Protein AF-A0A1L9BJZ4-F1 (afdb_monomer)

Secondary structure (DSSP, 8-state):
-HHHHS---HHHHHHHHHHHHHHHHHHHH-TTTT-HHHHHHHHHHHHHHHHHHHHHH-HHHHHHHHHHHTTHHHHHHHHHHSHHHHHHHHHHHHHHHTT---S--HHHHHHHHHHHHHHH-SS-SSHHHHT-SS-EEETTTT-EEE-----TT-HHHHHHHHHHHHHHTTSSSS--EEPPPPHHHHHHHHHHHHHHHHHSTTHHHHHHTT--EEEEEE-EETTEE--EEE-TTTSTTEEEE-GGGGSSHHHHHHHHHHHHHHHHHHHHHTT---B-TTPPPB--TT-SSPBPHHHHHHHHHHHHHHHHHHHHHTT--HHHHHHH--GGG--PPP-TT-SS---TTSTT-SHHHHHHHHHHHHHTTTGGGB-HHHHHHHHHHHHHHTTT--S--

Sequence (393 aa):
MEMSERLRGQGEEAALQEAIRTADRELTRHPVFGDSKRISALVLERYKFGLELFAERLPAVAALLPRLTEGGDARARRLYRDPLVRKVMEAAFKKLEQGALAAPQTELEELLALAAEALERTDVDGPCEARMSRRFRVGPRQDIWVWNFAHAEDPILRELREGFDRVYSSRGTRPGRIIQPEEEQVARLDRACSLLTRVLPEVGPSALGHISSICLLEVEVEGGKMMSASGGDGIPSTVFMSPEQLRNPWDAAGHLLHEGLHLKLFDVVRAHTLVAPHSGPLEIPWRNIPWSMVRAVFAFHVYAHIELYRAAADLADPVLLREFGEPGSYTDNRHAMSVSRNNRSVPYGLSVERTRFLGKHLRTTWAPWLTPEGLHLTRWLQQCMAPFVDWDA

pLDDT: mean 90.52, std 10.69, range [38.84, 98.69]

Solvent-accessible surface area (backbone atoms only — not comparable to full-atom values): 21133 Å² total; per-residue (Å²): 100,77,87,65,70,76,65,76,56,79,68,52,53,56,51,50,53,50,50,48,57,47,28,32,49,54,59,33,60,38,74,70,86,20,23,46,69,53,36,52,48,52,49,50,52,50,50,54,54,47,51,54,62,43,23,78,54,24,70,70,41,43,72,43,43,63,68,54,58,55,79,45,67,74,51,40,50,27,48,66,42,24,32,63,56,41,30,44,50,52,54,47,50,55,28,46,78,69,72,64,58,55,70,83,52,64,74,49,47,54,51,52,52,46,34,37,58,30,64,76,44,88,90,45,54,18,48,67,60,64,70,33,72,52,88,43,60,29,41,92,80,55,65,26,35,44,51,28,83,81,59,87,78,43,68,68,58,42,54,56,49,48,30,48,42,70,71,38,48,84,56,34,94,46,72,54,41,82,42,73,72,47,71,69,56,47,51,32,49,25,51,9,42,46,50,31,36,67,64,31,67,47,43,28,52,41,19,50,69,33,34,31,30,37,37,38,32,50,37,45,34,89,93,43,72,51,57,65,44,52,36,54,78,60,31,28,34,29,36,37,34,20,70,76,47,45,74,38,41,64,44,30,20,41,47,49,46,44,30,13,39,50,35,42,49,57,49,37,53,74,82,41,68,43,54,44,99,82,54,65,77,36,90,43,98,84,50,98,60,70,37,49,58,65,54,49,55,52,49,31,59,33,27,50,53,50,46,51,50,38,57,36,59,79,64,55,53,69,69,53,36,71,75,68,46,56,70,72,76,54,87,71,83,69,36,43,74,36,75,60,41,47,40,80,92,44,85,67,17,41,36,60,54,46,25,36,51,42,51,46,36,50,73,48,88,44,32,87,41,36,30,76,56,29,48,48,52,52,51,52,53,50,62,56,40,48,94,81,44,74,75,85,121

Structure (mmCIF, N/CA/C/O backbone):
data_AF-A0A1L9BJZ4-F1
#
_entry.id   AF-A0A1L9BJZ4-F1
#
loop_
_atom_site.group_PDB
_atom_site.id
_atom_site.type_symbol
_atom_site.label_atom_id
_atom_site.label_alt_id
_atom_site.label_comp_id
_atom_site.label_asym_id
_atom_site.label_entity_id
_atom_site.label_seq_id
_atom_site.pdbx_PDB_ins_code
_atom_site.Cartn_x
_atom_site.Cartn_y
_atom_site.Cartn_z
_atom_site.occupancy
_atom_site.B_iso_or_equiv
_atom_site.auth_seq_id
_atom_site.auth_comp_id
_atom_site.auth_asym_id
_atom_site.auth_atom_id
_atom_site.pdbx_PDB_model_num
ATOM 1 N N . MET A 1 1 ? 11.380 0.815 -26.391 1.00 48.00 1 MET A N 1
ATOM 2 C CA . MET A 1 1 ? 11.707 0.439 -27.783 1.00 48.00 1 MET A CA 1
ATOM 3 C C . MET A 1 1 ? 13.017 1.078 -28.212 1.00 48.00 1 MET A C 1
ATOM 5 O O . MET A 1 1 ? 13.944 0.311 -28.331 1.00 48.00 1 MET A O 1
ATOM 9 N N . GLU A 1 2 ? 13.221 2.404 -28.207 1.00 39.41 2 GLU A N 1
ATOM 10 C CA . GLU A 1 2 ? 14.560 2.955 -28.550 1.00 39.41 2 GLU A CA 1
ATOM 11 C C . GLU A 1 2 ? 15.692 2.633 -27.549 1.00 39.41 2 GLU A C 1
ATOM 13 O O . GLU A 1 2 ? 16.834 2.465 -27.962 1.00 39.41 2 GLU A O 1
ATOM 18 N N . MET A 1 3 ? 15.398 2.447 -26.253 1.00 38.84 3 MET A N 1
ATOM 19 C CA . MET A 1 3 ? 16.397 1.951 -25.282 1.00 38.84 3 MET A CA 1
ATOM 20 C C . MET A 1 3 ? 16.596 0.422 -25.348 1.00 38.84 3 MET A C 1
ATOM 22 O O . MET A 1 3 ? 17.562 -0.093 -24.807 1.00 38.84 3 MET A O 1
ATOM 26 N N . SER A 1 4 ? 15.694 -0.297 -26.034 1.00 41.00 4 SER A N 1
ATOM 27 C CA . SER A 1 4 ? 15.755 -1.755 -26.250 1.00 41.00 4 SER A CA 1
ATOM 28 C C . SER A 1 4 ? 16.245 -2.132 -27.655 1.00 41.00 4 SER A C 1
ATOM 30 O O . SER A 1 4 ? 16.540 -3.298 -27.889 1.00 41.00 4 SER A O 1
ATOM 32 N N . GLU 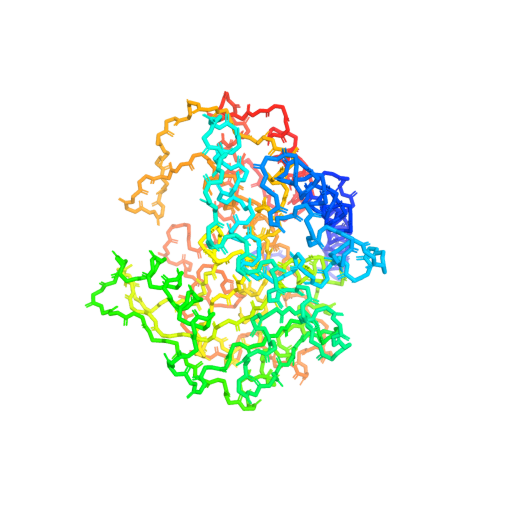A 1 5 ? 16.317 -1.181 -28.589 1.00 40.81 5 GLU A N 1
ATOM 33 C CA . GLU A 1 5 ? 16.734 -1.410 -29.980 1.00 40.81 5 GLU A CA 1
ATOM 34 C C . GLU A 1 5 ? 18.202 -1.052 -30.233 1.00 40.81 5 GLU A C 1
ATOM 36 O O . GLU A 1 5 ? 18.727 -1.378 -31.293 1.00 40.81 5 GLU A O 1
ATOM 41 N N . ARG A 1 6 ? 18.897 -0.409 -29.282 1.00 40.59 6 ARG A N 1
ATOM 42 C CA . ARG A 1 6 ? 20.289 0.021 -29.497 1.00 40.59 6 ARG A CA 1
ATOM 43 C C . ARG A 1 6 ? 21.373 -0.955 -29.055 1.00 40.59 6 ARG A C 1
ATOM 45 O O . ARG A 1 6 ? 22.511 -0.747 -29.455 1.00 40.59 6 ARG A O 1
ATOM 52 N N . LEU A 1 7 ? 21.067 -1.990 -28.280 1.00 50.84 7 LEU A N 1
ATOM 53 C CA . LEU A 1 7 ? 22.088 -2.850 -27.674 1.00 50.84 7 LEU A CA 1
ATOM 54 C C . LEU A 1 7 ? 21.487 -4.216 -27.340 1.00 50.84 7 LEU A C 1
ATOM 56 O O . LEU A 1 7 ? 20.807 -4.316 -26.323 1.00 50.84 7 LEU A O 1
ATOM 60 N N . ARG A 1 8 ? 21.683 -5.243 -28.180 1.00 50.41 8 ARG A N 1
ATOM 61 C CA . ARG A 1 8 ? 21.584 -6.646 -27.730 1.00 50.41 8 ARG A CA 1
ATOM 62 C C . ARG A 1 8 ? 22.571 -7.543 -28.466 1.00 50.41 8 ARG A C 1
ATOM 64 O O . ARG A 1 8 ? 22.214 -8.315 -29.354 1.00 50.41 8 ARG A O 1
ATOM 71 N N . GLY A 1 9 ? 23.825 -7.492 -28.031 1.00 54.47 9 GLY A N 1
ATOM 72 C CA . GLY A 1 9 ? 24.596 -8.731 -27.928 1.00 54.47 9 GLY A CA 1
ATOM 73 C C . GLY A 1 9 ? 24.049 -9.586 -26.774 1.00 54.47 9 GLY A C 1
ATOM 74 O O . GLY A 1 9 ? 23.547 -9.045 -25.791 1.00 54.47 9 GLY A O 1
ATOM 75 N N . GLN A 1 10 ? 24.172 -10.917 -26.839 1.00 62.03 10 GLN A N 1
ATOM 76 C CA . GLN A 1 10 ? 23.738 -11.823 -25.754 1.00 62.03 10 GLN A CA 1
ATOM 77 C C . GLN A 1 10 ? 24.329 -11.453 -24.373 1.00 62.03 10 GLN A C 1
ATOM 79 O O . GLN A 1 10 ? 23.713 -11.723 -23.344 1.00 62.03 10 GLN A O 1
ATOM 84 N N . GLY A 1 11 ? 25.498 -10.801 -24.337 1.00 73.12 11 GLY A N 1
ATOM 85 C CA . GLY A 1 11 ? 26.124 -10.324 -23.100 1.00 73.12 11 GLY A CA 1
ATOM 86 C C . GLY A 1 11 ? 25.412 -9.142 -22.428 1.00 73.12 11 GLY A C 1
ATOM 87 O O . GLY A 1 11 ? 25.443 -9.037 -21.205 1.00 73.12 11 GLY A O 1
ATOM 88 N N . GLU A 1 12 ? 24.739 -8.276 -23.189 1.00 83.00 12 GLU A N 1
ATOM 89 C CA . GLU A 1 12 ? 24.051 -7.089 -22.651 1.00 83.00 12 GLU A CA 1
ATOM 90 C C . GLU A 1 12 ? 22.714 -7.460 -22.009 1.00 83.00 12 GLU A C 1
ATOM 92 O O . GLU A 1 12 ? 22.362 -6.942 -20.950 1.00 83.00 12 GLU A O 1
ATOM 97 N N . GLU A 1 13 ? 22.000 -8.421 -22.600 1.00 87.06 13 GLU A N 1
ATOM 98 C CA . GLU A 1 13 ? 20.756 -8.941 -22.035 1.00 87.06 13 GLU A CA 1
ATOM 99 C C . GLU A 1 13 ? 20.999 -9.673 -20.708 1.00 87.06 13 GLU A C 1
ATOM 101 O O . GLU A 1 13 ? 20.297 -9.423 -19.728 1.00 87.06 13 GLU A O 1
ATOM 106 N N . ALA A 1 14 ? 22.041 -10.509 -20.633 1.00 90.31 14 ALA A N 1
ATOM 107 C CA . ALA A 1 14 ? 22.414 -11.198 -19.399 1.00 90.31 14 ALA A CA 1
ATOM 108 C C . ALA A 1 14 ? 22.817 -10.221 -18.277 1.00 90.31 14 ALA A C 1
ATOM 110 O O . ALA A 1 14 ? 22.439 -10.413 -17.118 1.00 90.31 14 ALA A O 1
ATOM 111 N N . ALA A 1 15 ? 23.548 -9.151 -18.612 1.00 93.75 15 ALA A N 1
ATOM 112 C CA . ALA A 1 15 ? 23.907 -8.107 -17.655 1.00 93.75 15 ALA A CA 1
ATOM 113 C C . ALA A 1 15 ? 22.670 -7.353 -17.135 1.00 93.75 15 ALA A C 1
ATOM 115 O O . ALA A 1 15 ? 22.555 -7.119 -15.931 1.00 93.75 15 ALA A O 1
ATOM 116 N N . LEU A 1 16 ? 21.718 -7.025 -18.017 1.00 93.75 16 LEU A N 1
ATOM 117 C CA . LEU A 1 16 ? 20.469 -6.366 -17.633 1.00 93.75 16 LEU A CA 1
ATOM 118 C C . LEU A 1 16 ? 19.593 -7.267 -16.748 1.00 93.75 16 LEU A C 1
ATOM 120 O O . LEU A 1 16 ? 19.055 -6.798 -15.746 1.00 93.75 16 LEU A O 1
ATOM 124 N N . GLN A 1 17 ? 19.498 -8.563 -17.056 1.00 95.56 17 GLN A N 1
ATOM 125 C CA . GLN A 1 17 ? 18.804 -9.533 -16.202 1.00 95.56 17 GLN A CA 1
ATOM 126 C C . GLN A 1 17 ? 19.417 -9.600 -14.796 1.00 95.56 17 GLN A C 1
ATOM 128 O O . GLN A 1 17 ? 18.684 -9.616 -13.805 1.00 95.56 17 GLN A O 1
ATOM 133 N N . GLU A 1 18 ? 20.749 -9.603 -14.675 1.00 96.94 18 GLU A N 1
ATOM 134 C CA . GLU A 1 18 ? 21.389 -9.586 -13.354 1.00 96.94 18 GLU A CA 1
ATOM 135 C C . GLU A 1 18 ? 21.185 -8.257 -12.619 1.00 96.94 18 GLU A C 1
ATOM 137 O O . GLU A 1 18 ? 20.966 -8.260 -11.404 1.00 96.94 18 GLU A O 1
ATOM 142 N N . ALA A 1 19 ? 21.186 -7.131 -13.336 1.00 97.75 19 ALA A N 1
ATOM 143 C CA . ALA A 1 19 ? 20.854 -5.833 -12.758 1.00 97.75 19 ALA A CA 1
ATOM 144 C C . ALA A 1 19 ? 19.422 -5.818 -12.197 1.00 97.75 19 ALA A C 1
ATOM 146 O O . ALA A 1 19 ? 19.215 -5.330 -11.087 1.00 97.75 19 ALA A O 1
ATOM 147 N N . ILE A 1 20 ? 18.451 -6.405 -12.910 1.00 98.25 20 ILE A N 1
ATOM 148 C CA . ILE A 1 20 ? 17.055 -6.532 -12.454 1.00 98.25 20 ILE A CA 1
ATOM 149 C C . ILE A 1 20 ? 16.984 -7.377 -11.187 1.00 98.25 20 ILE A C 1
ATOM 151 O O . ILE A 1 20 ? 16.434 -6.922 -10.188 1.00 98.25 20 ILE A O 1
ATOM 155 N N . ARG A 1 21 ? 17.596 -8.569 -11.186 1.00 98.19 21 ARG A N 1
ATOM 156 C CA . ARG A 1 21 ? 17.627 -9.441 -9.999 1.00 98.19 21 ARG A CA 1
ATOM 157 C C . ARG A 1 21 ? 18.286 -8.763 -8.803 1.00 98.19 21 ARG A C 1
ATOM 159 O O . ARG A 1 21 ? 17.859 -8.952 -7.667 1.00 98.19 21 ARG A O 1
ATOM 166 N N . THR A 1 22 ? 19.341 -7.991 -9.042 1.00 98.44 22 THR A N 1
ATOM 167 C CA . THR A 1 22 ? 20.029 -7.251 -7.984 1.00 98.44 22 THR A CA 1
ATOM 168 C C . THR A 1 22 ? 19.153 -6.135 -7.434 1.00 98.44 22 THR A C 1
ATOM 170 O O . THR A 1 22 ? 18.979 -6.067 -6.222 1.00 98.44 22 THR A O 1
ATOM 173 N N . ALA A 1 23 ? 18.545 -5.312 -8.288 1.00 98.44 23 ALA A N 1
ATOM 174 C CA . ALA A 1 23 ? 17.660 -4.241 -7.844 1.00 98.44 23 ALA A CA 1
ATOM 175 C C . ALA A 1 23 ? 16.407 -4.770 -7.128 1.00 98.44 23 ALA A C 1
ATOM 177 O O . ALA A 1 23 ? 16.041 -4.220 -6.093 1.00 98.44 23 ALA A O 1
ATOM 178 N N . ASP A 1 24 ? 15.810 -5.865 -7.608 1.00 98.62 24 ASP A N 1
ATOM 179 C CA . ASP A 1 24 ? 14.676 -6.534 -6.954 1.00 98.62 24 ASP A CA 1
ATOM 180 C C . ASP A 1 24 ? 15.023 -6.939 -5.509 1.00 98.62 24 ASP A C 1
ATOM 182 O O . ASP A 1 24 ? 14.287 -6.631 -4.573 1.00 98.62 24 ASP A O 1
ATOM 186 N N . ARG A 1 25 ? 16.213 -7.516 -5.290 1.00 98.44 25 ARG A N 1
ATOM 187 C CA . ARG A 1 25 ? 16.710 -7.843 -3.941 1.00 98.44 25 ARG A CA 1
ATOM 188 C C . ARG A 1 25 ? 17.028 -6.605 -3.101 1.00 98.44 25 ARG A C 1
ATOM 190 O O . ARG A 1 25 ? 16.683 -6.549 -1.926 1.00 98.44 25 ARG A O 1
ATOM 197 N N . GLU A 1 26 ? 17.731 -5.623 -3.653 1.00 98.25 26 GLU A N 1
ATOM 198 C CA . GLU A 1 26 ? 18.202 -4.473 -2.870 1.00 98.25 26 GLU A CA 1
ATOM 199 C C . GLU A 1 26 ? 17.062 -3.524 -2.468 1.00 98.25 26 GLU A C 1
ATOM 201 O O . GLU A 1 26 ? 17.094 -2.947 -1.376 1.00 98.25 26 GLU A O 1
ATOM 206 N N . LEU A 1 27 ? 16.002 -3.429 -3.280 1.00 98.31 27 LEU A N 1
ATOM 207 C CA . LEU A 1 27 ? 14.804 -2.647 -2.959 1.00 98.31 27 LEU A CA 1
ATOM 208 C C . LEU A 1 27 ? 13.992 -3.222 -1.783 1.00 98.31 27 LEU A C 1
ATOM 210 O O . LEU A 1 27 ? 13.191 -2.506 -1.178 1.00 98.31 27 LEU A O 1
ATOM 214 N N . THR A 1 28 ? 14.213 -4.481 -1.400 1.00 97.88 28 THR A N 1
ATOM 215 C CA . THR A 1 28 ? 13.517 -5.121 -0.269 1.00 97.88 28 THR A CA 1
ATOM 216 C C . THR A 1 28 ? 14.382 -5.299 0.975 1.00 97.88 28 THR A C 1
ATOM 218 O O . THR A 1 28 ? 13.862 -5.618 2.041 1.00 97.88 28 THR A O 1
ATOM 221 N N . ARG A 1 29 ? 15.694 -5.054 0.887 1.00 96.75 29 ARG A N 1
ATOM 222 C CA . ARG A 1 29 ? 16.643 -5.280 1.994 1.00 96.75 29 ARG A CA 1
ATOM 223 C C . ARG A 1 29 ? 16.865 -4.080 2.896 1.00 96.75 29 ARG A C 1
ATOM 225 O O . ARG A 1 29 ? 17.383 -4.233 4.001 1.00 96.75 29 ARG A O 1
ATOM 232 N N . HIS A 1 30 ? 16.499 -2.884 2.446 1.00 97.44 30 HIS A N 1
ATOM 233 C CA . HIS A 1 30 ? 16.727 -1.690 3.245 1.00 97.44 30 HIS A CA 1
ATOM 234 C C . HIS A 1 30 ? 15.914 -1.752 4.550 1.00 97.44 30 HIS A C 1
ATOM 236 O O . HIS A 1 30 ? 14.686 -1.814 4.489 1.00 97.44 30 HIS A O 1
ATOM 242 N N . PRO A 1 31 ? 16.543 -1.652 5.735 1.00 95.12 31 PRO A N 1
ATOM 243 C CA . PRO A 1 31 ? 15.887 -1.956 7.011 1.00 95.12 31 PRO A CA 1
ATOM 244 C C . PRO A 1 31 ? 14.735 -1.006 7.362 1.00 95.12 31 PRO A C 1
ATOM 246 O O . PRO A 1 31 ? 13.841 -1.369 8.119 1.00 95.12 31 PRO A O 1
ATOM 249 N N . VAL A 1 32 ? 14.768 0.221 6.840 1.00 95.75 32 VAL A N 1
ATOM 250 C CA . VAL A 1 32 ? 13.720 1.232 7.064 1.00 95.75 32 VAL A CA 1
ATOM 251 C C . VAL A 1 32 ? 12.648 1.222 5.968 1.00 95.75 32 VAL A C 1
ATOM 253 O O . VAL A 1 32 ? 11.460 1.207 6.266 1.00 95.75 32 VAL A O 1
ATOM 256 N N . PHE A 1 33 ? 13.059 1.249 4.698 1.00 97.19 33 PHE A N 1
ATOM 257 C CA . PHE A 1 33 ?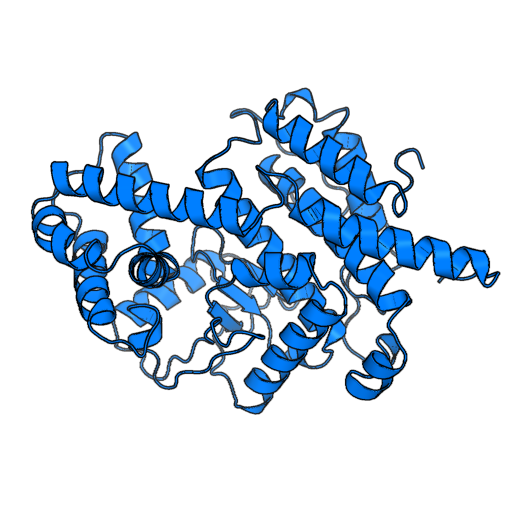 12.167 1.523 3.569 1.00 97.19 33 PHE A CA 1
ATOM 258 C C . PHE A 1 33 ? 11.815 0.286 2.732 1.00 97.19 33 PHE A C 1
ATOM 260 O O . PHE A 1 33 ? 10.794 0.276 2.048 1.00 97.19 33 PHE A O 1
ATOM 267 N N . GLY A 1 34 ? 12.663 -0.745 2.757 1.00 97.00 34 GLY A N 1
ATOM 268 C CA . GLY A 1 34 ? 12.574 -1.912 1.879 1.00 97.00 34 GLY A CA 1
ATOM 269 C C . GLY A 1 34 ? 11.989 -3.144 2.563 1.00 97.00 34 GLY A C 1
ATOM 270 O O . GLY A 1 34 ? 11.135 -3.812 1.983 1.00 97.00 34 GLY A O 1
ATOM 271 N N . ASP A 1 35 ? 12.400 -3.423 3.798 1.00 97.88 35 ASP A N 1
ATOM 272 C CA . ASP A 1 35 ? 12.049 -4.653 4.509 1.00 97.88 35 ASP A CA 1
ATOM 273 C C . ASP A 1 35 ? 10.596 -4.624 5.003 1.00 97.88 35 ASP A C 1
ATOM 275 O O . ASP A 1 35 ? 10.285 -4.159 6.102 1.00 97.88 35 ASP A O 1
ATOM 279 N N . SER A 1 36 ? 9.686 -5.165 4.191 1.00 96.94 36 SER A N 1
ATOM 280 C CA . SER A 1 36 ? 8.258 -5.240 4.516 1.00 96.94 36 SER A CA 1
ATOM 281 C C . SER A 1 36 ? 7.958 -6.015 5.797 1.00 96.94 36 SER A C 1
ATOM 283 O O . SER A 1 36 ? 6.981 -5.689 6.475 1.00 96.94 36 SER A O 1
ATOM 285 N N . LYS A 1 37 ? 8.770 -7.017 6.168 1.00 95.88 37 LYS A N 1
ATOM 286 C CA . LYS A 1 37 ? 8.557 -7.762 7.420 1.00 95.88 37 LYS A CA 1
ATOM 287 C C . LYS A 1 37 ? 8.832 -6.854 8.608 1.00 95.88 37 LYS A C 1
ATOM 289 O O . LYS A 1 37 ? 8.026 -6.804 9.536 1.00 95.88 37 LYS A O 1
ATOM 294 N N . ARG A 1 38 ? 9.932 -6.103 8.550 1.00 97.00 38 ARG A N 1
ATOM 295 C CA . ARG A 1 38 ? 10.293 -5.129 9.580 1.00 97.00 38 ARG A CA 1
ATOM 296 C C . ARG A 1 38 ? 9.317 -3.958 9.641 1.00 97.00 38 ARG A C 1
ATOM 298 O O . ARG A 1 38 ? 8.886 -3.614 10.736 1.00 97.00 38 ARG A O 1
ATOM 305 N N . ILE A 1 39 ? 8.913 -3.400 8.499 1.00 97.38 39 ILE A N 1
ATOM 306 C CA . ILE A 1 39 ? 7.901 -2.331 8.437 1.00 97.38 39 ILE A CA 1
ATOM 307 C C . ILE A 1 39 ? 6.595 -2.807 9.088 1.00 97.38 39 ILE A C 1
ATOM 309 O O . ILE A 1 39 ? 6.066 -2.142 9.975 1.00 97.38 39 ILE A O 1
ATOM 313 N N . SER A 1 40 ? 6.111 -3.997 8.718 1.00 95.00 40 SER A N 1
ATOM 314 C CA . SER A 1 40 ? 4.881 -4.564 9.288 1.00 95.00 40 SER A CA 1
ATOM 315 C C . SER A 1 40 ? 5.002 -4.836 10.789 1.00 95.00 40 SER A C 1
ATOM 317 O O . SER A 1 40 ? 4.037 -4.645 11.525 1.00 95.00 40 SER A O 1
ATOM 319 N N . ALA A 1 41 ? 6.177 -5.268 11.261 1.00 95.69 41 ALA A N 1
ATOM 320 C CA . ALA A 1 41 ? 6.438 -5.452 12.686 1.00 95.69 41 ALA A CA 1
ATOM 321 C C . ALA A 1 41 ? 6.400 -4.118 13.449 1.00 95.69 41 ALA A C 1
ATOM 323 O O . ALA A 1 41 ? 5.772 -4.046 14.497 1.00 95.69 41 ALA A O 1
ATOM 324 N N . LEU A 1 42 ? 6.987 -3.046 12.908 1.00 96.19 42 LEU A N 1
ATOM 325 C CA . LEU A 1 42 ? 6.930 -1.716 13.527 1.00 96.19 42 LEU A CA 1
ATOM 326 C C . LEU A 1 42 ? 5.502 -1.167 13.590 1.00 96.19 42 LEU A C 1
ATOM 328 O O . LEU A 1 42 ? 5.095 -0.626 14.614 1.00 96.19 42 LEU A O 1
ATOM 332 N N . VAL A 1 43 ? 4.724 -1.336 12.518 1.00 95.00 43 VAL A N 1
ATOM 333 C CA . VAL A 1 43 ? 3.307 -0.945 12.497 1.00 95.00 43 VAL A CA 1
ATOM 334 C C . VAL A 1 43 ? 2.501 -1.737 13.530 1.00 95.00 43 VAL A C 1
ATOM 336 O O . VAL A 1 43 ? 1.696 -1.153 14.253 1.00 95.00 43 VAL A O 1
ATOM 339 N N . LEU A 1 44 ? 2.744 -3.047 13.638 1.00 95.31 44 LEU A N 1
ATOM 340 C CA . LEU A 1 44 ? 2.125 -3.908 14.645 1.00 95.31 44 LEU A CA 1
ATOM 341 C C . LEU A 1 44 ? 2.436 -3.427 16.069 1.00 95.31 44 LEU A C 1
ATOM 343 O O . LEU A 1 44 ? 1.511 -3.241 16.859 1.00 95.31 44 LEU A O 1
ATOM 347 N N . GLU A 1 45 ? 3.711 -3.197 16.387 1.00 96.06 45 GLU A N 1
ATOM 348 C CA . GLU A 1 45 ? 4.122 -2.721 17.712 1.00 96.06 45 GLU A CA 1
ATOM 349 C C . GLU A 1 45 ? 3.557 -1.332 18.020 1.00 96.06 45 GLU A C 1
ATOM 351 O O . GLU A 1 45 ? 3.074 -1.103 19.128 1.00 96.06 45 GLU A O 1
ATOM 356 N N . ARG A 1 46 ? 3.502 -0.429 17.031 1.00 95.69 46 ARG A N 1
ATOM 357 C CA . ARG A 1 46 ? 2.846 0.874 17.191 1.00 95.69 46 ARG A CA 1
ATOM 358 C C . ARG A 1 46 ? 1.383 0.714 17.590 1.00 95.69 46 ARG A C 1
ATOM 360 O O . ARG A 1 46 ? 0.952 1.373 18.529 1.00 95.69 46 ARG A O 1
ATOM 367 N N . TYR A 1 47 ? 0.612 -0.124 16.897 1.00 96.06 47 TYR A N 1
ATOM 368 C CA . TYR A 1 47 ? -0.806 -0.291 17.226 1.00 96.06 47 TYR A CA 1
ATOM 369 C C . TYR A 1 47 ? -1.022 -0.964 18.583 1.00 96.06 47 TYR A C 1
ATOM 371 O O . TYR A 1 47 ? -1.905 -0.528 19.317 1.00 96.06 47 TYR A O 1
ATOM 379 N N . LYS A 1 48 ? -0.202 -1.956 18.956 1.00 96.06 48 LYS A N 1
ATOM 380 C CA . LYS A 1 48 ? -0.241 -2.543 20.307 1.00 96.06 48 LYS A CA 1
ATOM 381 C C . LYS A 1 48 ? 0.007 -1.487 21.383 1.00 96.06 48 LYS A C 1
ATOM 383 O O . LYS A 1 48 ? -0.815 -1.335 22.279 1.00 96.06 48 LYS A O 1
ATOM 388 N N . PHE A 1 49 ? 1.079 -0.710 21.235 1.00 95.88 49 PHE A N 1
ATOM 389 C CA . PHE A 1 49 ? 1.404 0.378 22.154 1.00 95.88 49 PHE A CA 1
ATOM 390 C C . PHE A 1 49 ? 0.287 1.430 22.211 1.00 95.88 49 PHE A C 1
ATOM 392 O O . PHE A 1 49 ? -0.107 1.878 23.282 1.00 95.88 49 PHE A O 1
ATOM 399 N N . GLY A 1 50 ? -0.293 1.786 21.063 1.00 96.06 50 GLY A N 1
ATOM 400 C CA . GLY A 1 50 ? -1.455 2.669 21.009 1.00 96.06 50 GLY A CA 1
ATOM 401 C C . GLY A 1 50 ? -2.647 2.135 21.786 1.00 96.06 50 GLY A C 1
ATOM 402 O O . GLY A 1 50 ? -3.277 2.889 22.517 1.00 96.06 50 GLY A O 1
ATOM 403 N N . LEU A 1 51 ? -2.941 0.841 21.662 1.00 96.69 51 LEU A N 1
ATOM 404 C CA . LEU A 1 51 ? -4.049 0.204 22.365 1.00 96.69 51 LEU A CA 1
ATOM 405 C C . LEU A 1 51 ? -3.873 0.262 23.891 1.00 96.69 51 LEU A C 1
ATOM 407 O O . LEU A 1 51 ? -4.846 0.521 24.598 1.00 96.69 51 LEU A O 1
ATOM 411 N N . GLU A 1 52 ? -2.645 0.090 24.384 1.00 97.06 52 GLU A N 1
ATOM 412 C CA . GLU A 1 52 ? -2.299 0.274 25.800 1.00 97.06 52 GLU A CA 1
ATOM 413 C C . GLU A 1 52 ? -2.538 1.727 26.246 1.00 97.06 52 GLU A C 1
ATOM 415 O O . GLU A 1 52 ? -3.254 1.964 27.218 1.00 97.06 52 GLU A O 1
ATOM 420 N N . LEU A 1 53 ? -2.055 2.711 25.478 1.00 97.62 53 LEU A N 1
ATOM 421 C CA . LEU A 1 53 ? -2.284 4.134 25.771 1.00 97.62 53 LEU A CA 1
ATOM 422 C C . LEU A 1 53 ? -3.767 4.530 25.711 1.00 97.62 53 LEU A C 1
ATOM 424 O O . LEU A 1 53 ? -4.223 5.394 26.463 1.00 97.62 53 LEU A O 1
ATOM 428 N N . PHE A 1 54 ? -4.539 3.928 24.806 1.00 98.06 54 PHE A N 1
ATOM 429 C CA . PHE A 1 54 ? -5.980 4.151 24.723 1.00 98.06 54 PHE A CA 1
ATOM 430 C C . PHE A 1 54 ? -6.687 3.570 25.949 1.00 98.06 54 PHE A C 1
ATOM 432 O O . PHE A 1 54 ? -7.557 4.235 26.509 1.00 98.06 54 PHE A O 1
ATOM 439 N N . ALA A 1 55 ? -6.290 2.378 26.404 1.00 97.94 55 ALA A N 1
ATOM 440 C CA . ALA A 1 55 ? -6.837 1.734 27.596 1.00 97.94 55 ALA A CA 1
ATOM 441 C C . ALA A 1 55 ? -6.628 2.565 28.875 1.00 97.94 55 ALA A C 1
ATOM 443 O O . ALA A 1 55 ? -7.514 2.600 29.725 1.00 97.94 55 ALA A O 1
ATOM 444 N N . GLU A 1 56 ? -5.525 3.308 28.993 1.00 97.00 56 GLU A N 1
ATOM 445 C CA . GLU A 1 56 ? -5.302 4.218 30.130 1.00 97.00 56 GLU A CA 1
ATOM 446 C C . GLU A 1 56 ? -6.351 5.340 30.232 1.00 97.00 56 GLU A C 1
ATOM 448 O O . GLU A 1 56 ? -6.591 5.871 31.317 1.00 97.00 56 GLU A O 1
ATOM 453 N N . ARG A 1 57 ? -6.976 5.721 29.110 1.00 96.81 57 ARG A N 1
ATOM 454 C CA . ARG A 1 57 ? -7.911 6.860 29.032 1.00 96.81 57 ARG A CA 1
ATOM 455 C C . ARG A 1 57 ? -9.359 6.454 28.780 1.00 96.81 57 ARG A C 1
ATOM 457 O O . ARG A 1 57 ? -10.265 7.243 29.044 1.00 96.81 57 ARG A O 1
ATOM 464 N N . LEU A 1 58 ? -9.578 5.259 28.242 1.00 98.12 58 LEU A N 1
ATOM 465 C CA . LEU A 1 58 ? -10.875 4.776 27.781 1.00 98.12 58 LEU A CA 1
ATOM 466 C C . LEU A 1 58 ? -11.213 3.457 28.493 1.00 98.12 58 LEU A C 1
ATOM 468 O O . LEU A 1 58 ? -10.726 2.399 28.084 1.00 98.12 58 LEU A O 1
ATOM 472 N N . PRO A 1 59 ? -12.077 3.480 29.529 1.00 97.75 59 PRO A N 1
ATOM 473 C CA . PRO A 1 59 ? -12.419 2.284 30.303 1.00 97.75 59 PRO A CA 1
ATOM 474 C C . PRO A 1 59 ? -12.961 1.122 29.458 1.00 97.75 59 PRO A C 1
ATOM 476 O O . PRO A 1 59 ? -12.657 -0.037 29.734 1.00 97.75 59 PRO A O 1
ATOM 479 N N . ALA A 1 60 ? -13.724 1.418 28.400 1.00 97.69 60 ALA A N 1
ATOM 480 C CA . ALA A 1 60 ? -14.233 0.402 27.479 1.00 97.69 60 ALA A CA 1
ATOM 481 C C . ALA A 1 60 ? -13.103 -0.303 26.708 1.00 97.69 60 ALA A C 1
ATOM 483 O O . ALA A 1 60 ? -13.124 -1.523 26.558 1.00 97.69 60 ALA A O 1
ATOM 484 N N . VAL A 1 61 ? -12.073 0.437 26.283 1.00 97.81 61 VAL A N 1
ATOM 485 C CA . VAL A 1 61 ? -10.893 -0.145 25.624 1.00 97.81 61 VAL A CA 1
ATOM 486 C C . VAL A 1 61 ? -10.076 -0.974 26.614 1.00 97.81 61 VAL A C 1
ATOM 488 O O . VAL A 1 61 ? -9.655 -2.077 26.272 1.00 97.81 61 VAL A O 1
ATOM 491 N N . ALA A 1 62 ? -9.919 -0.508 27.858 1.00 98.00 62 ALA A N 1
ATOM 492 C CA . ALA A 1 62 ? -9.241 -1.271 28.908 1.00 98.00 62 ALA A CA 1
ATOM 493 C C . ALA A 1 62 ? -9.895 -2.637 29.163 1.00 98.00 62 ALA A C 1
ATOM 495 O O . ALA A 1 62 ? -9.197 -3.639 29.308 1.00 98.00 62 ALA A O 1
ATOM 496 N N . ALA A 1 63 ? -11.229 -2.698 29.152 1.00 97.81 63 ALA A N 1
ATOM 497 C CA . ALA A 1 63 ? -11.967 -3.950 29.302 1.00 97.81 63 ALA A CA 1
ATOM 498 C C . ALA A 1 63 ? -11.767 -4.918 28.116 1.00 97.81 63 ALA A C 1
ATOM 500 O O . ALA A 1 63 ? -11.821 -6.135 28.295 1.00 97.81 63 ALA A O 1
ATOM 501 N N . LEU A 1 64 ? -11.523 -4.395 26.909 1.00 96.81 64 LEU A N 1
ATOM 502 C CA . LEU A 1 64 ? -11.290 -5.189 25.696 1.00 96.81 64 LEU A CA 1
ATOM 503 C C . LEU A 1 64 ? -9.826 -5.617 25.519 1.00 96.81 64 LEU A C 1
ATOM 505 O O . LEU A 1 64 ? -9.562 -6.597 24.819 1.00 96.81 64 LEU A O 1
ATOM 509 N N . LEU A 1 65 ? -8.881 -4.910 26.146 1.00 95.94 65 LEU A N 1
ATOM 510 C CA . LEU A 1 65 ? -7.442 -5.086 25.939 1.00 95.94 65 LEU A CA 1
ATOM 511 C C . LEU A 1 65 ? -6.962 -6.547 26.075 1.00 95.94 65 LEU A C 1
ATOM 513 O O . LEU A 1 65 ? -6.235 -6.992 25.181 1.00 95.94 65 LEU A O 1
ATOM 517 N N . PRO A 1 66 ? -7.376 -7.340 27.090 1.00 94.50 66 PRO A N 1
ATOM 518 C CA . PRO A 1 66 ? -6.952 -8.737 27.186 1.00 94.50 66 PRO A CA 1
ATOM 519 C C . PRO A 1 66 ? -7.387 -9.572 25.975 1.00 94.50 66 PRO A C 1
ATOM 521 O O . PRO A 1 66 ? -6.586 -10.314 25.420 1.00 94.50 66 PRO A O 1
ATOM 524 N N . ARG A 1 67 ? -8.625 -9.388 25.492 1.00 93.94 67 ARG A N 1
ATOM 525 C CA . ARG A 1 67 ? -9.172 -10.140 24.343 1.00 93.94 67 ARG A CA 1
ATOM 526 C C . ARG A 1 67 ? -8.494 -9.774 23.022 1.00 93.94 67 ARG A C 1
ATOM 528 O O . ARG A 1 67 ? -8.417 -10.603 22.116 1.00 93.94 67 ARG A O 1
ATOM 535 N N . LEU A 1 68 ? -8.037 -8.528 22.900 1.00 92.56 68 LEU A N 1
ATOM 536 C CA . LEU A 1 68 ? -7.373 -8.011 21.702 1.00 92.56 68 LEU A CA 1
ATOM 537 C C . LEU A 1 68 ? -5.881 -8.372 21.645 1.00 92.56 68 LEU A C 1
ATOM 539 O O . LEU A 1 68 ? -5.321 -8.449 20.552 1.00 92.56 68 LEU A O 1
ATOM 543 N N . THR A 1 69 ? -5.238 -8.590 22.796 1.00 90.75 69 THR A N 1
ATOM 544 C CA . THR A 1 69 ? -3.794 -8.882 22.887 1.00 90.75 69 THR A CA 1
ATOM 545 C C . THR A 1 69 ? -3.475 -10.361 23.111 1.00 90.75 69 THR A C 1
ATOM 547 O O . THR A 1 69 ? -2.367 -10.806 22.797 1.00 90.75 69 THR A O 1
ATOM 550 N N . GLU A 1 70 ? -4.435 -11.154 23.588 1.00 89.62 70 GLU A N 1
ATOM 551 C CA . GLU A 1 70 ? -4.287 -12.602 23.721 1.00 89.62 70 GLU A CA 1
ATOM 552 C C . GLU A 1 70 ? -4.051 -13.281 22.355 1.00 89.62 70 GLU A C 1
ATOM 554 O O . GLU A 1 70 ? -4.620 -12.901 21.332 1.00 89.62 70 GLU A O 1
ATOM 559 N N . GLY A 1 71 ? -3.206 -14.318 22.321 1.00 85.00 71 GLY A N 1
ATOM 560 C CA . GLY A 1 71 ? -2.932 -15.117 21.115 1.00 85.00 71 GLY A CA 1
ATOM 561 C C . GLY A 1 71 ? -1.772 -14.631 20.231 1.00 85.00 71 GLY A C 1
ATOM 562 O O . GLY A 1 71 ? -1.515 -15.230 19.185 1.00 85.00 71 GLY A O 1
ATOM 563 N N . GLY A 1 72 ? -1.041 -13.595 20.656 1.00 89.44 72 GLY A N 1
ATOM 564 C CA . GLY A 1 72 ? 0.239 -13.182 20.070 1.00 89.44 72 GLY A CA 1
ATOM 565 C C . GLY A 1 72 ? 0.153 -12.514 18.690 1.00 89.44 72 GLY A C 1
ATOM 566 O O . GLY A 1 72 ? -0.918 -12.210 18.163 1.00 89.44 72 GLY A O 1
ATOM 567 N N . ASP A 1 73 ? 1.317 -12.281 18.078 1.00 90.94 73 ASP A N 1
ATOM 568 C CA . ASP A 1 73 ? 1.465 -11.454 16.870 1.00 90.94 73 ASP A CA 1
ATOM 569 C C . ASP A 1 73 ? 0.637 -11.911 15.674 1.00 90.94 73 ASP A C 1
ATOM 571 O O . ASP A 1 73 ? 0.150 -11.084 14.909 1.00 90.94 73 ASP A O 1
ATOM 575 N N . ALA A 1 74 ? 0.494 -13.221 15.471 1.00 88.56 74 ALA A N 1
ATOM 576 C CA . ALA A 1 74 ? -0.260 -13.745 14.336 1.00 88.56 74 ALA A CA 1
ATOM 577 C C . ALA A 1 74 ? -1.737 -13.325 14.404 1.00 88.56 74 ALA A C 1
ATOM 579 O O . ALA A 1 74 ? -2.308 -12.917 13.393 1.00 88.56 74 ALA A O 1
ATOM 580 N N . ARG A 1 75 ? -2.329 -13.365 15.604 1.00 89.06 75 ARG A N 1
ATOM 581 C CA . ARG A 1 75 ? -3.708 -12.935 15.849 1.00 89.06 75 ARG A CA 1
ATOM 582 C C . ARG A 1 75 ? -3.836 -11.414 15.789 1.00 89.06 75 ARG A C 1
ATOM 584 O O . ARG A 1 75 ? -4.734 -10.912 15.126 1.00 89.06 75 ARG A O 1
ATOM 591 N N . ALA A 1 76 ? -2.894 -10.681 16.376 1.00 89.88 76 ALA A N 1
ATOM 592 C CA . ALA A 1 76 ? -2.885 -9.220 16.319 1.00 89.88 76 ALA A CA 1
ATOM 593 C C . ALA A 1 76 ? -2.723 -8.674 14.884 1.00 89.88 76 ALA A C 1
ATOM 595 O O . ALA A 1 76 ? -3.332 -7.671 14.520 1.00 89.88 76 ALA A O 1
ATOM 596 N N . ARG A 1 77 ? -1.960 -9.352 14.015 1.00 90.38 77 ARG A N 1
ATOM 597 C CA . ARG A 1 77 ? -1.845 -8.962 12.598 1.00 90.38 77 ARG A CA 1
ATOM 598 C C . ARG A 1 77 ? -3.171 -9.031 11.850 1.00 90.38 77 ARG A C 1
ATOM 600 O O . ARG A 1 77 ? -3.368 -8.216 10.961 1.00 90.38 77 ARG A O 1
ATOM 607 N N . ARG A 1 78 ? -4.065 -9.963 12.194 1.00 89.88 78 ARG A N 1
ATOM 608 C CA . ARG A 1 78 ? -5.416 -10.031 11.610 1.00 89.88 78 ARG A CA 1
ATOM 609 C C . ARG A 1 78 ? -6.162 -8.723 11.907 1.00 89.88 78 ARG A C 1
ATOM 611 O O . ARG A 1 78 ? -6.471 -7.969 10.989 1.00 89.88 78 ARG A O 1
ATOM 618 N N . LEU A 1 79 ? -6.255 -8.369 13.192 1.00 90.56 79 LEU A N 1
ATOM 619 C CA . LEU A 1 79 ? -6.860 -7.119 13.668 1.00 90.56 79 LEU A CA 1
ATOM 620 C C . LEU A 1 79 ? -6.338 -5.881 12.925 1.00 90.56 79 LEU A C 1
ATOM 622 O O . LEU A 1 79 ? -7.116 -5.116 12.363 1.00 90.56 79 LEU A O 1
ATOM 626 N N . TYR A 1 80 ? -5.019 -5.694 12.895 1.00 91.56 80 TYR A N 1
ATOM 627 C CA . TYR A 1 80 ? -4.420 -4.476 12.345 1.00 91.56 80 TYR A CA 1
ATOM 628 C C . TYR A 1 80 ? -4.266 -4.481 10.825 1.00 91.56 80 TYR A C 1
ATOM 630 O O . TYR A 1 80 ? -3.786 -3.498 10.268 1.00 91.56 80 TYR A O 1
ATOM 638 N N . ARG A 1 81 ? -4.671 -5.553 10.136 1.00 92.00 81 ARG A N 1
ATOM 639 C CA . ARG A 1 81 ? -4.838 -5.542 8.678 1.00 92.00 81 ARG A CA 1
ATOM 640 C C . ARG A 1 81 ? -6.202 -5.011 8.259 1.00 92.00 81 ARG A C 1
ATOM 642 O O . ARG A 1 81 ? -6.331 -4.602 7.104 1.00 92.00 81 ARG A O 1
ATOM 649 N N . ASP A 1 82 ? -7.182 -4.977 9.159 1.00 94.62 82 ASP A N 1
ATOM 650 C CA . ASP A 1 82 ? -8.519 -4.478 8.858 1.00 94.62 82 ASP A CA 1
ATOM 651 C C . ASP A 1 82 ? -8.507 -2.954 8.597 1.00 94.62 82 ASP A C 1
ATOM 653 O O . ASP A 1 82 ? -7.996 -2.184 9.418 1.00 94.62 82 ASP A O 1
ATOM 657 N N . PRO A 1 83 ? -9.049 -2.488 7.455 1.00 94.38 83 PRO A N 1
ATOM 658 C CA . PRO A 1 83 ? -8.973 -1.088 7.051 1.00 94.38 83 PRO A CA 1
ATOM 659 C C . PRO A 1 83 ? -9.664 -0.143 8.038 1.00 94.38 83 PRO A C 1
ATOM 661 O O . PRO A 1 83 ? -9.136 0.936 8.313 1.00 94.38 83 PRO A O 1
ATOM 664 N N . LEU A 1 84 ? -10.818 -0.527 8.595 1.00 94.25 84 LEU A N 1
ATOM 665 C CA . LEU A 1 84 ? -11.539 0.337 9.526 1.00 94.25 84 LEU A CA 1
ATOM 666 C C . LEU A 1 84 ? -10.873 0.355 10.892 1.00 94.25 84 LEU A C 1
ATOM 668 O O . LEU A 1 84 ? -10.755 1.429 11.476 1.00 94.25 84 LEU A O 1
ATOM 672 N N . VAL A 1 85 ? -10.376 -0.790 11.371 1.00 95.38 85 VAL A N 1
ATOM 673 C CA . VAL A 1 85 ? -9.637 -0.836 12.643 1.00 95.38 85 VAL A CA 1
ATOM 674 C C . VAL A 1 85 ? -8.445 0.112 12.576 1.00 95.38 85 VAL A C 1
ATOM 676 O O . VAL A 1 85 ? -8.274 0.963 13.447 1.00 95.38 85 VAL A O 1
ATOM 679 N N . ARG A 1 86 ? -7.660 0.044 11.495 1.00 95.31 86 ARG A N 1
ATOM 680 C CA . ARG A 1 86 ? -6.540 0.970 11.291 1.00 95.31 86 ARG A CA 1
ATOM 681 C C . ARG A 1 86 ? -7.005 2.422 11.282 1.00 95.31 86 ARG A C 1
ATOM 683 O O . ARG A 1 86 ? -6.429 3.241 11.988 1.00 95.31 86 ARG A O 1
ATOM 690 N N . LYS A 1 87 ? -8.047 2.741 10.514 1.00 94.88 87 LYS A N 1
ATOM 691 C CA . LYS A 1 87 ? -8.588 4.102 10.388 1.00 94.88 87 LYS A CA 1
ATOM 692 C C . LYS A 1 87 ? -8.997 4.695 11.741 1.00 94.88 87 LYS A C 1
ATOM 694 O O . LYS A 1 87 ? -8.562 5.801 12.061 1.00 94.88 87 LYS A O 1
ATOM 699 N N . VAL A 1 88 ? -9.790 3.980 12.544 1.00 95.62 88 VAL A N 1
ATOM 700 C CA . VAL A 1 88 ? -10.239 4.501 13.851 1.00 95.62 88 VAL A CA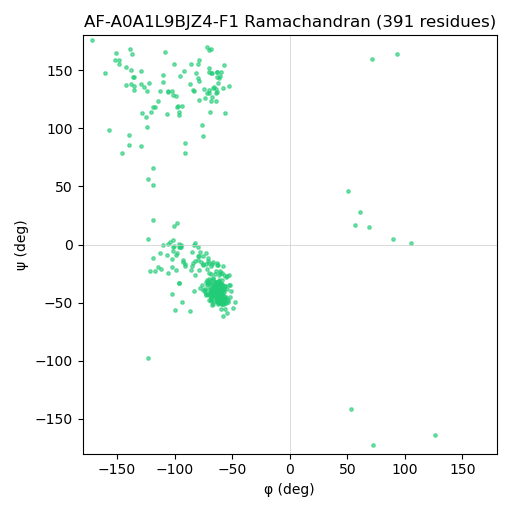 1
ATOM 701 C C . VAL A 1 88 ? -9.079 4.622 14.835 1.00 95.62 88 VAL A C 1
ATOM 703 O O . VAL A 1 88 ? -9.037 5.570 15.616 1.00 95.62 88 VAL A O 1
ATOM 706 N N . MET A 1 89 ? -8.094 3.718 14.766 1.00 96.06 89 MET A N 1
ATOM 707 C CA . MET A 1 89 ? -6.893 3.809 15.594 1.00 96.06 89 MET A CA 1
ATOM 708 C C . MET A 1 89 ? -6.025 5.007 15.203 1.00 96.06 89 MET A C 1
ATOM 710 O O . MET A 1 89 ? -5.548 5.709 16.088 1.00 96.06 89 MET A O 1
ATOM 714 N N . GLU A 1 90 ? -5.854 5.304 13.909 1.00 95.00 90 GLU A N 1
ATOM 715 C CA . GLU A 1 90 ? -5.151 6.522 13.476 1.00 95.00 90 GLU A CA 1
ATOM 716 C C . GLU A 1 90 ? -5.874 7.795 13.930 1.00 95.00 90 GLU A C 1
ATOM 718 O O . GLU A 1 90 ? -5.241 8.741 14.403 1.00 95.00 90 GLU A O 1
ATOM 723 N N . ALA A 1 91 ? -7.207 7.818 13.848 1.00 94.94 91 ALA A N 1
ATOM 724 C CA . ALA A 1 91 ? -7.994 8.931 14.368 1.00 94.94 91 ALA A CA 1
ATOM 725 C C . ALA A 1 91 ? -7.815 9.091 15.890 1.00 94.94 91 ALA A C 1
ATOM 727 O O . ALA A 1 91 ? -7.697 10.216 16.385 1.00 94.94 91 ALA A O 1
ATOM 728 N N . ALA A 1 92 ? -7.747 7.982 16.629 1.00 97.00 92 ALA A N 1
ATOM 729 C CA . ALA A 1 92 ? -7.502 7.974 18.066 1.00 97.00 92 ALA A CA 1
ATOM 730 C C . ALA A 1 92 ? -6.082 8.441 18.426 1.00 97.00 92 ALA A C 1
ATOM 732 O O . ALA A 1 92 ? -5.941 9.259 19.333 1.00 97.00 92 ALA A O 1
ATOM 733 N N . PHE A 1 93 ? -5.049 8.023 17.684 1.00 96.19 93 PHE A N 1
ATOM 734 C CA . PHE A 1 93 ? -3.685 8.545 17.840 1.00 96.19 93 PHE A CA 1
ATOM 735 C C . PHE A 1 93 ? -3.635 10.057 17.648 1.00 96.19 93 PHE A C 1
ATOM 737 O O . PHE A 1 93 ? -3.093 10.766 18.490 1.00 96.19 93 PHE A O 1
ATOM 744 N N . LYS A 1 94 ? -4.276 10.572 16.597 1.00 95.25 94 LYS A N 1
ATOM 745 C CA . LYS A 1 94 ? -4.337 12.016 16.355 1.00 95.25 94 LYS A CA 1
ATOM 746 C C . LYS A 1 94 ? -4.994 12.765 17.519 1.00 95.25 94 LYS A C 1
ATOM 748 O O . LYS A 1 94 ? -4.488 13.799 17.949 1.00 95.25 94 LYS A O 1
ATOM 753 N N . LYS A 1 95 ? -6.102 12.246 18.063 1.00 96.88 95 LYS A N 1
ATOM 754 C CA . LYS A 1 95 ? -6.739 12.818 19.265 1.00 96.88 95 LYS A CA 1
ATOM 755 C C . LYS A 1 95 ? -5.819 12.723 20.484 1.00 96.88 95 LYS A C 1
ATOM 757 O O . LYS A 1 95 ? -5.777 13.656 21.280 1.00 96.88 95 LYS A O 1
ATOM 762 N N . LEU A 1 96 ? -5.078 11.626 20.636 1.00 96.44 96 LEU A N 1
ATOM 763 C CA . LEU A 1 96 ? -4.135 11.415 21.734 1.00 96.44 96 LEU A CA 1
ATOM 764 C C . LEU A 1 96 ? -3.011 12.459 21.714 1.00 96.44 96 LEU A C 1
ATOM 766 O O . LEU A 1 96 ? -2.777 13.105 22.736 1.00 96.44 96 LEU A O 1
ATOM 770 N N . GLU A 1 97 ? -2.378 12.660 20.556 1.00 94.44 97 GLU A N 1
ATOM 771 C CA . GLU A 1 97 ? -1.313 13.648 20.320 1.00 94.44 97 GLU A CA 1
ATOM 772 C C . GLU A 1 97 ? -1.783 15.083 20.589 1.00 94.44 97 GLU A C 1
ATOM 774 O O . GLU A 1 97 ? -1.036 15.906 21.110 1.00 94.44 97 GLU A O 1
ATOM 779 N N . GLN A 1 98 ? -3.048 15.373 20.284 1.00 95.94 98 GLN A N 1
ATOM 780 C CA . GLN A 1 98 ? -3.683 16.667 20.540 1.00 95.94 98 GLN A CA 1
ATOM 7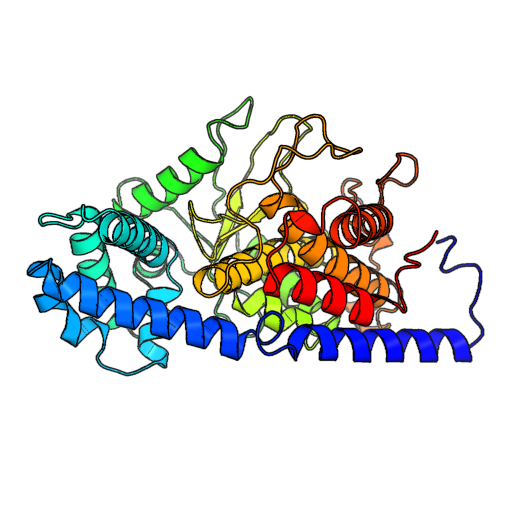81 C C . GLN A 1 98 ? -4.138 16.847 21.998 1.00 95.94 98 GLN A C 1
ATOM 783 O O . GLN A 1 98 ? -4.695 17.890 22.336 1.00 95.94 98 GLN A O 1
ATOM 788 N N . GLY A 1 99 ? -3.961 15.838 22.859 1.00 95.81 99 GLY A N 1
ATOM 789 C CA . GLY A 1 99 ? -4.479 15.852 24.230 1.00 95.81 99 GLY A CA 1
ATOM 790 C C . GLY A 1 99 ? -6.010 15.776 24.321 1.00 95.81 99 GLY A C 1
ATOM 791 O O . GLY A 1 99 ? -6.573 16.044 25.375 1.00 95.81 99 GLY A O 1
ATOM 792 N N . ALA A 1 100 ? -6.686 15.405 23.231 1.00 96.19 100 ALA A N 1
ATOM 793 C CA . ALA A 1 100 ? -8.141 15.399 23.084 1.00 96.19 100 ALA A CA 1
ATOM 794 C C . ALA A 1 100 ? -8.772 13.995 23.173 1.00 96.19 100 ALA A C 1
ATOM 796 O O . ALA A 1 100 ? -9.983 13.850 23.002 1.00 96.19 100 ALA A O 1
ATOM 797 N N . LEU A 1 101 ? -7.978 12.943 23.409 1.00 96.81 101 LEU A N 1
ATOM 798 C CA . LEU A 1 101 ? -8.511 11.594 23.605 1.00 96.81 101 LEU A CA 1
ATOM 799 C C . LEU A 1 101 ? -9.108 11.457 25.011 1.00 96.81 101 LEU A C 1
ATOM 801 O O . LEU A 1 101 ? -8.370 11.298 25.984 1.00 96.81 101 LEU A O 1
ATOM 805 N N . ALA A 1 102 ? -10.436 11.499 25.091 1.00 93.88 102 ALA A N 1
ATOM 806 C CA . ALA A 1 102 ? -11.214 11.326 26.315 1.00 93.88 102 ALA A CA 1
ATOM 807 C C . ALA A 1 102 ? -12.503 10.542 26.029 1.00 93.88 102 ALA A C 1
ATOM 809 O O . ALA A 1 102 ? -13.020 10.592 24.913 1.00 93.88 102 ALA A O 1
ATOM 810 N N . ALA A 1 103 ? -13.024 9.826 27.024 1.00 90.25 103 ALA A N 1
ATOM 811 C CA . ALA A 1 103 ? -14.264 9.069 26.883 1.00 90.25 103 ALA A CA 1
ATOM 812 C C . ALA A 1 103 ? -15.502 9.993 26.768 1.00 90.25 103 ALA A C 1
ATOM 814 O O . ALA A 1 103 ? -15.522 11.056 27.397 1.00 90.25 103 ALA A O 1
ATOM 815 N N . PRO A 1 104 ? -16.555 9.580 26.035 1.00 90.75 104 PRO A N 1
ATOM 816 C CA . PRO A 1 104 ? -16.641 8.361 25.223 1.00 90.75 104 PRO A CA 1
ATOM 817 C C . PRO A 1 104 ? -15.980 8.515 23.842 1.00 90.75 104 PRO A C 1
ATOM 819 O O . PRO A 1 104 ? -16.016 9.586 23.234 1.00 90.75 104 PRO A O 1
ATOM 822 N N . GLN A 1 105 ? -15.417 7.425 23.315 1.00 94.56 105 GLN A N 1
ATOM 823 C CA . GLN A 1 105 ? -14.956 7.321 21.925 1.00 94.56 105 GLN A CA 1
ATOM 824 C C . GLN A 1 105 ? -15.725 6.217 21.192 1.00 94.56 105 GLN A C 1
ATOM 826 O O . GLN A 1 105 ? -15.146 5.212 20.790 1.00 94.56 105 GLN A O 1
ATOM 831 N N . THR A 1 106 ? -17.032 6.423 21.005 1.00 93.06 106 THR A N 1
ATOM 832 C CA . THR A 1 106 ? -17.983 5.417 20.499 1.00 93.06 106 THR A CA 1
ATOM 833 C C . THR A 1 106 ? -17.493 4.669 19.256 1.00 93.06 106 THR A C 1
ATOM 835 O O . THR A 1 106 ? -17.466 3.447 19.269 1.00 93.06 106 THR A O 1
ATOM 838 N N . GLU A 1 107 ? -17.014 5.374 18.224 1.00 92.69 107 GLU A N 1
ATOM 839 C CA . GLU A 1 107 ? -16.530 4.745 16.979 1.00 92.69 107 GLU A CA 1
ATOM 840 C C . GLU A 1 107 ? -15.355 3.774 17.220 1.00 92.69 107 GLU A C 1
ATOM 842 O O . GLU A 1 107 ? -15.329 2.670 16.678 1.00 92.69 107 GLU A O 1
ATOM 847 N N . LEU A 1 108 ? -14.389 4.165 18.061 1.00 95.50 108 LEU A N 1
ATOM 848 C CA . LEU A 1 108 ? -13.241 3.323 18.409 1.00 95.50 108 LEU A CA 1
ATOM 849 C C . LEU A 1 108 ? -13.675 2.140 19.280 1.00 95.50 108 LEU A C 1
ATOM 851 O O . LEU A 1 108 ? -13.280 1.006 19.024 1.00 95.50 108 LEU A O 1
ATOM 855 N N . GLU A 1 109 ? -14.462 2.409 20.320 1.00 96.25 109 GLU A N 1
ATOM 856 C CA . GLU A 1 109 ? -14.886 1.421 21.313 1.00 96.25 109 GLU A CA 1
ATOM 857 C C . GLU A 1 109 ? -15.757 0.324 20.681 1.00 96.25 109 GLU A C 1
ATOM 859 O O . GLU A 1 109 ? -15.492 -0.862 20.882 1.00 96.25 109 GLU A O 1
ATOM 864 N N . GLU A 1 110 ? -16.740 0.703 19.859 1.00 94.88 110 GLU A N 1
ATOM 865 C CA . GLU A 1 110 ? -17.615 -0.237 19.150 1.00 94.88 110 GLU A CA 1
ATOM 866 C C . GLU A 1 110 ? -16.836 -1.076 18.135 1.00 94.88 110 GLU A C 1
ATOM 868 O O . GLU A 1 110 ? -16.998 -2.299 18.084 1.00 94.88 110 GLU A O 1
ATOM 873 N N . LEU A 1 111 ? -15.946 -0.457 17.350 1.00 95.00 111 LEU A N 1
ATOM 874 C CA . LEU A 1 111 ? -15.187 -1.203 16.352 1.00 95.00 111 LEU A CA 1
ATOM 875 C C . LEU A 1 111 ? -14.191 -2.173 16.995 1.00 95.00 111 LEU A C 1
ATOM 877 O O . LEU A 1 111 ? -14.037 -3.291 16.507 1.00 95.00 111 LEU A O 1
ATOM 881 N N . LEU A 1 112 ? -13.541 -1.791 18.097 1.00 95.75 112 LEU A N 1
ATOM 882 C CA . LEU A 1 112 ? -12.659 -2.694 18.838 1.00 95.75 112 LEU A CA 1
ATOM 883 C C . LEU A 1 112 ? -13.428 -3.854 19.482 1.00 95.75 112 LEU A C 1
ATOM 885 O O . LEU A 1 112 ? -12.911 -4.971 19.507 1.00 95.75 112 LEU A O 1
ATOM 889 N N . ALA A 1 113 ? -14.660 -3.632 19.952 1.00 95.31 113 ALA A N 1
ATOM 890 C CA . ALA A 1 113 ? -15.510 -4.710 20.455 1.00 95.31 113 ALA A CA 1
ATOM 891 C C . ALA A 1 113 ? -15.835 -5.727 19.348 1.00 95.31 113 ALA A C 1
ATOM 893 O O . ALA A 1 113 ? -15.610 -6.926 19.519 1.00 95.31 113 ALA A O 1
ATOM 894 N N . LEU A 1 114 ? -16.258 -5.244 18.176 1.00 93.44 114 LEU A N 1
ATOM 895 C CA . LEU A 1 114 ? -16.520 -6.084 17.003 1.00 93.44 114 LEU A CA 1
ATOM 896 C C . LEU A 1 114 ? -15.264 -6.797 16.504 1.00 93.44 114 LEU A C 1
ATOM 898 O O . LEU A 1 114 ? -15.323 -7.934 16.035 1.00 93.44 114 LEU A O 1
ATOM 902 N N . ALA A 1 115 ? -14.112 -6.142 16.599 1.00 93.69 115 ALA A N 1
ATOM 903 C CA . ALA A 1 115 ? -12.860 -6.759 16.221 1.00 93.69 115 ALA A CA 1
ATOM 904 C C . ALA A 1 115 ? -12.456 -7.869 17.204 1.00 93.69 115 ALA A C 1
ATOM 906 O O . ALA A 1 115 ? -12.005 -8.923 16.761 1.00 93.69 115 ALA A O 1
ATOM 907 N N . ALA A 1 116 ? -12.685 -7.694 18.510 1.00 93.44 116 ALA A N 1
ATOM 908 C CA . ALA A 1 116 ? -12.486 -8.752 19.500 1.00 93.44 116 ALA A CA 1
ATOM 909 C C . ALA A 1 116 ? -13.364 -9.983 19.203 1.00 93.44 116 ALA A C 1
ATOM 911 O O . ALA A 1 116 ? -12.860 -11.104 19.233 1.00 93.44 116 ALA A O 1
ATOM 912 N N . GLU A 1 117 ? -14.634 -9.779 18.835 1.00 92.00 117 GLU A N 1
ATOM 913 C CA . GLU A 1 117 ? -15.536 -10.853 18.385 1.00 92.00 117 GLU A CA 1
ATOM 914 C C . GLU A 1 117 ? -15.031 -11.535 17.103 1.00 92.00 117 GLU A C 1
ATOM 916 O O . GLU A 1 117 ? -14.999 -12.762 17.003 1.00 92.00 117 GLU A O 1
ATOM 921 N N . ALA A 1 118 ? -14.576 -10.761 16.112 1.00 89.62 118 ALA A N 1
ATOM 922 C CA . ALA A 1 118 ? -14.033 -11.312 14.871 1.00 89.62 118 ALA A CA 1
ATOM 923 C C . ALA A 1 118 ? -12.751 -12.134 15.099 1.00 89.62 118 ALA A C 1
ATOM 925 O O . ALA A 1 118 ? -12.515 -13.116 14.394 1.00 89.62 118 ALA A O 1
ATOM 926 N N . LEU A 1 119 ? -11.930 -11.772 16.089 1.00 88.69 119 LEU A N 1
ATOM 927 C CA . LEU A 1 119 ? -10.708 -12.499 16.431 1.00 88.69 119 LEU A CA 1
ATOM 928 C C . LEU A 1 119 ? -10.965 -13.870 17.074 1.00 88.69 119 LEU A C 1
ATOM 930 O O . LEU A 1 119 ? -10.094 -14.738 16.988 1.00 88.69 119 LEU A O 1
ATOM 934 N N . GLU A 1 120 ? -12.125 -14.078 17.704 1.00 88.00 120 GLU A N 1
ATOM 935 C CA . GLU A 1 120 ? -12.535 -15.390 18.238 1.00 88.00 120 GLU A CA 1
ATOM 936 C C . GLU A 1 120 ? -12.823 -16.396 17.122 1.00 88.00 120 GLU A C 1
ATOM 938 O O . GLU A 1 120 ? -12.662 -17.605 17.295 1.00 88.00 120 GLU A O 1
ATOM 943 N N . ARG A 1 121 ? -13.183 -15.896 15.942 1.00 84.62 121 ARG A N 1
ATOM 944 C CA . ARG A 1 121 ? -13.299 -16.701 14.732 1.00 84.62 121 ARG A CA 1
ATOM 945 C C . ARG A 1 121 ? -11.912 -16.940 14.141 1.00 84.62 121 ARG A C 1
ATOM 947 O O . ARG A 1 121 ? -11.066 -16.054 14.166 1.00 84.62 121 ARG A O 1
ATOM 954 N N . THR A 1 122 ? -11.646 -18.113 13.576 1.00 78.69 122 THR A N 1
ATOM 955 C CA . THR A 1 122 ? -10.353 -18.420 12.923 1.00 78.69 122 THR A CA 1
ATOM 956 C C . THR A 1 122 ? -10.390 -18.252 11.404 1.00 78.69 122 THR A C 1
ATOM 958 O O . THR A 1 122 ? -9.350 -18.331 10.759 1.00 78.69 122 THR A O 1
ATOM 961 N N . ASP A 1 123 ? -11.570 -18.003 10.832 1.00 80.88 123 ASP A N 1
ATOM 962 C CA . ASP A 1 123 ? -11.842 -18.051 9.393 1.00 80.88 123 ASP A CA 1
ATOM 963 C C . ASP A 1 123 ? -11.883 -16.674 8.701 1.00 80.88 123 ASP A C 1
ATOM 965 O O . ASP A 1 123 ? -12.211 -16.589 7.518 1.00 80.88 123 ASP A O 1
ATOM 969 N N . VAL A 1 124 ? -11.605 -15.591 9.427 1.00 82.62 124 VAL A N 1
ATOM 970 C CA . VAL A 1 124 ? -11.701 -14.197 8.947 1.00 82.62 124 VAL A CA 1
ATOM 971 C C . VAL A 1 124 ? -10.507 -13.384 9.418 1.00 82.62 124 VAL A C 1
ATOM 973 O O . VAL A 1 124 ? -9.985 -13.640 10.489 1.00 82.62 124 VAL A O 1
ATOM 976 N N . ASP A 1 125 ? -10.070 -12.374 8.684 1.00 81.88 125 ASP A N 1
ATOM 977 C CA . ASP A 1 125 ? -8.938 -11.535 9.083 1.00 81.88 125 ASP A CA 1
ATOM 978 C C . ASP A 1 125 ? -9.372 -10.307 9.889 1.00 81.88 125 ASP A C 1
ATOM 980 O O . ASP A 1 125 ? -8.572 -9.769 10.638 1.00 81.88 125 ASP A O 1
ATOM 984 N N . GLY A 1 126 ? -10.640 -9.897 9.844 1.00 88.25 126 GLY A N 1
ATOM 985 C CA . GLY A 1 126 ? -11.099 -8.741 10.614 1.00 88.25 126 GLY A CA 1
ATOM 986 C C . GLY A 1 126 ? -12.612 -8.537 10.595 1.00 88.25 126 GLY A C 1
ATOM 987 O O . GLY A 1 126 ? -13.324 -9.277 9.905 1.00 88.25 126 GLY A O 1
ATOM 988 N N . PRO A 1 127 ? -13.117 -7.544 11.351 1.00 90.75 127 PRO A N 1
ATOM 989 C CA . PRO A 1 127 ? -14.544 -7.241 11.419 1.00 90.75 127 PRO A CA 1
ATOM 990 C C . PRO A 1 127 ? -15.150 -6.898 10.050 1.00 90.75 127 PRO A C 1
ATOM 992 O O . PRO A 1 127 ? -16.287 -7.287 9.790 1.00 90.75 127 PRO A O 1
ATOM 995 N N . CYS A 1 128 ? -14.409 -6.243 9.146 1.00 92.19 128 CYS A N 1
ATOM 996 C CA . CYS A 1 128 ? -14.912 -5.930 7.808 1.00 92.19 128 CYS A CA 1
ATOM 997 C C . CYS A 1 128 ? -15.111 -7.197 6.970 1.00 92.19 128 CYS A C 1
ATOM 999 O O . CYS A 1 128 ? -16.200 -7.420 6.444 1.00 92.19 128 CYS A O 1
ATOM 1001 N N . GLU A 1 129 ? -14.085 -8.052 6.862 1.00 92.25 129 GLU A N 1
ATOM 1002 C CA . GLU A 1 129 ? -14.179 -9.297 6.082 1.00 92.25 129 GLU A CA 1
ATOM 1003 C C . GLU A 1 129 ? -15.273 -10.218 6.643 1.00 92.25 129 GLU A C 1
ATOM 1005 O O . GLU A 1 129 ? -16.020 -10.842 5.890 1.00 92.25 129 GLU A O 1
ATOM 1010 N N . ALA A 1 130 ? -15.417 -10.255 7.971 1.00 90.19 130 ALA A N 1
ATOM 1011 C CA . ALA A 1 130 ? -16.418 -11.057 8.662 1.00 90.19 130 ALA A CA 1
ATOM 1012 C C . ALA A 1 130 ? -17.871 -10.713 8.298 1.00 90.19 130 ALA A C 1
ATOM 1014 O O . ALA A 1 130 ? -18.741 -11.571 8.474 1.00 90.19 130 ALA A O 1
ATOM 1015 N N . ARG A 1 131 ? -18.122 -9.490 7.809 1.00 90.38 131 ARG A N 1
ATOM 1016 C CA . ARG A 1 131 ? -19.437 -8.987 7.381 1.00 90.38 131 ARG A CA 1
ATOM 1017 C C . ARG A 1 131 ? -19.626 -9.001 5.860 1.00 90.38 131 ARG A C 1
ATOM 1019 O O . ARG A 1 131 ? -20.705 -8.655 5.383 1.00 90.38 131 ARG A O 1
ATOM 1026 N N . MET A 1 132 ? -18.616 -9.407 5.086 1.00 90.50 132 MET A N 1
ATOM 1027 C CA . MET A 1 132 ? -18.757 -9.545 3.634 1.00 90.50 132 MET A CA 1
ATOM 1028 C C . MET A 1 132 ? -19.741 -10.668 3.306 1.00 90.50 132 MET A C 1
ATOM 1030 O O . MET A 1 132 ? -19.675 -11.758 3.873 1.00 90.50 132 MET A O 1
ATOM 1034 N N . SER A 1 133 ? -20.636 -10.414 2.353 1.00 89.31 133 SER A N 1
ATOM 1035 C CA . SER A 1 133 ? -21.685 -11.375 1.977 1.00 89.31 133 SER A CA 1
ATOM 1036 C C . SER A 1 133 ? -21.122 -12.652 1.347 1.00 89.31 133 SER A C 1
ATOM 1038 O O . SER A 1 133 ? -21.605 -13.757 1.588 1.00 89.31 133 SER A O 1
ATOM 1040 N N . ARG A 1 134 ? -20.044 -12.500 0.577 1.00 91.00 134 ARG A N 1
ATOM 1041 C CA . ARG A 1 134 ? -19.209 -13.582 0.071 1.00 91.00 134 ARG A CA 1
ATOM 1042 C C . ARG A 1 134 ? -17.754 -13.196 0.269 1.00 91.00 134 ARG A C 1
ATOM 1044 O O . ARG A 1 134 ? -17.362 -12.064 -0.001 1.00 91.00 134 ARG A O 1
ATOM 1051 N N . ARG A 1 135 ? -16.955 -14.153 0.730 1.00 91.00 135 ARG A N 1
ATOM 1052 C CA . ARG A 1 135 ? -15.529 -13.958 0.984 1.00 91.00 135 ARG A CA 1
ATOM 1053 C C . ARG A 1 135 ? -14.733 -14.443 -0.212 1.00 91.00 135 ARG A C 1
ATOM 1055 O O . ARG A 1 135 ? -14.732 -15.631 -0.522 1.00 91.00 135 ARG A O 1
ATOM 1062 N N . PHE A 1 136 ? -14.083 -13.503 -0.876 1.00 95.44 136 PHE A N 1
ATOM 1063 C CA . PHE A 1 136 ? -13.109 -13.768 -1.919 1.00 95.44 136 PHE A CA 1
ATOM 1064 C C . PHE A 1 136 ? -11.734 -13.399 -1.399 1.00 95.44 136 PHE A C 1
ATOM 1066 O O . PHE A 1 136 ? -11.588 -12.367 -0.744 1.00 95.44 136 PHE A O 1
ATOM 1073 N N . ARG A 1 137 ? -10.740 -14.220 -1.722 1.00 95.75 137 ARG A N 1
ATOM 1074 C CA . ARG A 1 137 ? -9.339 -13.948 -1.432 1.00 95.75 137 ARG A CA 1
ATOM 1075 C C . ARG A 1 137 ? -8.518 -14.135 -2.700 1.00 95.75 137 ARG A C 1
ATOM 1077 O O . ARG A 1 137 ? -8.918 -14.886 -3.587 1.00 95.75 137 ARG A O 1
ATOM 1084 N N . VAL A 1 138 ? -7.438 -13.375 -2.802 1.00 97.56 138 VAL A N 1
ATOM 1085 C CA . VAL A 1 138 ? -6.504 -13.393 -3.927 1.00 97.56 138 VAL A CA 1
ATOM 1086 C C . VAL A 1 138 ? -5.074 -13.298 -3.415 1.00 97.56 138 VAL A C 1
ATOM 1088 O O . VAL A 1 138 ? -4.815 -12.976 -2.251 1.00 97.56 138 VAL A O 1
ATOM 1091 N N . GLY A 1 139 ? -4.135 -13.544 -4.318 1.00 95.56 139 GLY A N 1
ATOM 1092 C CA . GLY A 1 139 ? -2.714 -13.465 -4.052 1.00 95.56 139 GLY A CA 1
ATOM 1093 C C . GLY A 1 139 ? -2.121 -14.811 -3.648 1.00 95.56 139 GLY A C 1
ATOM 1094 O O . GLY A 1 139 ? -2.828 -15.739 -3.252 1.00 95.56 139 GLY A O 1
ATOM 1095 N N . PRO A 1 140 ? -0.785 -14.926 -3.698 1.00 89.50 140 PRO A N 1
ATOM 1096 C CA . PRO A 1 140 ? -0.087 -16.199 -3.511 1.00 89.50 140 PRO A CA 1
ATOM 1097 C C . PRO A 1 140 ? -0.339 -16.839 -2.139 1.00 89.50 140 PRO A C 1
ATOM 1099 O O . PRO A 1 140 ? -0.211 -18.050 -1.988 1.00 89.50 140 PRO A O 1
ATOM 1102 N N . ARG A 1 141 ? -0.691 -16.034 -1.129 1.00 90.50 141 ARG A N 1
ATOM 1103 C CA . ARG A 1 141 ? -0.981 -16.486 0.238 1.00 90.50 141 ARG A CA 1
ATOM 1104 C C . ARG A 1 141 ? -2.470 -16.481 0.580 1.00 90.50 141 ARG A C 1
ATOM 1106 O O . ARG A 1 141 ? -2.801 -16.842 1.705 1.00 90.50 141 ARG A O 1
ATOM 1113 N N . GLN A 1 142 ? -3.336 -16.087 -0.358 1.00 91.12 142 GLN A N 1
ATOM 1114 C CA . GLN A 1 142 ? -4.781 -15.967 -0.147 1.00 91.12 142 GLN A CA 1
ATOM 1115 C C . GLN A 1 142 ? -5.112 -15.137 1.104 1.00 91.12 142 GLN A C 1
ATOM 1117 O O . GLN A 1 142 ? -5.908 -15.539 1.951 1.00 91.12 142 GLN A O 1
ATOM 1122 N N . ASP A 1 143 ? -4.445 -13.992 1.244 1.00 91.44 143 ASP A N 1
ATOM 1123 C CA . ASP A 1 143 ? -4.520 -13.099 2.404 1.00 91.44 143 ASP A CA 1
ATOM 1124 C C . ASP A 1 143 ? -4.937 -11.665 2.036 1.00 91.44 143 ASP A C 1
ATOM 1126 O O . ASP A 1 143 ? -4.971 -10.787 2.897 1.00 91.44 143 ASP A O 1
ATOM 1130 N N . ILE A 1 144 ? -5.265 -11.432 0.762 1.00 96.31 144 ILE A N 1
ATOM 1131 C CA . ILE A 1 144 ? -5.852 -10.189 0.267 1.00 96.31 144 ILE A CA 1
ATOM 1132 C C . ILE A 1 144 ? -7.318 -10.468 -0.034 1.00 96.31 144 ILE A C 1
ATOM 1134 O O . ILE A 1 144 ? -7.620 -11.215 -0.964 1.00 96.31 144 ILE A O 1
ATOM 1138 N N . TRP A 1 145 ? -8.238 -9.886 0.728 1.00 95.62 145 TRP A N 1
ATOM 1139 C CA . TRP A 1 145 ? -9.667 -10.118 0.514 1.00 95.62 145 TRP A CA 1
ATOM 1140 C C . TRP A 1 145 ? -10.291 -9.081 -0.431 1.00 95.62 145 TRP A C 1
ATOM 1142 O O . TRP A 1 145 ? -9.860 -7.929 -0.495 1.00 95.62 145 TRP A O 1
ATOM 1152 N N . VAL A 1 146 ? -11.315 -9.480 -1.188 1.00 96.31 146 VAL A N 1
ATOM 1153 C CA . VAL A 1 146 ? -12.005 -8.600 -2.150 1.00 96.31 146 VAL A CA 1
ATOM 1154 C C . VAL A 1 146 ? -13.371 -8.200 -1.603 1.00 96.31 146 VAL A C 1
ATOM 1156 O O . VAL A 1 146 ? -14.131 -9.046 -1.130 1.00 96.31 146 VAL A O 1
ATOM 1159 N N . TRP A 1 147 ? -13.677 -6.903 -1.646 1.00 94.56 147 TRP A N 1
ATOM 1160 C CA . TRP A 1 147 ? -14.889 -6.333 -1.058 1.00 94.56 147 TRP A CA 1
ATOM 1161 C C . TRP A 1 147 ? -16.143 -6.869 -1.755 1.00 94.56 147 TRP A C 1
ATOM 1163 O O . TRP A 1 147 ? -16.234 -6.794 -2.976 1.00 94.56 147 TRP A O 1
ATOM 1173 N N . ASN A 1 148 ? -17.131 -7.350 -0.992 1.00 92.12 148 ASN A N 1
ATOM 1174 C CA . ASN A 1 148 ? -18.428 -7.788 -1.518 1.00 92.12 148 ASN A CA 1
ATOM 1175 C C . ASN A 1 148 ? -19.595 -7.355 -0.604 1.00 92.12 148 ASN A C 1
ATOM 1177 O O . ASN A 1 148 ? -19.967 -8.038 0.360 1.00 92.12 148 ASN A O 1
ATOM 1181 N N . PHE A 1 149 ? -20.186 -6.207 -0.944 1.00 81.06 149 PHE A N 1
ATOM 1182 C CA . PHE A 1 149 ? -21.302 -5.568 -0.244 1.00 81.06 149 PHE A CA 1
ATOM 1183 C C . PHE A 1 149 ? -22.659 -6.016 -0.803 1.00 81.06 149 PHE A C 1
ATOM 1185 O O . PHE A 1 149 ? -23.225 -5.323 -1.646 1.00 81.06 149 PHE A O 1
ATOM 1192 N N . ALA A 1 150 ? -23.243 -7.110 -0.318 1.00 70.19 150 ALA A N 1
ATOM 1193 C CA . ALA A 1 150 ? -24.639 -7.410 -0.664 1.00 70.19 150 ALA A CA 1
ATOM 1194 C C . ALA A 1 150 ? -25.663 -6.686 0.233 1.00 70.19 150 ALA A C 1
ATOM 1196 O O . ALA A 1 150 ? -26.831 -6.593 -0.134 1.00 70.19 150 ALA A O 1
ATOM 1197 N N . HIS A 1 151 ? -25.251 -6.146 1.390 1.00 65.50 151 HIS A N 1
ATOM 1198 C CA . HIS A 1 151 ? -26.173 -5.622 2.407 1.00 65.50 151 HIS A CA 1
ATOM 1199 C C . HIS A 1 151 ? -25.860 -4.166 2.781 1.00 65.50 151 HIS A C 1
ATOM 1201 O O . HIS A 1 151 ? -24.862 -3.882 3.437 1.00 65.50 151 HIS A O 1
ATOM 1207 N N . ALA A 1 152 ? -26.734 -3.240 2.374 1.00 61.06 152 ALA A N 1
ATOM 1208 C CA . ALA A 1 152 ? -26.581 -1.799 2.614 1.00 61.06 152 ALA A CA 1
ATOM 1209 C C . ALA A 1 152 ? -26.896 -1.357 4.062 1.00 61.06 152 ALA A C 1
ATOM 1211 O O . ALA A 1 152 ? -26.643 -0.209 4.429 1.00 61.06 152 ALA A O 1
ATOM 1212 N N . GLU A 1 153 ? -27.456 -2.244 4.886 1.00 77.25 153 GLU A N 1
ATOM 1213 C CA . GLU A 1 153 ? -27.927 -1.906 6.236 1.00 77.25 153 GLU A CA 1
ATOM 1214 C C . GLU A 1 153 ? -26.885 -2.149 7.339 1.00 77.25 153 GLU A C 1
ATOM 1216 O O . GLU A 1 153 ? -27.020 -1.592 8.430 1.00 77.25 153 GLU A O 1
ATOM 1221 N N . ASP A 1 154 ? -25.817 -2.904 7.060 1.00 86.44 154 ASP A N 1
ATOM 1222 C CA . ASP A 1 154 ? -24.772 -3.186 8.046 1.00 86.44 154 ASP A CA 1
ATOM 1223 C C . ASP A 1 154 ? -23.969 -1.906 8.387 1.00 86.44 154 ASP A C 1
ATOM 1225 O O . ASP A 1 154 ? -23.402 -1.284 7.481 1.00 86.44 154 ASP A O 1
ATOM 1229 N N . PRO A 1 155 ? -23.893 -1.490 9.670 1.00 85.75 155 PRO A N 1
ATOM 1230 C CA . PRO A 1 155 ? -23.188 -0.268 10.067 1.00 85.75 155 PRO A CA 1
ATOM 1231 C C . PRO A 1 155 ? -21.695 -0.240 9.720 1.00 85.75 155 PRO A C 1
ATOM 1233 O O . PRO A 1 155 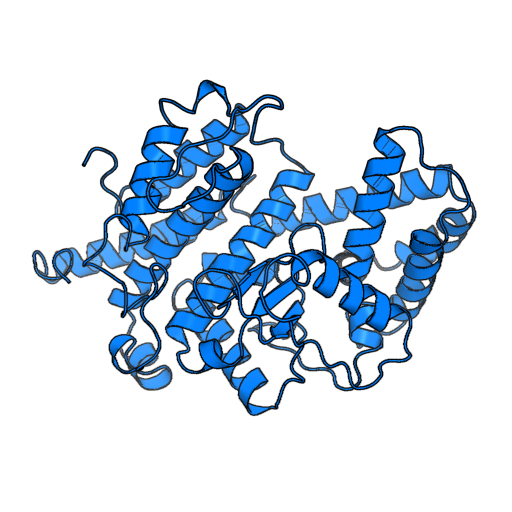? -21.174 0.813 9.364 1.00 85.75 155 PRO A O 1
ATOM 1236 N N . ILE A 1 156 ? -21.008 -1.383 9.765 1.00 87.50 156 ILE A N 1
ATOM 1237 C CA . ILE A 1 156 ? -19.572 -1.479 9.463 1.00 87.50 156 ILE A CA 1
ATOM 1238 C C . ILE A 1 156 ? -19.343 -1.327 7.969 1.00 87.50 156 ILE A C 1
ATOM 1240 O O . ILE A 1 156 ? -18.468 -0.583 7.526 1.00 87.50 156 ILE A O 1
ATOM 1244 N N . LEU A 1 157 ? -20.184 -1.983 7.172 1.00 87.25 157 LEU A N 1
ATOM 1245 C CA . LEU A 1 157 ? -20.146 -1.828 5.724 1.00 87.25 157 LEU A CA 1
ATOM 1246 C C . LEU A 1 157 ? -20.522 -0.404 5.289 1.00 87.25 157 LEU A C 1
ATOM 1248 O O . LEU A 1 157 ? -19.969 0.095 4.305 1.00 87.25 157 LEU A O 1
ATOM 1252 N N . ARG A 1 158 ? -21.411 0.269 6.032 1.00 87.69 158 ARG A N 1
ATOM 1253 C CA . ARG A 1 158 ? -21.722 1.688 5.829 1.00 87.69 158 ARG A CA 1
ATOM 1254 C C . ARG A 1 158 ? -20.497 2.563 6.073 1.00 87.69 158 ARG A C 1
ATOM 1256 O O . ARG A 1 158 ? -20.158 3.332 5.185 1.00 87.69 158 ARG A O 1
ATOM 1263 N N . GLU A 1 159 ? -19.784 2.395 7.184 1.00 88.31 159 GLU A N 1
ATOM 1264 C CA . GLU A 1 159 ? -18.575 3.184 7.477 1.00 88.31 159 GLU A CA 1
ATOM 1265 C C . GLU A 1 159 ? -17.462 2.962 6.435 1.00 88.31 159 GLU A C 1
ATOM 1267 O O . GLU A 1 159 ? -16.741 3.889 6.047 1.00 88.31 159 GLU A O 1
ATOM 1272 N N . LEU A 1 160 ? -17.337 1.730 5.930 1.00 88.19 160 LEU A N 1
ATOM 1273 C CA . LEU A 1 160 ? -16.404 1.392 4.857 1.00 88.19 160 LEU A CA 1
ATOM 1274 C C . LEU A 1 160 ? -16.771 2.109 3.545 1.00 88.19 160 LEU A C 1
ATOM 1276 O O . LEU A 1 160 ? -15.904 2.680 2.877 1.00 88.19 160 LEU A O 1
ATOM 1280 N N . ARG A 1 161 ? -18.067 2.137 3.207 1.00 86.81 161 ARG A N 1
ATOM 1281 C CA . ARG A 1 161 ? -18.602 2.888 2.064 1.00 86.81 161 ARG A CA 1
ATOM 1282 C C . ARG A 1 161 ? -18.449 4.396 2.243 1.00 86.81 161 ARG A C 1
ATOM 1284 O O . ARG A 1 161 ? -18.034 5.062 1.305 1.00 86.81 161 ARG A O 1
ATOM 1291 N N . GLU A 1 162 ? -18.709 4.935 3.425 1.00 84.69 162 GLU A N 1
ATOM 1292 C CA . GLU A 1 162 ? -18.531 6.361 3.690 1.00 84.69 162 GLU A CA 1
ATOM 1293 C C . GLU A 1 162 ? -17.067 6.784 3.574 1.00 84.69 162 GLU A C 1
ATOM 1295 O O . GLU A 1 162 ? -16.763 7.861 3.063 1.00 84.69 162 GLU A O 1
ATOM 1300 N N . GLY A 1 163 ? -16.136 5.935 4.012 1.00 82.12 163 GLY A N 1
ATOM 1301 C CA . GLY A 1 163 ? -14.716 6.160 3.781 1.00 82.12 163 GLY A CA 1
ATOM 1302 C C . GLY A 1 163 ? -14.370 6.217 2.291 1.00 82.12 163 GLY A C 1
ATOM 1303 O O . GLY A 1 163 ? -13.626 7.106 1.879 1.00 82.12 163 GLY A O 1
ATOM 1304 N N . PHE A 1 164 ? -14.962 5.342 1.474 1.00 83.25 164 PHE A N 1
ATOM 1305 C CA . PHE A 1 164 ? -14.885 5.434 0.014 1.00 83.25 164 PHE A CA 1
ATOM 1306 C C . PHE A 1 164 ? -15.485 6.752 -0.509 1.00 83.25 164 PHE A C 1
ATOM 1308 O O . PHE A 1 164 ? -14.815 7.482 -1.243 1.00 83.25 164 PHE A O 1
ATOM 1315 N N . ASP A 1 165 ? -16.694 7.114 -0.083 1.00 82.69 165 ASP A N 1
ATOM 1316 C CA . ASP A 1 165 ? -17.375 8.328 -0.537 1.00 82.69 165 ASP A CA 1
ATOM 1317 C C . ASP A 1 165 ? -16.576 9.590 -0.165 1.00 82.69 165 ASP A C 1
ATOM 1319 O O . ASP A 1 165 ? -16.434 10.507 -0.972 1.00 82.69 165 ASP A O 1
ATOM 1323 N N . ARG A 1 166 ? -15.946 9.636 1.014 1.00 79.19 166 ARG A N 1
ATOM 1324 C CA . ARG A 1 166 ? -15.064 10.751 1.404 1.00 79.19 166 ARG A CA 1
ATOM 1325 C C . ARG A 1 166 ? -13.843 10.882 0.494 1.00 79.19 166 ARG A C 1
ATOM 1327 O O . ARG A 1 166 ? -13.411 12.001 0.214 1.00 79.19 166 ARG A O 1
ATOM 1334 N N . VAL A 1 167 ? -13.290 9.765 0.021 1.00 74.38 167 VAL A N 1
ATOM 1335 C CA . VAL A 1 167 ? -12.127 9.771 -0.877 1.00 74.38 167 VAL A CA 1
ATOM 1336 C C . VAL A 1 167 ? -12.524 10.157 -2.309 1.00 74.38 167 VAL A C 1
ATOM 1338 O O . VAL A 1 167 ? -11.742 10.841 -2.978 1.00 74.38 167 VAL A O 1
ATOM 1341 N N . TYR A 1 168 ? -13.717 9.770 -2.782 1.00 72.81 168 TYR A N 1
ATOM 1342 C CA . TYR A 1 168 ? -14.058 9.828 -4.212 1.00 72.81 168 TYR A CA 1
ATOM 1343 C C . TYR A 1 168 ? -15.276 10.681 -4.593 1.00 72.81 168 TYR A C 1
ATOM 1345 O O . TYR A 1 168 ? -15.320 11.164 -5.723 1.00 72.81 168 TYR A O 1
ATOM 1353 N N . SER A 1 169 ? -16.220 10.958 -3.693 1.00 64.75 169 SER A N 1
ATOM 1354 C CA . SER A 1 169 ? -17.445 11.713 -4.018 1.00 64.75 169 SER A CA 1
ATOM 1355 C C . SER A 1 169 ? -17.217 13.212 -4.239 1.00 64.75 169 SER A C 1
ATOM 1357 O O . SER A 1 169 ? -18.054 13.868 -4.847 1.00 64.75 169 SER A O 1
ATOM 1359 N N . SER A 1 170 ? -16.078 13.764 -3.805 1.00 56.62 170 SER A N 1
ATOM 1360 C CA . SER A 1 170 ? -15.698 15.169 -4.042 1.00 56.62 170 SER A CA 1
ATOM 1361 C C . SER A 1 170 ? -14.792 15.377 -5.263 1.00 56.62 170 SER A C 1
ATOM 1363 O O . SER A 1 170 ? -14.424 16.511 -5.563 1.00 56.62 170 SER A O 1
ATOM 1365 N N . ARG A 1 171 ? -14.393 14.300 -5.959 1.00 57.75 171 ARG A N 1
ATOM 1366 C CA . ARG A 1 171 ? -13.337 14.330 -6.992 1.00 57.75 171 ARG A CA 1
ATOM 1367 C C . ARG A 1 171 ? -13.828 14.130 -8.428 1.00 57.75 171 ARG A C 1
ATOM 1369 O O . ARG A 1 171 ? -13.003 14.125 -9.341 1.00 57.75 171 ARG A O 1
ATOM 1376 N N . GLY A 1 172 ? -15.129 13.937 -8.636 1.00 56.50 172 GLY A N 1
ATOM 1377 C CA . GLY A 1 172 ? -15.691 13.546 -9.929 1.00 56.50 172 GLY A CA 1
ATOM 1378 C C . GLY A 1 172 ? -16.969 14.289 -10.308 1.00 56.50 172 GLY A C 1
ATOM 1379 O O . GLY A 1 172 ? -17.637 14.888 -9.470 1.00 56.50 172 GLY A O 1
ATOM 1380 N N . THR A 1 173 ? -17.320 14.213 -11.593 1.00 56.75 173 THR A N 1
ATOM 1381 C CA . THR A 1 173 ? -18.603 14.690 -12.146 1.00 56.75 173 THR A CA 1
ATOM 1382 C C . THR A 1 173 ? -19.767 13.754 -11.808 1.00 56.75 173 THR A C 1
ATOM 1384 O O . THR A 1 173 ? -20.928 14.148 -11.919 1.00 56.75 173 THR A O 1
ATOM 1387 N N . ARG A 1 174 ? -19.465 12.513 -11.398 1.00 62.91 174 ARG A N 1
ATOM 1388 C CA . ARG A 1 174 ? -20.420 11.492 -10.959 1.00 62.91 174 ARG A CA 1
ATOM 1389 C C . ARG A 1 174 ? -19.917 10.806 -9.686 1.00 62.91 174 ARG A C 1
ATOM 1391 O O . ARG A 1 174 ? -18.709 10.594 -9.562 1.00 62.91 174 ARG A O 1
ATOM 1398 N N . PRO A 1 175 ? -20.818 10.431 -8.761 1.00 68.31 175 PRO A N 1
ATOM 1399 C CA . PRO A 1 175 ? -20.439 9.665 -7.582 1.00 68.31 175 PRO A CA 1
ATOM 1400 C C . PRO A 1 175 ? -19.877 8.305 -8.004 1.00 68.31 175 PRO A C 1
ATOM 1402 O O . PRO A 1 175 ? -20.390 7.661 -8.923 1.00 68.31 175 PRO A O 1
ATOM 1405 N N . GLY A 1 176 ? -18.808 7.882 -7.336 1.00 79.31 176 GLY A N 1
ATOM 1406 C CA . GLY A 1 176 ? -18.197 6.584 -7.579 1.00 79.31 176 GLY A CA 1
ATOM 1407 C C . GLY A 1 176 ? -19.130 5.421 -7.253 1.00 79.31 176 GLY A C 1
ATOM 1408 O O . GLY A 1 176 ? -19.947 5.497 -6.336 1.00 79.31 176 GLY A O 1
ATOM 1409 N N . ARG A 1 177 ? -18.987 4.311 -7.980 1.00 87.19 177 ARG A N 1
ATOM 1410 C CA . ARG A 1 177 ? -19.778 3.094 -7.783 1.00 87.19 177 ARG A CA 1
ATOM 1411 C C . ARG A 1 177 ? -18.879 1.925 -7.408 1.00 87.19 177 ARG A C 1
ATOM 1413 O O . ARG A 1 177 ? -18.049 1.511 -8.207 1.00 87.19 177 ARG A O 1
ATOM 1420 N N . ILE A 1 178 ? -19.086 1.361 -6.221 1.00 89.69 178 ILE A N 1
ATOM 1421 C CA . ILE A 1 178 ? -18.487 0.077 -5.831 1.00 89.69 178 ILE A CA 1
ATOM 1422 C C . ILE A 1 178 ? -19.140 -1.047 -6.647 1.00 89.69 178 ILE A C 1
ATOM 1424 O O . ILE A 1 178 ? -20.368 -1.106 -6.756 1.00 89.69 178 ILE A O 1
ATOM 1428 N N . ILE A 1 179 ? -18.317 -1.930 -7.204 1.00 92.44 179 ILE A N 1
ATOM 1429 C CA . ILE A 1 179 ? -18.711 -3.074 -8.026 1.00 92.44 179 ILE A CA 1
ATOM 1430 C C . ILE A 1 179 ? -18.631 -4.345 -7.186 1.00 92.44 179 ILE A C 1
ATOM 1432 O O . ILE A 1 179 ? -17.630 -4.582 -6.513 1.00 92.44 179 ILE A O 1
ATOM 1436 N N . GLN A 1 180 ? -19.679 -5.171 -7.240 1.00 93.81 180 GLN A N 1
ATOM 1437 C CA . GLN A 1 180 ? -19.635 -6.495 -6.625 1.00 93.81 180 GLN A CA 1
ATOM 1438 C C . GLN A 1 180 ? -18.756 -7.413 -7.472 1.00 93.81 180 GLN A C 1
ATOM 1440 O O . GLN A 1 180 ? -19.008 -7.521 -8.673 1.00 93.81 180 GLN A O 1
ATOM 1445 N N . PRO A 1 181 ? -17.738 -8.056 -6.883 1.00 95.25 181 PRO A N 1
ATOM 1446 C CA . PRO A 1 181 ? -16.799 -8.861 -7.636 1.00 95.25 181 PRO A CA 1
ATOM 1447 C C . PRO A 1 181 ? -17.462 -10.136 -8.158 1.00 95.25 181 PRO A C 1
ATOM 1449 O O . PRO A 1 181 ? -18.073 -10.900 -7.406 1.00 95.25 181 PRO A O 1
ATOM 1452 N N . GLU A 1 182 ? -17.282 -10.384 -9.449 1.00 95.56 182 GLU A N 1
ATOM 1453 C CA . GLU A 1 182 ? -17.582 -11.663 -10.091 1.00 95.56 182 GLU A CA 1
ATOM 1454 C C . GLU A 1 182 ? -16.388 -12.620 -9.968 1.00 95.56 182 GLU A C 1
ATOM 1456 O O . GLU A 1 182 ? -15.237 -12.192 -9.860 1.00 95.56 182 GLU A O 1
ATOM 1461 N N . GLU A 1 183 ? -16.633 -13.930 -10.035 1.00 96.31 183 GLU A N 1
ATOM 1462 C CA . GLU A 1 183 ? -15.573 -14.946 -9.908 1.00 96.31 183 GLU A CA 1
ATOM 1463 C C . GLU A 1 183 ? -14.458 -14.772 -10.946 1.00 96.31 183 GLU A C 1
ATOM 1465 O O . GLU A 1 183 ? -13.281 -14.912 -10.622 1.00 96.31 183 GLU A O 1
ATOM 1470 N N . GLU A 1 184 ? -14.809 -14.393 -12.177 1.00 97.12 184 GLU A N 1
ATOM 1471 C CA . GLU A 1 184 ? -13.837 -14.123 -13.238 1.00 97.12 184 GLU A CA 1
ATOM 1472 C C . GLU A 1 184 ? -12.938 -12.921 -12.906 1.00 97.12 184 GLU A C 1
ATOM 1474 O O . GLU A 1 184 ? -11.735 -12.943 -13.172 1.00 97.12 184 GLU A O 1
ATOM 1479 N N . GLN A 1 185 ? -13.492 -11.870 -12.294 1.00 97.44 185 GLN A N 1
ATOM 1480 C CA . GLN A 1 185 ? -12.722 -10.695 -11.876 1.00 97.44 185 GLN A CA 1
ATOM 1481 C C . GLN A 1 185 ? -11.762 -11.049 -10.734 1.00 97.44 185 GLN A C 1
ATOM 1483 O O . GLN A 1 185 ? -10.605 -10.632 -10.753 1.00 97.44 185 GLN A O 1
ATOM 1488 N N . VAL A 1 186 ? -12.212 -11.867 -9.779 1.00 97.81 186 VAL A N 1
ATOM 1489 C CA . VAL A 1 186 ? -11.376 -12.384 -8.684 1.00 97.81 186 VAL A CA 1
ATOM 1490 C C . VAL A 1 186 ? -10.245 -13.259 -9.231 1.00 97.81 186 VAL A C 1
ATOM 1492 O O . VAL A 1 186 ? -9.094 -13.074 -8.844 1.00 97.81 186 VAL A O 1
ATOM 1495 N N . ALA A 1 187 ? -10.530 -14.141 -10.192 1.00 97.94 187 ALA A N 1
ATOM 1496 C CA . ALA A 1 187 ? -9.511 -14.962 -10.845 1.00 97.94 187 ALA A CA 1
ATOM 1497 C C . ALA A 1 187 ? -8.482 -14.117 -11.619 1.00 97.94 187 ALA A C 1
ATOM 1499 O O . ALA A 1 187 ? -7.288 -14.413 -11.595 1.00 97.94 187 ALA A O 1
ATOM 1500 N N . ARG A 1 188 ? -8.910 -13.031 -12.279 1.00 97.75 188 ARG A N 1
ATOM 1501 C CA . ARG A 1 188 ? -7.999 -12.089 -12.955 1.00 97.75 188 ARG A CA 1
ATOM 1502 C C . ARG A 1 188 ? -7.114 -11.320 -11.974 1.00 97.75 188 ARG A C 1
ATOM 1504 O O . ARG A 1 188 ? -5.930 -11.148 -12.254 1.00 97.75 188 ARG A O 1
ATOM 1511 N N . LEU A 1 189 ? -7.661 -10.893 -10.834 1.00 98.19 189 LEU A N 1
ATOM 1512 C CA . LEU A 1 189 ? -6.884 -10.293 -9.745 1.00 98.19 189 LEU A CA 1
ATOM 1513 C C . LEU A 1 189 ? -5.828 -11.268 -9.215 1.00 98.19 189 LEU A C 1
ATOM 1515 O O . LEU A 1 189 ? -4.658 -10.907 -9.113 1.00 98.19 189 LEU A O 1
ATOM 1519 N N . ASP A 1 190 ? -6.221 -12.510 -8.931 1.00 98.44 190 ASP A N 1
ATOM 1520 C CA . ASP A 1 190 ? -5.303 -13.548 -8.457 1.00 98.44 190 ASP A CA 1
ATOM 1521 C C . ASP A 1 190 ? -4.187 -13.829 -9.474 1.00 98.44 190 ASP A C 1
ATOM 1523 O O . ASP A 1 190 ? -3.001 -13.865 -9.134 1.00 98.44 190 ASP A O 1
ATOM 1527 N N . ARG A 1 191 ? -4.553 -13.896 -10.759 1.00 97.88 191 ARG A N 1
ATOM 1528 C CA . ARG A 1 191 ? -3.612 -14.026 -11.873 1.00 97.88 191 ARG A CA 1
ATOM 1529 C C . ARG A 1 191 ? -2.625 -12.856 -11.941 1.00 97.88 191 ARG A C 1
ATOM 1531 O O . ARG A 1 191 ? -1.439 -13.090 -12.158 1.00 97.88 191 ARG A O 1
ATOM 1538 N N . ALA A 1 192 ? -3.077 -11.620 -11.731 1.00 98.19 192 ALA A N 1
ATOM 1539 C CA . ALA A 1 192 ? -2.208 -10.443 -11.692 1.00 98.19 192 ALA A CA 1
ATOM 1540 C C . ALA A 1 192 ? -1.250 -10.465 -10.485 1.00 98.19 192 ALA A C 1
ATOM 1542 O O . ALA A 1 192 ? -0.061 -10.187 -10.643 1.00 98.19 192 ALA A O 1
ATOM 1543 N N . CYS A 1 193 ? -1.725 -10.865 -9.300 1.00 98.56 193 CYS A N 1
ATOM 1544 C CA . CYS A 1 193 ? -0.863 -11.075 -8.134 1.00 98.56 193 CYS A CA 1
ATOM 1545 C C . CYS A 1 193 ? 0.220 -12.128 -8.417 1.00 98.56 193 CYS A C 1
ATOM 1547 O O . CYS A 1 193 ? 1.395 -11.899 -8.133 1.00 98.56 193 CYS A O 1
ATOM 1549 N N . SER A 1 194 ? -0.165 -13.265 -9.007 1.00 98.12 194 SER A N 1
ATOM 1550 C CA . SER A 1 194 ? 0.762 -14.342 -9.371 1.00 98.12 194 SER A CA 1
ATOM 1551 C C . SER A 1 194 ? 1.825 -13.860 -10.360 1.00 98.12 194 SER A C 1
ATOM 1553 O O . SER A 1 194 ? 3.020 -14.048 -10.117 1.00 98.12 194 SER A O 1
ATOM 1555 N N . LEU A 1 195 ? 1.412 -13.147 -11.416 1.00 98.19 195 LEU A N 1
ATOM 1556 C CA . LEU A 1 195 ? 2.328 -12.534 -12.377 1.00 98.19 195 LEU A CA 1
ATOM 1557 C C . LEU A 1 195 ? 3.334 -11.611 -11.684 1.00 98.19 195 LEU A C 1
ATOM 1559 O O . LEU A 1 195 ? 4.538 -11.773 -11.879 1.00 98.19 195 LEU A O 1
ATOM 1563 N N . LEU A 1 196 ? 2.860 -10.690 -10.838 1.00 98.50 196 LEU A N 1
ATOM 1564 C CA . LEU A 1 196 ? 3.723 -9.743 -10.132 1.00 98.50 196 LEU A CA 1
ATOM 1565 C C . LEU A 1 196 ? 4.809 -10.462 -9.320 1.00 98.50 196 LEU A C 1
ATOM 1567 O O . LEU A 1 196 ? 5.980 -10.103 -9.410 1.00 98.50 196 LEU A O 1
ATOM 1571 N N . THR A 1 197 ? 4.445 -11.517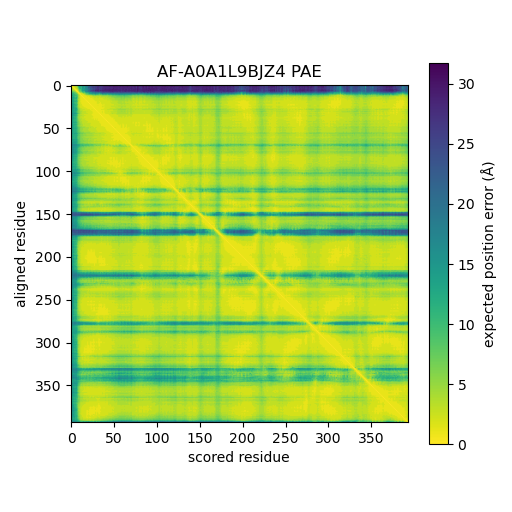 -8.585 1.00 98.31 197 THR A N 1
ATOM 1572 C CA . THR A 1 197 ? 5.410 -12.291 -7.782 1.00 98.31 197 THR A CA 1
ATOM 1573 C C . THR A 1 197 ? 6.381 -13.144 -8.590 1.00 98.31 197 THR A C 1
ATOM 1575 O O . THR A 1 197 ? 7.371 -13.616 -8.044 1.00 98.31 197 THR A O 1
ATOM 1578 N N . ARG A 1 198 ? 6.124 -13.359 -9.881 1.00 98.00 198 ARG A N 1
ATOM 1579 C CA . ARG A 1 198 ? 7.039 -14.092 -10.766 1.00 98.00 198 ARG A CA 1
ATOM 1580 C C . ARG A 1 198 ? 7.945 -13.159 -11.555 1.00 98.00 198 ARG A C 1
ATOM 1582 O O . ARG A 1 198 ? 9.083 -13.524 -11.824 1.00 98.00 198 ARG A O 1
ATOM 1589 N N . VAL A 1 199 ? 7.450 -11.974 -11.910 1.00 97.88 199 VAL A N 1
ATOM 1590 C CA . VAL A 1 199 ? 8.235 -10.933 -12.590 1.00 97.88 199 VAL A CA 1
ATOM 1591 C C . VAL A 1 199 ? 9.215 -10.276 -11.618 1.00 97.88 199 VAL A C 1
ATOM 1593 O O . VAL A 1 199 ? 10.365 -10.054 -11.980 1.00 97.88 199 VAL A O 1
ATOM 1596 N N . LEU A 1 200 ? 8.780 -10.010 -10.381 1.00 98.25 200 LEU A N 1
ATOM 1597 C CA . LEU A 1 200 ? 9.599 -9.452 -9.302 1.00 98.25 200 LEU A CA 1
ATOM 1598 C C . LEU A 1 200 ? 9.462 -10.314 -8.034 1.00 98.25 200 LEU A C 1
ATOM 1600 O O . LEU A 1 200 ? 8.608 -10.027 -7.187 1.00 98.25 200 LEU A O 1
ATOM 1604 N N . PRO A 1 201 ? 10.248 -11.399 -7.911 1.00 98.12 201 PRO A N 1
ATOM 1605 C CA . PRO A 1 201 ? 10.157 -12.343 -6.797 1.00 98.12 201 PRO A CA 1
ATOM 1606 C C . PRO A 1 201 ? 10.336 -11.747 -5.401 1.00 98.12 201 PRO A C 1
ATOM 1608 O O . PRO A 1 201 ? 9.794 -12.300 -4.446 1.00 98.12 201 PRO A O 1
ATOM 1611 N N . GLU A 1 202 ? 11.052 -10.632 -5.260 1.00 98.44 202 GLU A N 1
ATOM 1612 C CA . GLU A 1 202 ? 11.256 -9.979 -3.964 1.00 98.44 202 GLU A CA 1
ATOM 1613 C C . GLU A 1 202 ? 10.299 -8.790 -3.781 1.00 98.44 202 GLU A C 1
ATOM 1615 O O . GLU A 1 202 ? 9.517 -8.743 -2.821 1.00 98.44 202 GLU A O 1
ATOM 1620 N N . VAL A 1 203 ? 10.315 -7.825 -4.709 1.00 98.69 203 VAL A N 1
ATOM 1621 C CA . VAL A 1 203 ? 9.495 -6.605 -4.630 1.00 98.69 203 VAL A CA 1
ATOM 1622 C C . VAL A 1 203 ? 8.004 -6.920 -4.724 1.00 98.69 203 VAL A C 1
ATOM 1624 O O . VAL A 1 203 ? 7.210 -6.289 -4.025 1.00 98.69 203 VAL A O 1
ATOM 1627 N N . GLY A 1 204 ? 7.604 -7.899 -5.539 1.00 98.50 204 GLY A N 1
ATOM 1628 C CA . GLY A 1 204 ? 6.204 -8.279 -5.723 1.00 98.50 204 GLY A CA 1
ATOM 1629 C C . GLY A 1 204 ? 5.534 -8.697 -4.411 1.00 98.50 204 GLY A C 1
ATOM 1630 O O . GLY A 1 204 ? 4.604 -8.017 -3.967 1.00 98.50 204 GLY A O 1
ATOM 1631 N N . PRO A 1 205 ? 6.013 -9.756 -3.727 1.00 98.44 205 PRO A N 1
ATOM 1632 C CA . PRO A 1 205 ? 5.507 -10.133 -2.408 1.00 98.44 205 PRO A CA 1
ATOM 1633 C C . PRO A 1 205 ? 5.649 -9.023 -1.361 1.00 98.44 205 PRO A C 1
ATOM 1635 O O . PRO A 1 205 ? 4.772 -8.880 -0.509 1.00 98.44 205 PRO A O 1
ATOM 1638 N N . SER A 1 206 ? 6.723 -8.223 -1.425 1.00 98.12 206 SER A N 1
ATOM 1639 C CA . SER A 1 206 ? 6.914 -7.073 -0.535 1.00 98.12 206 SER A CA 1
ATOM 1640 C C . SER A 1 206 ? 5.780 -6.053 -0.679 1.00 98.12 206 SER A C 1
ATOM 1642 O O . SER A 1 206 ? 5.192 -5.677 0.330 1.00 98.12 206 SER A O 1
ATOM 1644 N N . ALA A 1 207 ? 5.427 -5.639 -1.898 1.00 98.19 207 ALA A N 1
ATOM 1645 C CA . ALA A 1 207 ? 4.346 -4.686 -2.144 1.00 98.19 207 ALA A CA 1
ATOM 1646 C C . ALA A 1 207 ? 2.965 -5.275 -1.811 1.00 98.19 207 ALA A C 1
ATOM 1648 O O . ALA A 1 207 ? 2.174 -4.630 -1.119 1.00 98.19 207 ALA A O 1
ATOM 1649 N N . LEU A 1 208 ? 2.695 -6.515 -2.241 1.00 98.25 208 LEU A N 1
ATOM 1650 C CA . LEU A 1 208 ? 1.430 -7.206 -1.965 1.00 98.25 208 LEU A CA 1
ATOM 1651 C C . LEU A 1 208 ? 1.186 -7.400 -0.461 1.00 98.25 208 LEU A C 1
ATOM 1653 O O . LEU A 1 208 ? 0.044 -7.338 -0.021 1.00 98.25 208 LEU A O 1
ATOM 1657 N N . GLY A 1 209 ? 2.243 -7.563 0.342 1.00 96.44 209 GLY A N 1
ATOM 1658 C CA . GLY A 1 209 ? 2.138 -7.707 1.797 1.00 96.44 209 GLY A CA 1
ATOM 1659 C C . GLY A 1 209 ? 1.539 -6.498 2.529 1.00 96.44 209 GLY A C 1
ATOM 1660 O O . GLY A 1 209 ? 1.093 -6.652 3.664 1.00 96.44 209 GLY A O 1
ATOM 1661 N N . HIS A 1 210 ? 1.492 -5.321 1.894 1.00 96.69 210 HIS A N 1
ATOM 1662 C CA . HIS A 1 210 ? 0.858 -4.110 2.439 1.00 96.69 210 HIS A CA 1
ATOM 1663 C C . HIS A 1 210 ? -0.580 -3.900 1.944 1.00 96.69 210 HIS A C 1
ATOM 1665 O O . HIS A 1 210 ? -1.255 -2.952 2.355 1.00 96.69 210 HIS A O 1
ATOM 1671 N N . ILE A 1 211 ? -1.066 -4.784 1.072 1.00 97.62 211 ILE A N 1
ATOM 1672 C CA . ILE A 1 211 ? -2.457 -4.817 0.641 1.00 97.62 211 ILE A CA 1
ATOM 1673 C C . ILE A 1 211 ? -3.184 -5.807 1.554 1.00 97.62 211 ILE A C 1
ATOM 1675 O O . ILE A 1 211 ? -2.847 -6.987 1.625 1.00 97.62 211 ILE A O 1
ATOM 1679 N N . SER A 1 212 ? -4.187 -5.334 2.284 1.00 96.06 212 SER A N 1
ATOM 1680 C CA . SER A 1 212 ? -5.097 -6.219 3.021 1.00 96.06 212 SER A CA 1
ATOM 1681 C C . SER A 1 212 ? -6.358 -6.490 2.224 1.00 96.06 212 SER A C 1
ATOM 1683 O O . SER A 1 212 ? -6.934 -7.567 2.339 1.00 96.06 212 SER A O 1
ATOM 1685 N N . SER A 1 213 ? -6.804 -5.512 1.431 1.00 96.50 213 SER A N 1
ATOM 1686 C CA . SER A 1 213 ? -8.055 -5.647 0.704 1.00 96.50 213 SER A CA 1
ATOM 1687 C C . SER A 1 213 ? -8.084 -4.914 -0.628 1.00 96.50 213 SER A C 1
ATOM 1689 O O . SER A 1 213 ? -7.356 -3.941 -0.839 1.00 96.50 213 SER A O 1
ATOM 1691 N N . ILE A 1 214 ? -8.938 -5.398 -1.527 1.00 97.31 214 ILE A N 1
ATOM 1692 C CA . ILE A 1 214 ? -9.174 -4.807 -2.842 1.00 97.31 214 ILE A CA 1
ATOM 1693 C C . ILE A 1 214 ? -10.659 -4.502 -3.002 1.00 97.31 214 ILE A C 1
ATOM 1695 O O . ILE A 1 214 ? -11.516 -5.351 -2.762 1.00 97.31 214 ILE A O 1
ATOM 1699 N N . CYS A 1 215 ? -10.958 -3.293 -3.459 1.00 95.44 215 CYS A N 1
ATOM 1700 C CA . CYS A 1 215 ? -12.293 -2.851 -3.819 1.00 95.44 215 CYS A CA 1
ATOM 1701 C C . CYS A 1 215 ? -12.362 -2.580 -5.321 1.00 95.44 215 CYS A C 1
ATOM 1703 O O . CYS A 1 215 ? -11.598 -1.766 -5.850 1.00 95.44 215 CYS A O 1
ATOM 1705 N N . LEU A 1 216 ? -13.296 -3.245 -6.000 1.00 95.00 216 LEU A N 1
ATOM 1706 C CA . LEU A 1 216 ? -13.588 -2.957 -7.397 1.00 95.00 216 LEU A CA 1
ATOM 1707 C C . LEU A 1 216 ? -14.541 -1.770 -7.498 1.00 95.00 216 LEU A C 1
ATOM 1709 O O . LEU A 1 216 ? -15.556 -1.729 -6.803 1.00 95.00 216 LEU A O 1
ATOM 1713 N N . LEU A 1 217 ? -14.234 -0.802 -8.362 1.00 90.88 217 LEU A N 1
ATOM 1714 C CA . LEU A 1 217 ? -15.061 0.397 -8.506 1.00 90.88 217 LEU A CA 1
ATOM 1715 C C . LEU A 1 217 ? -15.019 1.034 -9.889 1.00 90.88 217 LEU A C 1
ATOM 1717 O O . LEU A 1 217 ? -14.063 0.902 -10.644 1.00 90.88 217 LEU A O 1
ATOM 1721 N N . GLU A 1 218 ? -16.043 1.821 -10.174 1.00 88.62 218 GLU A N 1
ATOM 1722 C CA . GLU A 1 218 ? -16.110 2.720 -11.318 1.00 88.62 218 GLU A CA 1
ATOM 1723 C C . GLU A 1 218 ? -16.213 4.160 -10.819 1.00 88.62 218 GLU A C 1
ATOM 1725 O O . GLU A 1 218 ? -17.169 4.527 -10.136 1.00 88.62 218 GLU A O 1
ATOM 1730 N N . VAL A 1 219 ? -15.224 4.983 -11.160 1.00 84.25 219 VAL A N 1
ATOM 1731 C CA . VAL A 1 219 ? -15.201 6.418 -10.858 1.00 84.25 219 VAL A CA 1
ATOM 1732 C C . VAL A 1 219 ? -14.754 7.165 -12.108 1.00 84.25 219 VAL A C 1
ATOM 1734 O O . VAL A 1 219 ? -13.749 6.811 -12.728 1.00 84.25 219 VAL A O 1
ATOM 1737 N N . GLU A 1 220 ? -15.473 8.231 -12.447 1.00 80.12 220 GLU A N 1
ATOM 1738 C CA . GLU A 1 220 ? -15.041 9.226 -13.427 1.00 80.12 220 GLU A CA 1
ATOM 1739 C C . GLU A 1 220 ? -14.436 10.420 -12.680 1.00 80.12 220 GLU A C 1
ATOM 1741 O O . GLU A 1 220 ? -15.109 11.072 -11.883 1.00 80.12 220 GLU A O 1
ATOM 1746 N N . VAL A 1 221 ? -13.155 10.693 -12.925 1.00 74.31 221 VAL A N 1
ATOM 1747 C CA . VAL A 1 221 ? -12.443 11.869 -12.408 1.00 74.31 221 VAL A CA 1
ATOM 1748 C C . VAL A 1 221 ? -12.170 12.859 -13.537 1.00 74.31 221 VAL A C 1
ATOM 1750 O O . VAL A 1 221 ? -12.256 12.530 -14.723 1.00 74.31 221 VAL A O 1
ATOM 1753 N N . GLU A 1 222 ? -11.798 14.085 -13.177 1.00 64.44 222 GLU A N 1
ATOM 1754 C CA . GLU A 1 222 ? -11.254 15.049 -14.133 1.00 64.44 222 GLU A CA 1
ATOM 1755 C C . GLU A 1 222 ? -10.028 14.436 -14.845 1.00 64.44 222 GLU A C 1
ATOM 1757 O O . GLU A 1 222 ? -9.013 14.125 -14.218 1.00 64.44 222 GLU A O 1
ATOM 1762 N N . GLY A 1 223 ? -10.152 14.190 -16.154 1.00 63.94 223 GLY A N 1
ATOM 1763 C CA . GLY A 1 223 ? -9.138 13.497 -16.962 1.00 63.94 223 GLY A CA 1
ATOM 1764 C C . GLY A 1 223 ? -9.466 12.048 -17.354 1.00 63.94 223 GLY A C 1
ATOM 1765 O O . GLY A 1 223 ? -8.657 11.430 -18.043 1.00 63.94 223 GLY A O 1
ATOM 1766 N N . GLY A 1 224 ? -10.635 11.515 -16.977 1.00 74.12 224 GLY A N 1
ATOM 1767 C CA . GLY A 1 224 ? -11.156 10.230 -17.463 1.00 74.12 224 GLY A CA 1
ATOM 1768 C C . GLY A 1 224 ? -11.528 9.245 -16.353 1.00 74.12 224 GLY A C 1
ATOM 1769 O O . GLY A 1 224 ? -11.676 9.606 -15.187 1.00 74.12 224 GLY A O 1
ATOM 1770 N N . LYS A 1 225 ? -11.695 7.968 -16.714 1.00 78.94 225 LYS A N 1
ATOM 1771 C CA . LYS A 1 225 ? -11.965 6.905 -15.737 1.00 78.94 225 LYS A CA 1
ATOM 1772 C C . LYS A 1 2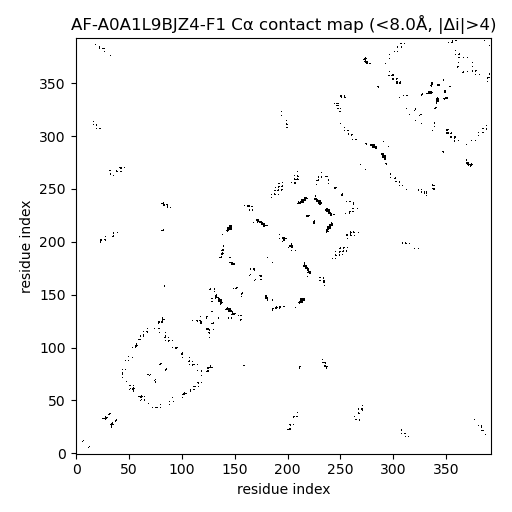25 ? -10.753 6.690 -14.829 1.00 78.94 225 LYS A C 1
ATOM 1774 O O . LYS A 1 225 ? -9.621 6.590 -15.305 1.00 78.94 225 LYS A O 1
ATOM 1779 N N . MET A 1 226 ? -10.994 6.581 -13.526 1.00 83.31 226 MET A N 1
ATOM 1780 C CA . MET A 1 226 ? -9.976 6.143 -12.576 1.00 83.31 226 MET A CA 1
ATOM 1781 C C . MET A 1 226 ? -9.555 4.706 -12.892 1.00 83.31 226 MET A C 1
ATOM 1783 O O . MET A 1 226 ? -10.402 3.829 -13.033 1.00 83.31 226 MET A O 1
ATOM 1787 N N . MET A 1 227 ? -8.246 4.466 -12.960 1.00 83.00 227 MET A N 1
ATOM 1788 C CA . MET A 1 227 ? -7.692 3.123 -13.163 1.00 83.00 227 MET A CA 1
ATOM 1789 C C . MET A 1 227 ? -7.526 2.399 -11.825 1.00 83.00 227 MET A C 1
ATOM 1791 O O . MET A 1 227 ? -8.109 1.338 -11.613 1.00 83.00 227 MET A O 1
ATOM 1795 N N . SER A 1 228 ? -6.774 3.012 -10.913 1.00 85.12 228 SER A N 1
ATOM 1796 C CA . SER A 1 228 ? -6.525 2.525 -9.562 1.00 85.12 228 SER A CA 1
ATOM 1797 C C . SER A 1 228 ? -6.272 3.683 -8.597 1.00 85.12 228 SER A C 1
ATOM 1799 O O . SER A 1 228 ? -6.039 4.820 -9.025 1.00 85.12 228 SER A O 1
ATOM 1801 N N . ALA A 1 229 ? -6.351 3.392 -7.300 1.00 88.75 229 ALA A N 1
ATOM 1802 C CA . ALA A 1 229 ? -5.921 4.288 -6.237 1.00 88.75 229 ALA A CA 1
ATOM 1803 C C . ALA A 1 229 ? -5.678 3.532 -4.919 1.00 88.75 229 ALA A C 1
ATOM 1805 O O . ALA A 1 229 ? -6.388 2.592 -4.573 1.00 88.75 229 ALA A O 1
ATOM 1806 N N . SER A 1 230 ? -4.719 3.989 -4.123 1.00 87.88 230 SER A N 1
ATOM 1807 C CA . SER A 1 230 ? -4.570 3.579 -2.727 1.00 87.88 230 SER A CA 1
ATOM 1808 C C . SER A 1 230 ? -5.574 4.320 -1.840 1.00 87.88 230 SER A C 1
ATOM 1810 O O . SER A 1 230 ? -5.756 5.530 -2.004 1.00 87.88 230 SER A O 1
ATOM 1812 N N . GLY A 1 231 ? -6.161 3.644 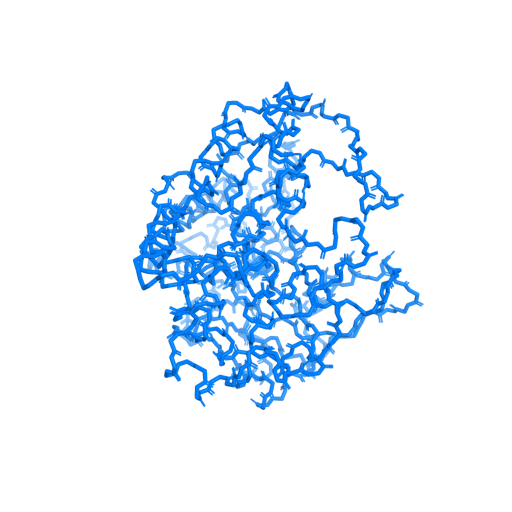-0.852 1.00 85.56 231 GLY A N 1
ATOM 1813 C CA . GLY A 1 231 ? -7.103 4.270 0.083 1.00 85.56 231 GLY A CA 1
ATOM 1814 C C . GLY A 1 231 ? -6.494 5.252 1.087 1.00 85.56 231 GLY A C 1
ATOM 1815 O O . GLY A 1 231 ? -7.233 6.015 1.715 1.00 85.56 231 GLY A O 1
ATOM 1816 N N . GLY A 1 232 ? -5.161 5.283 1.203 1.00 87.25 232 GLY A N 1
ATOM 1817 C CA . GLY A 1 232 ? -4.432 6.194 2.089 1.00 87.25 232 GLY A CA 1
ATOM 1818 C C . GLY A 1 232 ? -4.930 6.129 3.532 1.00 87.25 232 GLY A C 1
ATOM 1819 O O . GLY A 1 232 ? -5.282 5.060 4.020 1.00 87.25 232 GLY A O 1
ATOM 1820 N N . ASP A 1 233 ? -4.997 7.275 4.207 1.00 85.12 233 ASP A N 1
ATOM 1821 C CA . ASP A 1 233 ? -5.514 7.349 5.582 1.00 85.12 233 ASP A CA 1
ATOM 1822 C C . ASP A 1 233 ? -7.043 7.230 5.664 1.00 85.12 233 ASP A C 1
ATOM 1824 O O . ASP A 1 233 ? -7.586 6.950 6.729 1.00 85.12 233 ASP A O 1
ATOM 1828 N N . GLY A 1 234 ? -7.749 7.438 4.545 1.00 86.88 234 GLY A N 1
ATOM 1829 C CA . GLY A 1 234 ? -9.207 7.351 4.496 1.00 86.88 234 GLY A CA 1
ATOM 1830 C C . GLY A 1 234 ? -9.695 5.920 4.690 1.00 86.88 234 GLY A C 1
ATOM 1831 O O . GLY A 1 234 ? -10.578 5.686 5.511 1.00 86.88 234 GLY A O 1
ATOM 1832 N N . ILE A 1 235 ? -9.092 4.980 3.957 1.00 90.94 235 ILE A N 1
ATOM 1833 C CA . ILE A 1 235 ? -9.309 3.531 4.067 1.00 90.94 235 ILE A CA 1
ATOM 1834 C C . ILE A 1 235 ? -7.934 2.834 3.934 1.00 90.94 235 ILE A C 1
ATOM 1836 O O . ILE A 1 235 ? -7.535 2.443 2.831 1.00 90.94 235 ILE A O 1
ATOM 1840 N N . PRO A 1 236 ? -7.177 2.694 5.037 1.00 92.88 236 PRO A N 1
ATOM 1841 C CA . PRO A 1 236 ? -5.844 2.089 5.030 1.00 92.88 236 PRO A CA 1
ATOM 1842 C C . PRO A 1 236 ? -5.799 0.659 4.479 1.00 92.88 236 PRO A C 1
ATOM 1844 O O . PRO A 1 236 ? -6.774 -0.084 4.535 1.00 92.88 236 PRO A O 1
ATOM 1847 N N . SER A 1 237 ? -4.637 0.252 3.962 1.00 93.75 237 SER A N 1
ATOM 1848 C CA . SER A 1 237 ? -4.367 -1.097 3.411 1.00 93.75 237 SER A CA 1
ATOM 1849 C C . SER A 1 237 ? -5.294 -1.551 2.272 1.00 93.75 237 SER A C 1
ATOM 1851 O O . SER A 1 237 ? -5.375 -2.747 1.985 1.00 93.75 237 SER A O 1
ATOM 1853 N N . THR A 1 238 ? -6.017 -0.624 1.639 1.00 96.19 238 THR A N 1
ATOM 1854 C CA . THR A 1 238 ? -6.986 -0.937 0.583 1.00 96.19 238 THR A CA 1
ATOM 1855 C C . THR A 1 238 ? -6.522 -0.405 -0.759 1.00 96.19 238 THR A C 1
ATOM 1857 O O . THR A 1 238 ? -6.140 0.764 -0.875 1.00 96.19 238 THR A O 1
ATOM 1860 N N . VAL A 1 239 ? -6.594 -1.261 -1.777 1.00 96.50 239 VAL A N 1
ATOM 1861 C CA . VAL A 1 239 ? -6.448 -0.872 -3.179 1.00 96.50 239 VAL A CA 1
ATOM 1862 C C . VAL A 1 239 ? -7.821 -0.784 -3.824 1.00 96.50 239 VAL A C 1
ATOM 1864 O O . VAL A 1 239 ? -8.631 -1.703 -3.766 1.00 96.50 239 VAL A O 1
ATOM 1867 N N . PHE A 1 240 ? -8.063 0.338 -4.471 1.00 94.56 240 PHE A N 1
ATOM 1868 C CA . PHE A 1 240 ? -9.224 0.606 -5.291 1.00 94.56 240 PHE A CA 1
ATOM 1869 C C . PHE A 1 240 ? -8.839 0.391 -6.755 1.00 94.56 240 PHE A C 1
ATOM 1871 O O . PHE A 1 240 ? -7.830 0.936 -7.200 1.00 94.56 240 PHE A O 1
ATOM 1878 N N . MET A 1 241 ? -9.601 -0.408 -7.504 1.00 94.50 241 MET A N 1
ATOM 1879 C CA . MET A 1 241 ? -9.255 -0.762 -8.884 1.00 94.50 241 MET A CA 1
ATOM 1880 C C . MET A 1 241 ? -10.486 -0.837 -9.784 1.00 94.50 241 MET A C 1
ATOM 1882 O O . MET A 1 241 ? -11.514 -1.398 -9.410 1.00 94.50 241 MET A O 1
ATOM 1886 N N . SER A 1 242 ? -10.377 -0.303 -10.999 1.00 92.75 242 SER A N 1
ATOM 1887 C CA . SER A 1 242 ? -11.418 -0.474 -12.006 1.00 92.75 242 SER A CA 1
ATOM 1888 C C . SER A 1 242 ? -11.401 -1.890 -12.587 1.00 92.75 242 SER A C 1
ATOM 1890 O O . SER A 1 242 ? -10.332 -2.357 -12.989 1.00 92.75 242 SER A O 1
ATOM 1892 N N . PRO A 1 243 ? -12.563 -2.564 -12.718 1.00 93.38 243 PRO A N 1
ATOM 1893 C CA . PRO A 1 243 ? -12.638 -3.884 -13.346 1.00 93.38 243 PRO A CA 1
ATOM 1894 C C . PRO A 1 243 ? -12.055 -3.936 -14.762 1.00 93.38 243 PRO A C 1
ATOM 1896 O O . PRO A 1 243 ? -11.564 -4.979 -15.188 1.00 93.38 243 PRO A O 1
ATOM 1899 N N . GLU A 1 244 ? -12.082 -2.818 -15.497 1.00 91.19 244 GLU A N 1
ATOM 1900 C CA . GLU A 1 244 ? -11.513 -2.733 -16.847 1.00 91.19 244 GLU A CA 1
ATOM 1901 C C . GLU A 1 244 ? -10.002 -2.993 -16.851 1.00 91.19 244 GLU A C 1
ATOM 1903 O O . GLU A 1 244 ? -9.497 -3.590 -17.798 1.00 91.19 244 GLU A O 1
ATOM 1908 N N . GLN A 1 245 ? -9.295 -2.623 -15.777 1.00 90.94 245 GLN A N 1
ATOM 1909 C CA . GLN A 1 245 ? -7.847 -2.823 -15.661 1.00 90.94 245 GLN A CA 1
ATOM 1910 C C . GLN A 1 245 ? -7.458 -4.296 -15.499 1.00 90.94 245 GLN A C 1
ATOM 1912 O O . GLN A 1 245 ? -6.303 -4.643 -15.703 1.00 90.94 245 GLN A O 1
ATOM 1917 N N . LEU A 1 246 ? -8.408 -5.176 -15.166 1.00 94.31 246 LEU A N 1
ATOM 1918 C CA . LEU A 1 246 ? -8.156 -6.606 -14.963 1.00 94.31 246 LEU A CA 1
ATOM 1919 C C . LEU A 1 246 ? -8.023 -7.394 -16.273 1.00 94.31 246 LEU A C 1
ATOM 1921 O O . LEU A 1 246 ? -7.736 -8.592 -16.242 1.00 94.31 246 LEU A O 1
ATOM 1925 N N . ARG A 1 247 ? -8.272 -6.757 -17.424 1.00 92.56 247 ARG A N 1
ATOM 1926 C CA . ARG A 1 247 ? -8.200 -7.399 -18.745 1.00 92.56 247 ARG A CA 1
ATOM 1927 C C . ARG A 1 247 ? -6.763 -7.704 -19.153 1.00 92.56 247 ARG A C 1
ATOM 1929 O O . ARG A 1 247 ? -6.504 -8.806 -19.637 1.00 92.56 247 ARG A O 1
ATOM 1936 N N . ASN A 1 248 ? -5.844 -6.771 -18.910 1.00 94.12 248 ASN A N 1
ATOM 1937 C CA . ASN A 1 248 ? -4.413 -6.977 -19.081 1.00 94.12 248 ASN A CA 1
ATOM 1938 C C . ASN A 1 248 ? -3.759 -7.348 -17.738 1.00 94.12 248 ASN A C 1
ATOM 1940 O O . ASN A 1 248 ? -3.641 -6.488 -16.863 1.00 94.12 248 ASN A O 1
ATOM 1944 N N . PRO A 1 249 ? -3.274 -8.592 -17.557 1.00 96.19 249 PRO A N 1
ATOM 1945 C CA . PRO A 1 249 ? -2.618 -9.003 -16.320 1.00 96.19 249 PRO A CA 1
ATOM 1946 C C . PRO A 1 249 ? -1.348 -8.191 -16.032 1.00 96.19 249 PRO A C 1
ATOM 1948 O O . PRO A 1 249 ? -1.041 -7.975 -14.865 1.00 96.19 249 PRO A O 1
ATOM 1951 N N . TRP A 1 250 ? -0.630 -7.720 -17.059 1.00 96.56 250 TRP A N 1
ATOM 1952 C CA . TRP A 1 250 ? 0.615 -6.963 -16.901 1.00 96.56 250 TRP A CA 1
ATOM 1953 C C . TRP A 1 250 ? 0.369 -5.569 -16.335 1.00 96.56 250 TRP A C 1
ATOM 1955 O O . TRP A 1 250 ? 1.079 -5.148 -15.421 1.00 96.56 250 TRP A O 1
ATOM 1965 N N . ASP A 1 251 ? -0.653 -4.877 -16.840 1.00 94.50 251 ASP A N 1
ATOM 1966 C CA . ASP A 1 251 ? -1.043 -3.567 -16.319 1.00 94.50 251 ASP A CA 1
ATOM 1967 C C . ASP A 1 251 ? -1.740 -3.719 -14.958 1.00 94.50 251 ASP A C 1
ATOM 1969 O O . ASP A 1 251 ? -1.434 -2.962 -14.042 1.00 94.50 251 ASP A O 1
ATOM 1973 N N . ALA A 1 252 ? -2.583 -4.743 -14.760 1.00 96.50 252 ALA A N 1
ATOM 1974 C CA . ALA A 1 252 ? -3.170 -5.053 -13.452 1.00 96.50 252 ALA A CA 1
ATOM 1975 C C . ALA A 1 252 ? -2.095 -5.301 -12.378 1.00 96.50 252 ALA A C 1
ATOM 1977 O O . ALA A 1 252 ? -2.165 -4.729 -11.291 1.00 96.50 252 ALA A O 1
ATOM 1978 N N . ALA A 1 253 ? -1.072 -6.103 -12.689 1.00 97.94 253 ALA A N 1
ATOM 1979 C CA . ALA A 1 253 ? 0.079 -6.331 -11.818 1.00 97.94 253 ALA A CA 1
ATOM 1980 C C . ALA A 1 253 ? 0.865 -5.033 -11.561 1.00 97.94 253 ALA A C 1
ATOM 1982 O O . ALA A 1 253 ? 1.254 -4.770 -10.424 1.00 97.94 253 ALA A O 1
ATOM 1983 N N . GLY A 1 254 ? 1.032 -4.187 -12.584 1.00 96.94 254 GLY A N 1
ATOM 1984 C CA . GLY A 1 254 ? 1.627 -2.856 -12.449 1.00 96.94 254 GLY A CA 1
ATOM 1985 C C . GLY A 1 254 ? 0.831 -1.931 -11.521 1.00 96.94 254 GLY A C 1
ATOM 1986 O O . GLY A 1 254 ? 1.425 -1.251 -10.687 1.00 96.94 254 GLY A O 1
ATOM 1987 N N . HIS A 1 255 ? -0.502 -1.944 -11.593 1.00 96.62 255 HIS A N 1
ATOM 1988 C CA . HIS A 1 255 ? -1.374 -1.177 -10.694 1.00 96.62 255 HIS A CA 1
ATOM 1989 C C . HIS A 1 255 ? -1.337 -1.716 -9.261 1.00 96.62 255 HIS A C 1
ATOM 1991 O O . HIS A 1 255 ? -1.252 -0.932 -8.319 1.00 96.62 255 HIS A O 1
ATOM 1997 N N . LEU A 1 256 ? -1.343 -3.041 -9.072 1.00 98.12 256 LEU A N 1
ATOM 1998 C CA . LEU A 1 256 ? -1.176 -3.656 -7.748 1.00 98.12 256 LEU A CA 1
ATOM 1999 C C . LEU A 1 256 ? 0.172 -3.284 -7.126 1.00 98.12 256 LEU A C 1
ATOM 2001 O O . LEU A 1 256 ? 0.225 -2.923 -5.951 1.00 98.12 256 LEU A O 1
ATOM 2005 N N . LEU A 1 257 ? 1.247 -3.316 -7.918 1.00 98.50 257 LEU A N 1
ATOM 2006 C CA . LEU A 1 257 ? 2.562 -2.850 -7.491 1.00 98.50 257 LEU A CA 1
ATOM 2007 C C . LEU A 1 257 ? 2.518 -1.364 -7.122 1.00 98.50 257 LEU A C 1
ATOM 2009 O O . LEU A 1 257 ? 2.959 -0.996 -6.037 1.00 98.50 257 LEU A O 1
ATOM 2013 N N . HIS A 1 258 ? 1.959 -0.517 -7.991 1.00 97.62 258 HIS A N 1
ATOM 2014 C CA . HIS A 1 258 ? 1.862 0.926 -7.770 1.00 97.62 258 HIS A CA 1
ATOM 2015 C C . HIS A 1 258 ? 1.170 1.224 -6.441 1.00 97.62 258 HIS A C 1
ATOM 2017 O O . HIS A 1 258 ? 1.746 1.876 -5.566 1.00 97.62 258 HIS A O 1
ATOM 2023 N N . GLU A 1 259 ? -0.067 0.763 -6.280 1.00 97.62 259 GLU A N 1
ATOM 2024 C CA . GLU A 1 259 ? -0.864 1.107 -5.106 1.00 97.62 259 GLU A CA 1
ATOM 2025 C C . GLU A 1 259 ? -0.351 0.400 -3.845 1.00 97.62 259 GLU A C 1
ATOM 2027 O O . GLU A 1 259 ? -0.332 1.004 -2.771 1.00 97.62 259 GLU A O 1
ATOM 2032 N N . GLY A 1 260 ? 0.156 -0.832 -3.965 1.00 98.06 260 GLY A N 1
ATOM 2033 C CA . GLY A 1 260 ? 0.817 -1.546 -2.871 1.00 98.06 260 GLY A CA 1
ATOM 2034 C C . GLY A 1 260 ? 2.051 -0.806 -2.347 1.00 98.06 260 GLY A C 1
ATOM 2035 O O . GLY A 1 260 ? 2.258 -0.723 -1.139 1.00 98.06 260 GLY A O 1
ATOM 2036 N N . LEU A 1 261 ? 2.834 -0.174 -3.225 1.00 98.19 261 LEU A N 1
ATOM 2037 C CA . LEU A 1 261 ? 3.977 0.657 -2.833 1.00 98.19 261 LEU A CA 1
ATOM 2038 C C . LEU A 1 261 ? 3.562 1.970 -2.164 1.00 98.19 261 LEU A C 1
ATOM 2040 O O . LEU A 1 261 ? 4.270 2.440 -1.271 1.00 98.19 261 LEU A O 1
ATOM 2044 N N . HIS A 1 262 ? 2.429 2.563 -2.553 1.00 97.38 262 HIS A N 1
ATOM 2045 C CA . HIS A 1 262 ? 1.854 3.674 -1.793 1.00 97.38 262 HIS A CA 1
ATOM 2046 C C . HIS A 1 262 ? 1.475 3.227 -0.379 1.00 97.38 262 HIS A C 1
ATOM 2048 O O . HIS A 1 262 ? 1.872 3.881 0.583 1.00 97.38 262 HIS A O 1
ATOM 2054 N N . LEU A 1 263 ? 0.778 2.095 -0.236 1.00 97.19 263 LEU A N 1
ATOM 2055 C CA . LEU A 1 263 ? 0.402 1.523 1.064 1.00 97.19 263 LEU A CA 1
ATOM 2056 C C . LEU A 1 263 ? 1.622 1.171 1.926 1.00 97.19 263 LEU A C 1
ATOM 2058 O O . LEU A 1 263 ? 1.657 1.528 3.103 1.00 97.19 263 LEU A O 1
ATOM 2062 N N . LYS A 1 264 ? 2.665 0.586 1.330 1.00 97.81 264 LYS A N 1
ATOM 2063 C CA . LYS A 1 264 ? 3.954 0.345 1.991 1.00 97.81 264 LYS A CA 1
ATOM 2064 C C . LYS A 1 264 ? 4.557 1.631 2.541 1.00 97.81 264 LYS A C 1
ATOM 2066 O O . LYS A 1 264 ? 4.999 1.667 3.686 1.00 97.81 264 LYS A O 1
ATOM 2071 N N . LEU A 1 265 ? 4.566 2.702 1.752 1.00 96.69 265 LEU A N 1
ATOM 2072 C CA . LEU A 1 265 ? 5.142 3.963 2.201 1.00 96.69 265 LEU A CA 1
ATOM 2073 C C . LEU A 1 265 ? 4.262 4.662 3.246 1.00 96.69 265 LEU A C 1
ATOM 2075 O O . LEU A 1 265 ? 4.807 5.270 4.162 1.00 96.69 265 LEU A O 1
ATOM 2079 N N . PHE A 1 266 ? 2.931 4.513 3.184 1.00 95.38 266 PHE A N 1
ATOM 2080 C CA . PHE A 1 266 ? 2.048 4.905 4.287 1.00 95.38 266 PHE A CA 1
ATOM 2081 C C . PHE A 1 266 ? 2.432 4.180 5.586 1.00 95.38 266 PHE A C 1
ATOM 2083 O O . PHE A 1 266 ? 2.443 4.790 6.650 1.00 95.38 266 PHE A O 1
ATOM 2090 N N . ASP A 1 267 ? 2.779 2.893 5.528 1.00 96.38 267 ASP A N 1
ATOM 2091 C CA . ASP A 1 267 ? 3.239 2.135 6.698 1.00 96.38 267 ASP A CA 1
ATOM 2092 C C . ASP A 1 267 ? 4.593 2.617 7.223 1.00 96.38 267 ASP A C 1
ATOM 2094 O O . ASP A 1 267 ? 4.749 2.796 8.429 1.00 96.38 267 ASP A O 1
ATOM 2098 N N . VAL A 1 268 ? 5.543 2.916 6.335 1.00 96.38 268 VAL A N 1
ATOM 2099 C CA . VAL A 1 268 ? 6.838 3.506 6.711 1.00 96.38 268 VAL A CA 1
ATOM 2100 C C . VAL A 1 268 ? 6.647 4.831 7.450 1.00 96.38 268 VAL A C 1
ATOM 2102 O O . VAL A 1 268 ? 7.251 5.037 8.505 1.00 96.38 268 VAL A O 1
ATOM 2105 N N . VAL A 1 269 ? 5.793 5.729 6.943 1.00 94.56 269 VAL A N 1
ATOM 2106 C CA . VAL A 1 269 ? 5.641 7.067 7.544 1.00 94.56 269 VAL A CA 1
ATOM 2107 C C . VAL A 1 269 ? 4.902 7.076 8.883 1.00 94.56 269 VAL A C 1
ATOM 2109 O O . VAL A 1 269 ? 4.884 8.097 9.561 1.00 94.56 269 VAL A O 1
ATOM 2112 N N . ARG A 1 270 ? 4.345 5.937 9.318 1.00 91.12 270 ARG A N 1
ATOM 2113 C CA . ARG A 1 270 ? 3.814 5.781 10.684 1.00 91.12 270 ARG A CA 1
ATOM 2114 C C . ARG A 1 270 ? 4.908 5.702 11.746 1.00 91.12 270 ARG A C 1
ATOM 2116 O O . ARG A 1 270 ? 4.620 5.934 12.916 1.00 91.12 270 ARG A O 1
ATOM 2123 N N . ALA A 1 271 ? 6.133 5.354 11.353 1.00 90.00 271 ALA A N 1
ATOM 2124 C CA . ALA A 1 271 ? 7.287 5.244 12.245 1.00 90.00 271 ALA A CA 1
ATOM 2125 C C . ALA A 1 271 ? 8.424 6.216 11.886 1.00 90.00 271 ALA A C 1
ATOM 2127 O O . ALA A 1 271 ? 9.355 6.388 12.671 1.00 90.00 271 ALA A O 1
ATOM 2128 N N . HIS A 1 272 ? 8.364 6.853 10.713 1.00 92.94 272 HIS A N 1
ATOM 2129 C CA . HIS A 1 272 ? 9.439 7.692 10.191 1.00 92.94 272 HIS A CA 1
ATOM 2130 C C . HIS A 1 272 ? 8.910 8.976 9.554 1.00 92.94 272 HIS A C 1
ATOM 2132 O O . HIS A 1 272 ? 7.971 8.961 8.763 1.00 92.94 272 HIS A O 1
ATOM 2138 N N . THR A 1 273 ? 9.584 10.092 9.806 1.00 93.88 273 THR A N 1
ATOM 2139 C CA . THR A 1 273 ? 9.279 11.370 9.153 1.00 93.88 273 THR A CA 1
ATOM 2140 C C . THR A 1 273 ? 10.222 11.564 7.973 1.00 93.88 273 THR A C 1
ATOM 2142 O O . THR A 1 273 ? 11.431 11.617 8.165 1.00 93.88 273 THR A O 1
ATOM 2145 N N . LEU A 1 274 ? 9.691 11.679 6.751 1.00 96.19 274 LEU A N 1
ATOM 2146 C CA . LEU A 1 274 ? 10.498 11.830 5.523 1.00 96.19 274 LEU A CA 1
ATOM 2147 C C . LEU A 1 274 ? 10.615 13.282 5.036 1.00 96.19 274 LEU A C 1
ATOM 2149 O O . LEU A 1 274 ? 11.510 13.626 4.267 1.00 96.19 274 LEU A O 1
ATOM 2153 N N . VAL A 1 275 ? 9.674 14.131 5.441 1.00 96.12 275 VAL A N 1
ATOM 2154 C CA . VAL A 1 275 ? 9.501 15.490 4.921 1.00 96.12 275 VAL A CA 1
ATOM 2155 C C . VAL A 1 275 ? 9.426 16.459 6.091 1.00 96.12 275 VAL A C 1
ATOM 2157 O O . VAL A 1 275 ? 8.782 16.170 7.098 1.00 96.12 275 VAL A O 1
ATOM 2160 N N . ALA A 1 276 ? 10.085 17.607 5.960 1.00 91.00 276 ALA A N 1
ATOM 2161 C CA . ALA A 1 276 ? 10.032 18.658 6.965 1.00 91.00 276 ALA A CA 1
ATOM 2162 C C . ALA A 1 276 ? 8.617 19.286 7.042 1.00 91.00 276 ALA A C 1
ATOM 2164 O O . ALA A 1 276 ? 7.959 19.425 6.010 1.00 91.00 276 ALA A O 1
ATOM 2165 N N . PRO A 1 277 ? 8.150 19.744 8.221 1.00 81.44 277 PRO A N 1
ATOM 2166 C CA . PRO A 1 277 ? 6.781 20.253 8.412 1.00 81.44 277 PRO A CA 1
ATOM 2167 C C . PRO A 1 277 ? 6.362 21.441 7.524 1.00 81.44 277 PRO A C 1
ATOM 2169 O O . PRO A 1 277 ? 5.171 21.710 7.382 1.00 81.44 277 PRO A O 1
ATOM 2172 N N . HIS A 1 278 ? 7.315 22.168 6.931 1.00 77.19 278 HIS A N 1
ATOM 2173 C CA . HIS A 1 278 ? 7.072 23.419 6.203 1.00 77.19 278 HIS A CA 1
ATOM 2174 C C . HIS A 1 278 ? 7.579 23.378 4.755 1.00 77.19 278 HIS A C 1
ATOM 2176 O O . HIS A 1 278 ? 8.374 24.217 4.336 1.00 77.19 278 HIS A O 1
ATOM 2182 N N . SER A 1 279 ? 7.118 22.405 3.969 1.00 82.81 279 SER A N 1
ATOM 2183 C CA . SER A 1 279 ? 7.374 22.386 2.524 1.00 82.81 279 SER A CA 1
ATOM 2184 C C . SER A 1 279 ? 6.358 23.237 1.754 1.00 82.81 279 SER A C 1
ATOM 2186 O O . SER A 1 279 ? 5.152 23.081 1.960 1.00 82.81 279 SER A O 1
ATOM 2188 N N . GLY A 1 280 ? 6.829 24.077 0.830 1.00 82.75 280 GLY A N 1
ATOM 2189 C CA . GLY A 1 280 ? 5.963 24.797 -0.109 1.00 82.75 280 GLY A CA 1
ATOM 2190 C C . GLY A 1 280 ? 5.318 23.879 -1.162 1.00 82.75 280 GLY A C 1
ATOM 2191 O O . GLY A 1 280 ? 5.720 22.719 -1.304 1.00 82.75 280 GLY A O 1
ATOM 2192 N N . PRO A 1 281 ? 4.311 24.374 -1.905 1.00 92.25 281 PRO A N 1
ATOM 2193 C CA . PRO A 1 281 ? 3.750 23.652 -3.041 1.00 92.25 281 PRO A CA 1
ATOM 2194 C C . PRO A 1 281 ? 4.803 23.461 -4.143 1.00 92.25 281 PRO A C 1
ATOM 2196 O O . PRO A 1 281 ? 5.633 24.335 -4.387 1.00 92.25 281 PRO A O 1
ATOM 2199 N N . LEU A 1 282 ? 4.749 22.314 -4.816 1.00 93.69 282 LEU A N 1
ATOM 2200 C CA . LEU A 1 282 ? 5.671 21.921 -5.876 1.00 93.69 282 LEU A CA 1
ATOM 2201 C C . LEU A 1 282 ? 5.000 22.016 -7.240 1.00 93.69 282 LEU A C 1
ATOM 2203 O O . LEU A 1 282 ? 3.914 21.465 -7.441 1.00 93.69 282 LEU A O 1
ATOM 2207 N N . GLU A 1 283 ? 5.686 22.634 -8.194 1.00 93.69 283 GLU A N 1
ATOM 2208 C CA . GLU A 1 283 ? 5.288 22.601 -9.597 1.00 93.69 283 GLU A CA 1
ATOM 2209 C C . GLU A 1 283 ? 5.700 21.269 -10.227 1.00 93.69 283 GLU A C 1
ATOM 2211 O O . GLU A 1 283 ? 6.863 20.864 -10.176 1.00 93.69 283 GLU A O 1
ATOM 2216 N N . ILE A 1 284 ? 4.725 20.567 -10.806 1.00 94.44 284 ILE A N 1
ATOM 2217 C CA . ILE A 1 284 ? 4.915 19.246 -11.402 1.00 94.44 284 ILE A CA 1
ATOM 2218 C C . ILE A 1 284 ? 4.524 19.321 -12.878 1.00 94.44 284 ILE A C 1
ATOM 2220 O O . ILE A 1 284 ? 3.340 19.485 -13.167 1.00 94.44 284 ILE A O 1
ATOM 2224 N N . PRO A 1 285 ? 5.472 19.156 -13.821 1.00 92.62 285 PRO A N 1
ATOM 2225 C CA . PRO A 1 285 ? 5.250 19.471 -15.236 1.00 92.62 285 PRO A CA 1
ATOM 2226 C C . PRO A 1 285 ? 4.101 18.719 -15.917 1.00 92.62 285 PRO A C 1
ATOM 2228 O O . PRO A 1 285 ? 3.550 19.188 -16.906 1.00 92.62 285 PRO A O 1
ATOM 2231 N N . TRP A 1 286 ? 3.736 17.540 -15.409 1.00 90.38 286 TRP A N 1
ATOM 2232 C CA . TRP A 1 286 ? 2.660 16.703 -15.956 1.00 90.38 286 TRP A CA 1
ATOM 2233 C C . TRP A 1 286 ? 1.342 16.817 -15.182 1.00 90.38 286 TRP A C 1
ATOM 2235 O O . TRP A 1 286 ? 0.481 15.936 -15.287 1.00 90.38 286 TRP A O 1
ATOM 2245 N N . ARG A 1 287 ? 1.184 17.843 -14.339 1.00 87.75 287 ARG A N 1
ATOM 2246 C CA . ARG A 1 287 ? -0.023 18.075 -13.540 1.00 87.75 287 ARG A CA 1
ATOM 2247 C C . ARG A 1 287 ? -0.417 19.547 -13.571 1.00 87.75 287 ARG A C 1
ATOM 2249 O O . ARG A 1 287 ? 0.421 20.433 -13.547 1.00 87.75 287 ARG A O 1
ATOM 2256 N N . ASN A 1 288 ? -1.723 19.780 -13.578 1.00 83.69 288 ASN A N 1
ATOM 2257 C CA . ASN A 1 288 ? -2.349 21.102 -13.527 1.00 83.69 288 ASN A CA 1
ATOM 2258 C C . ASN A 1 288 ? -2.517 21.646 -12.098 1.00 83.69 288 ASN A C 1
ATOM 2260 O O . ASN A 1 288 ? -2.935 22.786 -11.926 1.00 83.69 288 ASN A O 1
ATOM 2264 N N . ILE A 1 289 ? -2.220 20.835 -11.079 1.00 85.88 289 ILE A N 1
ATOM 2265 C CA . ILE A 1 289 ? -2.316 21.216 -9.670 1.00 85.88 289 ILE A CA 1
ATOM 2266 C C . ILE A 1 289 ? -0.962 21.036 -8.979 1.00 85.88 289 ILE A C 1
ATOM 2268 O O . ILE A 1 289 ? -0.302 20.011 -9.210 1.00 85.88 289 ILE A O 1
ATOM 2272 N N . PRO A 1 290 ? -0.559 21.972 -8.100 1.00 90.75 290 PRO A N 1
ATOM 2273 C CA . PRO A 1 290 ? 0.653 21.811 -7.316 1.00 90.75 290 PRO A CA 1
ATOM 2274 C C . PRO A 1 290 ? 0.602 20.562 -6.433 1.00 90.75 290 PRO A C 1
ATOM 2276 O O . PRO A 1 290 ? -0.460 20.139 -5.963 1.00 90.75 290 PRO A O 1
ATOM 2279 N N . TRP A 1 291 ? 1.760 19.952 -6.203 1.00 94.19 291 TRP A N 1
ATOM 2280 C CA . TRP A 1 291 ? 1.898 18.816 -5.291 1.00 94.19 291 TRP A CA 1
ATOM 2281 C C . TRP A 1 291 ? 2.453 19.248 -3.940 1.00 94.19 291 TRP A C 1
ATOM 2283 O O . TRP A 1 291 ? 3.169 20.236 -3.835 1.00 94.19 291 TRP A O 1
ATOM 2293 N N . SER A 1 292 ? 2.155 18.473 -2.898 1.00 94.69 292 SER A N 1
ATOM 2294 C CA . SER A 1 292 ? 2.911 18.544 -1.650 1.00 94.69 292 SER A CA 1
ATOM 2295 C C . SER A 1 292 ? 4.234 17.790 -1.785 1.00 94.69 292 SER A C 1
ATOM 2297 O O . SER A 1 292 ? 4.366 16.873 -2.604 1.00 94.69 292 SER A O 1
ATOM 2299 N N . MET A 1 293 ? 5.196 18.113 -0.922 1.00 95.81 293 MET A N 1
ATOM 2300 C CA . MET A 1 293 ? 6.470 17.396 -0.863 1.00 95.81 293 MET A CA 1
ATOM 2301 C C . MET A 1 293 ? 6.298 15.914 -0.506 1.00 95.81 293 MET A C 1
ATOM 2303 O O . MET A 1 293 ? 6.931 15.055 -1.116 1.00 95.81 293 MET A O 1
ATOM 2307 N N . VAL A 1 294 ? 5.360 15.592 0.392 1.00 94.81 294 VAL A N 1
ATOM 2308 C CA . VAL A 1 294 ? 4.980 14.200 0.700 1.00 94.81 294 VAL A CA 1
ATOM 2309 C C . VAL A 1 294 ? 4.555 13.463 -0.570 1.00 94.81 294 VAL A C 1
ATOM 2311 O O . VAL A 1 294 ? 5.040 12.367 -0.844 1.00 94.81 294 VAL A O 1
ATOM 2314 N N . ARG A 1 295 ? 3.709 14.084 -1.400 1.00 94.44 295 ARG A N 1
ATOM 2315 C CA . ARG A 1 295 ? 3.255 13.477 -2.655 1.00 94.44 295 ARG A CA 1
ATOM 2316 C C . ARG A 1 295 ? 4.402 13.262 -3.645 1.00 94.44 295 ARG A C 1
ATOM 2318 O O . ARG A 1 295 ? 4.409 12.235 -4.318 1.00 94.44 295 ARG A O 1
ATOM 2325 N N . ALA A 1 296 ? 5.364 14.183 -3.730 1.00 96.56 296 ALA A N 1
ATOM 2326 C CA . ALA A 1 296 ? 6.540 14.013 -4.585 1.00 96.56 296 ALA A CA 1
ATOM 2327 C C . ALA A 1 296 ? 7.434 12.848 -4.130 1.00 96.56 296 ALA A C 1
ATOM 2329 O O . ALA A 1 296 ? 7.822 12.034 -4.967 1.00 96.56 296 ALA A O 1
ATOM 2330 N N . VAL A 1 297 ? 7.693 12.711 -2.824 1.00 97.50 297 VAL A N 1
ATOM 2331 C CA . VAL A 1 297 ? 8.448 11.572 -2.266 1.00 97.50 297 VAL A CA 1
ATOM 2332 C C . VAL A 1 297 ? 7.726 10.250 -2.539 1.00 97.50 297 VAL A C 1
ATOM 2334 O O . VAL A 1 297 ? 8.340 9.294 -3.011 1.00 97.50 297 VAL A O 1
ATOM 2337 N N . PHE A 1 298 ? 6.408 10.210 -2.323 1.00 96.94 298 PHE A N 1
ATOM 2338 C CA . PHE A 1 298 ? 5.595 9.023 -2.588 1.00 96.94 298 PHE A CA 1
ATOM 2339 C C . PHE A 1 298 ? 5.599 8.638 -4.067 1.00 96.94 298 PHE A C 1
ATOM 2341 O O . PHE A 1 298 ? 5.761 7.467 -4.401 1.00 96.94 298 PHE A O 1
ATOM 2348 N N . ALA A 1 299 ? 5.452 9.613 -4.963 1.00 96.31 299 ALA A N 1
ATOM 2349 C CA . ALA A 1 299 ? 5.498 9.364 -6.397 1.00 96.31 299 ALA A CA 1
ATOM 2350 C C . ALA A 1 299 ? 6.882 8.886 -6.856 1.00 96.31 299 ALA A C 1
ATOM 2352 O O . ALA A 1 299 ? 6.958 7.980 -7.678 1.00 96.31 299 ALA A O 1
ATOM 2353 N N . PHE A 1 300 ? 7.968 9.447 -6.312 1.00 97.88 300 PHE A N 1
ATOM 2354 C CA . PHE A 1 300 ? 9.324 9.008 -6.637 1.00 97.88 300 PHE A CA 1
ATOM 2355 C C . PHE A 1 300 ? 9.563 7.552 -6.232 1.00 97.88 300 PHE A C 1
ATOM 2357 O O . PHE A 1 300 ? 10.036 6.765 -7.049 1.00 97.88 300 PHE A O 1
ATOM 2364 N N . HIS A 1 301 ? 9.161 7.184 -5.010 1.00 98.25 301 HIS A N 1
ATOM 2365 C CA . HIS A 1 301 ? 9.214 5.806 -4.527 1.00 98.25 301 HIS A CA 1
ATOM 2366 C C . HIS A 1 301 ? 8.496 4.842 -5.479 1.00 98.25 301 HIS A C 1
ATOM 2368 O O . HIS A 1 301 ? 9.076 3.841 -5.888 1.00 98.25 301 HIS A O 1
ATOM 2374 N N . VAL A 1 302 ? 7.268 5.163 -5.890 1.00 97.62 302 VAL A N 1
ATOM 2375 C CA . VAL A 1 302 ? 6.497 4.314 -6.809 1.00 97.62 302 VAL A CA 1
ATOM 2376 C C . VAL A 1 302 ? 7.140 4.252 -8.196 1.00 97.62 302 VAL A C 1
ATOM 2378 O O . VAL A 1 302 ? 7.365 3.158 -8.710 1.00 97.62 302 VAL A O 1
ATOM 2381 N N . TYR A 1 303 ? 7.458 5.392 -8.815 1.00 96.94 303 TYR A N 1
ATOM 2382 C CA . TYR A 1 303 ? 7.969 5.399 -10.188 1.00 96.94 303 TYR A CA 1
ATOM 2383 C C . TYR A 1 303 ? 9.326 4.697 -10.320 1.00 96.94 303 TYR A C 1
ATOM 2385 O O . TYR A 1 303 ? 9.564 4.046 -11.334 1.00 96.94 303 TYR A O 1
ATOM 2393 N N . ALA A 1 304 ? 10.178 4.750 -9.291 1.00 96.62 304 ALA A N 1
ATOM 2394 C CA . ALA A 1 304 ? 11.417 3.977 -9.245 1.00 96.62 304 ALA A CA 1
ATOM 2395 C C . ALA A 1 304 ? 11.158 2.464 -9.386 1.00 96.62 304 ALA A C 1
ATOM 2397 O O . ALA A 1 304 ? 11.744 1.813 -10.246 1.00 96.62 304 ALA A O 1
ATOM 2398 N N . HIS A 1 305 ? 10.227 1.908 -8.611 1.00 98.12 305 HIS A N 1
ATOM 2399 C CA . HIS A 1 305 ? 9.903 0.479 -8.683 1.00 98.12 305 HIS A CA 1
ATOM 2400 C C . HIS A 1 305 ? 9.161 0.104 -9.970 1.00 98.12 305 HIS A C 1
ATOM 2402 O O . HIS A 1 305 ? 9.335 -0.998 -10.483 1.00 98.12 305 HIS A O 1
ATOM 2408 N N . ILE A 1 306 ? 8.344 1.007 -10.515 1.00 96.69 306 ILE A N 1
ATOM 2409 C CA . ILE A 1 306 ? 7.640 0.752 -11.777 1.00 96.69 306 ILE A CA 1
ATOM 2410 C C . ILE A 1 306 ? 8.624 0.694 -12.946 1.00 96.69 306 ILE A C 1
ATOM 2412 O O . ILE A 1 306 ? 8.437 -0.113 -13.852 1.00 96.69 306 ILE A O 1
ATOM 2416 N N . GLU A 1 307 ? 9.713 1.464 -12.905 1.00 95.19 307 GLU A N 1
ATOM 2417 C CA . GLU A 1 307 ? 10.792 1.303 -13.881 1.00 95.19 307 GLU A CA 1
ATOM 2418 C C . GLU A 1 307 ? 11.479 -0.057 -13.792 1.00 95.19 307 GLU A C 1
ATOM 2420 O O . GLU A 1 307 ? 11.739 -0.667 -14.830 1.00 95.19 307 GLU A O 1
ATOM 2425 N N . LEU A 1 308 ? 11.712 -0.570 -12.580 1.00 97.00 308 LEU A N 1
ATOM 2426 C CA . LEU A 1 308 ? 12.215 -1.933 -12.409 1.00 97.00 308 LEU A CA 1
ATOM 2427 C C . LEU A 1 308 ? 11.227 -2.964 -12.975 1.00 97.00 308 LEU A C 1
ATOM 2429 O O . LEU A 1 308 ? 11.629 -3.849 -13.727 1.00 97.00 308 LEU A O 1
ATOM 2433 N N . TYR A 1 309 ? 9.937 -2.832 -12.657 1.00 97.44 309 TYR A N 1
ATOM 2434 C CA . TYR A 1 309 ? 8.895 -3.727 -13.163 1.00 97.44 309 TYR A CA 1
ATOM 2435 C C . TYR A 1 309 ? 8.814 -3.718 -14.689 1.00 97.44 309 TYR A C 1
ATOM 2437 O O . TYR A 1 309 ? 8.748 -4.777 -15.308 1.00 97.44 309 TYR A O 1
ATOM 2445 N N . ARG A 1 310 ? 8.886 -2.538 -15.311 1.00 94.75 310 ARG A N 1
ATOM 2446 C CA . ARG A 1 310 ? 8.909 -2.405 -16.769 1.00 94.75 310 ARG A CA 1
ATOM 2447 C C . ARG A 1 310 ? 10.132 -3.097 -17.370 1.00 94.75 310 ARG A C 1
ATOM 2449 O O . ARG A 1 310 ? 9.980 -3.853 -18.322 1.00 94.75 310 ARG A O 1
ATOM 2456 N N . ALA A 1 311 ? 11.321 -2.879 -16.804 1.00 94.06 311 ALA A N 1
ATOM 2457 C CA . ALA A 1 311 ? 12.541 -3.544 -17.260 1.00 94.06 311 ALA A CA 1
ATOM 2458 C C . ALA A 1 311 ? 12.451 -5.077 -17.129 1.00 94.06 311 ALA A C 1
ATOM 2460 O O . ALA A 1 311 ? 12.876 -5.794 -18.032 1.00 94.06 311 ALA A O 1
ATOM 2461 N N . ALA A 1 312 ? 11.860 -5.575 -16.039 1.00 96.44 312 ALA A N 1
ATOM 2462 C CA . ALA A 1 312 ? 11.624 -7.000 -15.821 1.00 96.44 312 ALA A CA 1
ATOM 2463 C C . ALA A 1 312 ? 10.605 -7.586 -16.808 1.00 96.44 312 ALA A C 1
ATOM 2465 O O . ALA A 1 312 ? 10.819 -8.672 -17.341 1.00 96.44 312 ALA A O 1
ATOM 2466 N N . ALA A 1 313 ? 9.524 -6.863 -17.098 1.00 95.00 313 ALA A N 1
ATOM 2467 C CA . ALA A 1 313 ? 8.511 -7.305 -18.046 1.00 95.00 313 ALA A CA 1
ATOM 2468 C C . ALA A 1 313 ? 9.006 -7.275 -19.508 1.00 95.00 313 ALA A C 1
ATOM 2470 O O . ALA A 1 313 ? 8.675 -8.178 -20.272 1.00 95.00 313 ALA A O 1
ATOM 2471 N N . ASP A 1 314 ? 9.861 -6.312 -19.879 1.00 92.06 314 ASP A N 1
ATOM 2472 C CA . ASP A 1 314 ? 10.543 -6.256 -21.188 1.00 92.06 314 ASP A CA 1
ATOM 2473 C C . ASP A 1 314 ? 11.495 -7.456 -21.420 1.00 92.06 314 ASP A C 1
ATOM 2475 O O . ASP A 1 314 ? 11.907 -7.723 -22.553 1.00 92.06 314 ASP A O 1
ATOM 2479 N N . LEU A 1 315 ? 11.868 -8.165 -20.349 1.00 93.12 315 LEU A N 1
ATOM 2480 C CA . LEU A 1 315 ? 12.730 -9.351 -20.351 1.00 93.12 315 LEU A CA 1
ATOM 2481 C C . LEU A 1 315 ? 12.025 -10.597 -19.799 1.00 93.12 315 LEU A C 1
ATOM 2483 O O . LEU A 1 315 ? 12.686 -11.537 -19.352 1.00 93.12 315 LEU A O 1
ATOM 2487 N N . ALA A 1 316 ? 10.691 -10.605 -19.802 1.00 93.75 316 ALA A N 1
ATOM 2488 C CA . ALA A 1 316 ? 9.923 -11.716 -19.268 1.00 93.75 316 ALA A CA 1
ATOM 2489 C C . ALA A 1 316 ? 10.272 -13.040 -19.967 1.00 93.75 316 ALA A C 1
ATOM 2491 O O . ALA A 1 316 ? 10.347 -13.127 -21.193 1.00 93.75 316 ALA A O 1
ATOM 2492 N N . ASP A 1 317 ? 10.449 -14.091 -19.164 1.00 91.44 317 ASP A N 1
ATOM 2493 C CA . ASP A 1 317 ? 10.758 -15.430 -19.660 1.00 91.44 317 ASP A CA 1
ATOM 2494 C C . ASP A 1 317 ? 9.637 -15.968 -20.583 1.00 91.44 317 ASP A C 1
ATOM 2496 O O . ASP A 1 317 ? 8.451 -15.744 -20.307 1.00 91.44 317 ASP A O 1
ATOM 2500 N N . PRO A 1 318 ? 9.958 -16.738 -21.642 1.00 95.06 318 PRO A N 1
ATOM 2501 C CA . PRO A 1 318 ? 8.958 -17.299 -22.552 1.00 95.06 318 PRO A CA 1
ATOM 2502 C C . PRO A 1 318 ? 7.847 -18.127 -21.886 1.00 95.06 318 PRO A C 1
ATOM 2504 O O . PRO A 1 318 ? 6.754 -18.236 -22.439 1.00 95.06 318 PRO A O 1
ATOM 2507 N N . VAL A 1 319 ? 8.091 -18.740 -20.723 1.00 96.69 319 VAL A N 1
ATOM 2508 C CA . VAL A 1 319 ? 7.055 -19.416 -19.924 1.00 96.69 319 VAL A CA 1
ATOM 2509 C C . VAL A 1 319 ? 6.011 -18.409 -19.444 1.00 96.69 319 VAL A C 1
ATOM 2511 O O . VAL A 1 319 ? 4.818 -18.679 -19.578 1.00 96.69 319 VAL A O 1
ATOM 2514 N N . LEU A 1 320 ? 6.438 -17.244 -18.942 1.00 96.62 320 LEU A N 1
ATOM 2515 C CA . LEU A 1 320 ? 5.525 -16.175 -18.530 1.00 96.62 320 LEU A CA 1
ATOM 2516 C C . LEU A 1 320 ? 4.735 -15.645 -19.721 1.00 96.62 320 LEU A C 1
ATOM 2518 O O . LEU A 1 320 ? 3.526 -15.494 -19.618 1.00 96.62 320 LEU A O 1
ATOM 2522 N N . LEU A 1 321 ? 5.381 -15.423 -20.863 1.00 96.50 321 LEU A N 1
ATOM 2523 C CA . LEU A 1 321 ? 4.703 -14.917 -22.060 1.00 96.50 321 LEU A CA 1
ATOM 2524 C C . LEU A 1 321 ? 3.651 -15.903 -22.591 1.00 96.50 321 LEU A C 1
ATOM 2526 O O . LEU A 1 321 ? 2.557 -15.491 -22.972 1.00 96.50 321 LEU A O 1
ATOM 2530 N N . ARG A 1 322 ? 3.920 -17.216 -22.548 1.00 96.62 322 ARG A N 1
ATOM 2531 C CA . ARG A 1 322 ? 2.926 -18.242 -22.920 1.00 96.62 322 ARG A CA 1
ATOM 2532 C C . ARG A 1 322 ? 1.724 -18.278 -21.980 1.00 96.62 322 ARG A C 1
ATOM 2534 O O . ARG A 1 322 ? 0.606 -18.500 -22.432 1.00 96.62 322 ARG A O 1
ATOM 2541 N N . GLU A 1 323 ? 1.946 -18.094 -20.685 1.00 96.88 323 GLU A N 1
ATOM 2542 C CA . GLU A 1 323 ? 0.897 -18.193 -19.667 1.00 96.88 323 GLU A CA 1
ATOM 2543 C C . GLU A 1 323 ? 0.093 -16.895 -19.516 1.00 96.88 323 GLU A C 1
ATOM 2545 O O . GLU A 1 323 ? -1.133 -16.911 -19.360 1.00 96.88 323 GLU A O 1
ATOM 2550 N N . PHE A 1 324 ? 0.782 -15.756 -19.576 1.00 96.44 324 PHE A N 1
ATOM 2551 C CA . PHE A 1 324 ? 0.230 -14.426 -19.341 1.00 96.44 324 PHE A CA 1
ATOM 2552 C C . PHE A 1 324 ? -0.048 -13.638 -20.616 1.00 96.44 324 PHE A C 1
ATOM 2554 O O . PHE A 1 324 ? -0.657 -12.577 -20.531 1.00 96.44 324 PHE A O 1
ATOM 2561 N N . GLY A 1 325 ? 0.319 -14.158 -21.787 1.00 95.31 325 GLY A N 1
ATOM 2562 C CA . GLY A 1 325 ? 0.264 -13.433 -23.053 1.00 95.31 325 GLY A CA 1
ATOM 2563 C C . GLY A 1 325 ? 1.341 -12.351 -23.144 1.00 95.31 325 GLY A C 1
ATOM 2564 O O . GLY A 1 325 ? 1.856 -11.868 -22.135 1.00 95.31 325 GLY A O 1
ATOM 2565 N N . GLU A 1 326 ? 1.658 -11.934 -24.365 1.00 92.94 326 GLU A N 1
ATOM 2566 C CA . GLU A 1 326 ? 2.597 -10.836 -24.607 1.00 92.94 326 GLU A CA 1
ATOM 2567 C C . GLU A 1 326 ? 2.045 -9.516 -24.040 1.00 92.94 326 GLU A C 1
ATOM 2569 O O . GLU A 1 326 ? 0.890 -9.185 -24.342 1.00 92.94 326 GLU A O 1
ATOM 2574 N N . PRO A 1 327 ? 2.833 -8.701 -23.309 1.00 90.12 327 PRO A N 1
ATOM 2575 C CA . PRO A 1 327 ? 2.379 -7.401 -22.806 1.00 90.12 327 PRO A CA 1
ATOM 2576 C C . PRO A 1 327 ? 1.768 -6.501 -23.890 1.00 90.12 327 PRO A C 1
ATOM 2578 O O . PRO A 1 327 ? 0.826 -5.755 -23.630 1.00 90.12 327 PRO A O 1
ATOM 2581 N N . GLY A 1 328 ? 2.287 -6.563 -25.122 1.00 85.69 328 GLY A N 1
ATOM 2582 C CA . GLY A 1 328 ? 1.803 -5.775 -26.263 1.00 85.69 328 GLY A CA 1
ATOM 2583 C C . GLY A 1 328 ? 0.538 -6.311 -26.946 1.00 85.69 328 GLY A C 1
ATOM 2584 O O . GLY A 1 328 ? -0.030 -5.610 -27.781 1.00 85.69 328 GLY A O 1
ATOM 2585 N N . SER A 1 329 ? 0.091 -7.526 -26.613 1.00 87.94 329 SER A N 1
ATOM 2586 C CA . SER A 1 329 ? -1.094 -8.151 -27.228 1.00 87.94 329 SER A CA 1
ATOM 2587 C C . SER A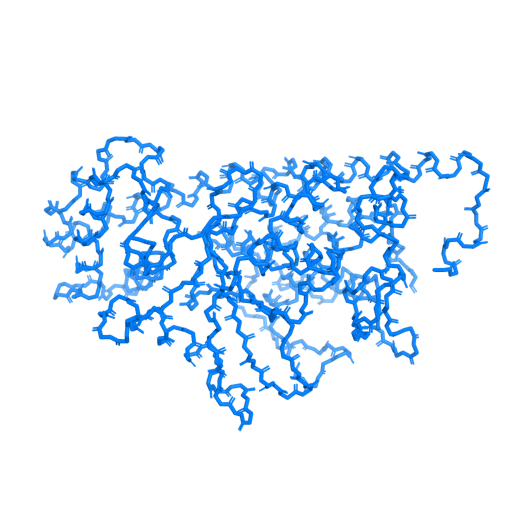 1 329 ? -2.423 -7.603 -26.699 1.00 87.94 329 SER A C 1
ATOM 2589 O O . SER A 1 329 ? -3.465 -7.783 -27.328 1.00 87.94 329 SER A O 1
ATOM 2591 N N . TYR A 1 330 ? -2.390 -6.896 -25.569 1.00 87.50 330 TYR A N 1
ATOM 2592 C CA . TYR A 1 330 ? -3.565 -6.326 -24.925 1.00 87.50 330 TYR A CA 1
ATOM 2593 C C . TYR A 1 330 ? -3.911 -4.941 -25.495 1.00 87.50 330 TYR A C 1
ATOM 2595 O O . TYR A 1 330 ? -3.043 -4.102 -25.745 1.00 87.50 330 TYR A O 1
ATOM 2603 N N . THR A 1 331 ? -5.204 -4.680 -25.709 1.00 78.81 331 THR A N 1
ATOM 2604 C CA . THR A 1 331 ? -5.692 -3.469 -26.396 1.00 78.81 331 THR A CA 1
ATOM 2605 C C . THR A 1 331 ? -6.155 -2.351 -25.458 1.00 78.81 331 THR A C 1
ATOM 2607 O O . THR A 1 331 ? -6.855 -1.444 -25.909 1.00 78.81 331 THR A O 1
ATOM 2610 N N . ASP A 1 332 ? -5.755 -2.377 -24.188 1.00 77.56 332 ASP A N 1
ATOM 2611 C CA . ASP A 1 332 ? -6.197 -1.416 -23.167 1.00 77.56 332 ASP A CA 1
ATOM 2612 C C . ASP A 1 332 ? -5.674 0.016 -23.399 1.00 77.56 332 ASP A C 1
ATOM 2614 O O . ASP A 1 332 ? -4.834 0.273 -24.268 1.00 77.56 332 ASP A O 1
ATOM 2618 N N . ASN A 1 333 ? -6.212 0.990 -22.661 1.00 74.56 333 ASN A N 1
ATOM 2619 C CA . ASN A 1 333 ? -5.893 2.409 -22.845 1.00 74.56 333 ASN A CA 1
ATOM 2620 C C . ASN A 1 333 ? -4.418 2.726 -22.554 1.00 74.56 333 ASN A C 1
ATOM 2622 O O . ASN A 1 333 ? -3.799 2.141 -21.673 1.00 74.56 333 ASN A O 1
ATOM 2626 N N . ARG A 1 334 ? -3.861 3.719 -23.260 1.00 78.31 334 ARG A N 1
ATOM 2627 C CA . ARG A 1 334 ? -2.483 4.167 -23.018 1.00 78.31 334 ARG A CA 1
ATOM 2628 C C . ARG A 1 334 ? -2.375 4.929 -21.698 1.00 78.31 334 ARG A C 1
ATOM 2630 O O . ARG A 1 334 ? -3.105 5.896 -21.494 1.00 78.31 334 ARG A O 1
ATOM 2637 N N . HIS A 1 335 ? -1.407 4.580 -20.855 1.00 79.12 335 HIS A N 1
ATOM 2638 C CA . HIS A 1 335 ? -1.083 5.343 -19.647 1.00 79.12 335 HIS A CA 1
ATOM 2639 C C . HIS A 1 335 ? 0.406 5.250 -19.299 1.00 79.12 335 HIS A C 1
ATOM 2641 O O . HIS A 1 335 ? 1.109 4.340 -19.726 1.00 79.12 335 HIS A O 1
ATOM 2647 N N . ALA A 1 336 ? 0.903 6.212 -18.516 1.00 72.88 336 ALA A N 1
ATOM 2648 C CA . ALA A 1 336 ? 2.338 6.333 -18.228 1.00 72.88 336 ALA A CA 1
ATOM 2649 C C . ALA A 1 336 ? 2.932 5.145 -17.454 1.00 72.88 336 ALA A C 1
ATOM 2651 O O . ALA A 1 336 ? 4.134 4.922 -17.534 1.00 72.88 336 ALA A O 1
ATOM 2652 N N . MET A 1 337 ? 2.077 4.406 -16.741 1.00 77.69 337 MET A N 1
ATOM 2653 C CA . MET A 1 337 ? 2.438 3.232 -15.935 1.00 77.69 337 MET A CA 1
ATOM 2654 C C . MET A 1 337 ? 2.273 1.905 -16.683 1.00 77.69 337 MET A C 1
ATOM 2656 O O . MET A 1 337 ? 2.525 0.859 -16.097 1.00 77.69 337 MET A O 1
ATOM 2660 N N . SER A 1 338 ? 1.793 1.929 -17.933 1.00 81.75 338 SER A N 1
ATOM 2661 C CA . SER A 1 338 ? 1.636 0.699 -18.710 1.00 81.75 338 SER A CA 1
ATOM 2662 C C . SER A 1 338 ? 3.014 0.140 -19.042 1.00 81.75 338 SER A C 1
ATOM 2664 O O . SER A 1 338 ? 3.967 0.900 -19.229 1.00 81.75 338 SER A O 1
ATOM 2666 N N . VAL A 1 339 ? 3.125 -1.182 -19.119 1.00 79.44 339 VAL A N 1
ATOM 2667 C CA . VAL A 1 339 ? 4.376 -1.834 -19.528 1.00 79.44 339 VAL A CA 1
ATOM 2668 C C . VAL A 1 339 ? 4.612 -1.663 -21.031 1.00 79.44 339 VAL A C 1
ATOM 2670 O O . VAL A 1 339 ? 5.740 -1.444 -21.467 1.00 79.44 339 VAL A O 1
ATOM 2673 N N . SER A 1 340 ? 3.547 -1.742 -21.833 1.00 76.94 340 SER A N 1
ATOM 2674 C CA . SER A 1 340 ? 3.632 -1.812 -23.298 1.00 76.94 340 SER A CA 1
ATOM 2675 C C . SER A 1 340 ? 2.987 -0.623 -24.017 1.00 76.94 340 SER A C 1
ATOM 2677 O O . SER A 1 340 ? 3.349 -0.324 -25.159 1.00 76.94 340 SER A O 1
ATOM 2679 N N . ARG A 1 341 ? 2.045 0.086 -23.377 1.00 76.38 341 ARG A N 1
ATOM 2680 C CA . ARG A 1 341 ? 1.216 1.123 -24.015 1.00 76.38 341 ARG A CA 1
ATOM 2681 C C . ARG A 1 341 ? 1.399 2.511 -23.400 1.00 76.38 341 ARG A C 1
ATOM 2683 O O . ARG A 1 341 ? 0.434 3.201 -23.081 1.00 76.38 341 ARG A O 1
ATOM 2690 N N . ASN A 1 342 ? 2.633 2.977 -23.269 1.00 79.06 342 ASN A N 1
ATOM 2691 C CA . ASN A 1 342 ? 2.919 4.312 -22.734 1.00 79.06 342 ASN A CA 1
ATOM 2692 C C . ASN A 1 342 ? 2.707 5.410 -23.790 1.00 79.06 342 ASN A C 1
ATOM 2694 O O . ASN A 1 342 ? 2.826 5.189 -24.999 1.00 79.06 342 ASN A O 1
ATOM 2698 N N . ASN A 1 343 ? 2.430 6.634 -23.338 1.00 76.94 343 ASN A N 1
ATOM 2699 C CA . ASN A 1 343 ? 2.188 7.767 -24.228 1.00 76.94 343 ASN A CA 1
ATOM 2700 C C . ASN A 1 343 ? 3.486 8.531 -24.541 1.00 76.94 343 ASN A C 1
ATOM 2702 O O . ASN A 1 343 ? 3.740 9.586 -23.973 1.00 76.94 343 ASN A O 1
ATOM 2706 N N . ARG A 1 344 ? 4.309 8.005 -25.455 1.00 78.75 344 ARG A N 1
ATOM 2707 C CA . ARG A 1 344 ? 5.609 8.612 -25.813 1.00 78.75 344 ARG A CA 1
ATOM 2708 C C . ARG A 1 344 ? 5.525 9.962 -26.526 1.00 78.75 344 ARG A C 1
ATOM 2710 O O . ARG A 1 344 ? 6.530 10.647 -26.630 1.00 78.75 344 ARG A O 1
ATOM 2717 N N . SER A 1 345 ? 4.355 10.341 -27.037 1.00 78.50 345 SER A N 1
ATOM 2718 C CA . SER A 1 345 ? 4.173 11.611 -27.751 1.00 78.50 345 SER A CA 1
ATOM 2719 C C . SER A 1 345 ? 3.959 12.812 -26.825 1.00 78.50 345 SER A C 1
ATOM 2721 O O . SER A 1 345 ? 3.745 13.915 -27.317 1.00 78.50 345 SER A O 1
ATOM 2723 N N . VAL A 1 346 ? 3.976 12.618 -25.502 1.00 82.25 346 VAL A N 1
ATOM 2724 C CA . VAL A 1 346 ? 3.763 13.683 -24.515 1.00 82.25 346 VAL A CA 1
ATOM 2725 C C . VAL A 1 346 ? 4.933 13.698 -23.526 1.00 82.25 346 VAL A C 1
ATOM 2727 O O . VAL A 1 346 ? 5.309 12.625 -23.050 1.00 82.25 346 VAL A O 1
ATOM 2730 N N . PRO A 1 347 ? 5.492 14.875 -23.179 1.00 84.50 347 PRO A N 1
ATOM 2731 C CA . PRO A 1 347 ? 6.514 14.981 -22.141 1.00 84.50 347 PRO A CA 1
ATOM 2732 C C . PRO A 1 347 ? 6.061 14.332 -20.829 1.00 84.50 347 PRO A C 1
ATOM 2734 O O . PRO A 1 347 ? 4.925 14.538 -20.395 1.00 84.50 347 PRO A O 1
ATOM 2737 N N . TYR A 1 348 ? 6.951 13.573 -20.182 1.00 87.88 348 TYR A N 1
ATOM 2738 C CA . TYR A 1 348 ? 6.649 12.828 -18.949 1.00 87.88 348 TYR A CA 1
ATOM 2739 C C . TYR A 1 348 ? 5.535 11.783 -19.127 1.00 87.88 348 TYR A C 1
ATOM 2741 O O . TYR A 1 348 ? 4.783 11.460 -18.192 1.00 87.88 348 TYR A O 1
ATOM 2749 N N . GLY A 1 349 ? 5.406 11.269 -20.349 1.00 84.25 349 GLY A N 1
ATOM 2750 C CA . GLY A 1 349 ? 4.526 10.171 -20.718 1.00 84.25 349 GLY A CA 1
ATOM 2751 C C . GLY A 1 349 ? 5.081 8.800 -20.332 1.00 84.25 349 GLY A C 1
ATOM 2752 O O . GLY A 1 349 ? 4.339 7.817 -20.387 1.00 84.25 349 GLY A O 1
ATOM 2753 N N . LEU A 1 350 ? 6.348 8.735 -19.911 1.00 86.69 350 LEU A N 1
ATOM 2754 C CA . LEU A 1 350 ? 7.013 7.549 -19.377 1.00 86.69 350 LEU A CA 1
ATOM 2755 C C . LEU A 1 350 ? 7.291 7.705 -17.877 1.00 86.69 350 LEU A C 1
ATOM 2757 O O . LEU A 1 350 ? 7.617 8.795 -17.400 1.00 86.69 350 LEU A O 1
ATOM 2761 N N . SER A 1 351 ? 7.217 6.609 -17.122 1.00 87.12 351 SER A N 1
ATOM 2762 C CA . SER A 1 351 ? 7.592 6.612 -15.705 1.00 87.12 351 SER A CA 1
ATOM 2763 C C . SER A 1 351 ? 9.067 6.991 -15.493 1.00 87.12 351 SER A C 1
ATOM 2765 O O . SER A 1 351 ? 9.341 7.725 -14.552 1.00 87.12 351 SER A O 1
ATOM 2767 N N . VAL A 1 352 ? 9.991 6.650 -16.403 1.00 91.44 352 VAL A N 1
ATOM 2768 C CA . VAL A 1 352 ? 11.431 6.952 -16.271 1.00 91.44 352 VAL A CA 1
ATOM 2769 C C . VAL A 1 352 ? 11.705 8.449 -16.273 1.00 91.44 352 VAL A C 1
ATOM 2771 O O . VAL A 1 352 ? 12.520 8.936 -15.495 1.00 91.44 352 VAL A O 1
ATOM 2774 N N . GLU A 1 353 ? 10.972 9.197 -17.095 1.00 92.94 353 GLU A N 1
ATOM 2775 C CA . GLU A 1 353 ? 11.074 10.654 -17.174 1.00 92.94 353 GLU A CA 1
ATOM 2776 C C . GLU A 1 353 ? 10.613 11.288 -15.857 1.00 92.94 353 GLU A C 1
ATOM 2778 O O . GLU A 1 353 ? 11.249 12.205 -15.337 1.00 92.94 353 GLU A O 1
ATOM 2783 N N . ARG A 1 354 ? 9.531 10.755 -15.275 1.00 94.69 354 ARG A N 1
ATOM 2784 C CA . ARG A 1 354 ? 9.014 11.202 -13.976 1.00 94.69 354 ARG A CA 1
ATOM 2785 C C . ARG A 1 354 ? 9.954 10.822 -12.835 1.00 94.69 354 ARG A C 1
ATOM 2787 O O . ARG A 1 354 ? 10.201 11.655 -11.966 1.00 94.69 354 ARG A O 1
ATOM 2794 N N . THR A 1 355 ? 10.500 9.605 -12.846 1.00 95.69 355 THR A N 1
ATOM 2795 C CA . THR A 1 355 ? 11.500 9.128 -11.881 1.00 95.69 355 THR A CA 1
ATOM 2796 C C . THR A 1 355 ? 12.726 10.027 -11.900 1.00 95.69 355 THR A C 1
ATOM 2798 O O . THR A 1 355 ? 13.140 10.507 -10.846 1.00 95.69 355 THR A O 1
ATOM 2801 N N . ARG A 1 356 ? 13.269 10.322 -13.088 1.00 96.00 356 ARG A N 1
ATOM 2802 C CA . ARG A 1 356 ? 14.436 11.193 -13.255 1.00 96.00 356 ARG A CA 1
ATOM 2803 C C . ARG A 1 356 ? 14.167 12.600 -12.738 1.00 96.00 356 ARG A C 1
ATOM 2805 O O . ARG A 1 356 ? 14.945 13.105 -11.932 1.00 96.00 356 ARG A O 1
ATOM 2812 N N . PHE A 1 357 ? 13.052 13.204 -13.153 1.00 96.38 357 PHE A N 1
ATOM 2813 C CA . PHE A 1 357 ? 12.664 14.543 -12.712 1.00 96.38 357 PHE A CA 1
ATOM 2814 C C . PHE A 1 357 ? 12.572 14.620 -11.186 1.00 96.38 357 PHE A C 1
ATOM 2816 O O . PHE A 1 357 ? 13.264 15.425 -10.563 1.00 96.38 357 PHE A O 1
ATOM 2823 N N . LEU A 1 358 ? 11.775 13.741 -10.569 1.00 97.44 358 LEU A N 1
ATOM 2824 C CA . LEU A 1 358 ? 11.600 13.752 -9.119 1.00 97.44 358 LEU A CA 1
ATOM 2825 C C . LEU A 1 358 ? 12.919 13.463 -8.398 1.00 97.44 358 LEU A C 1
ATOM 2827 O O . LEU A 1 358 ? 13.274 14.205 -7.490 1.00 97.44 358 LEU A O 1
ATOM 2831 N N . GLY A 1 359 ? 13.685 12.454 -8.818 1.00 97.25 359 GLY A N 1
ATOM 2832 C CA . GLY A 1 359 ? 14.958 12.111 -8.181 1.00 97.25 359 GLY A CA 1
ATOM 2833 C C . GLY A 1 359 ? 15.988 13.242 -8.254 1.00 97.25 359 GLY A C 1
ATOM 2834 O O . GLY A 1 359 ? 16.658 13.533 -7.261 1.00 97.25 359 GLY A O 1
ATOM 2835 N N . LYS A 1 360 ? 16.087 13.934 -9.396 1.00 96.56 360 LYS A N 1
ATOM 2836 C CA . LYS A 1 360 ? 16.962 15.103 -9.559 1.00 96.56 360 LYS A CA 1
ATOM 2837 C C . LYS A 1 360 ? 16.563 16.224 -8.605 1.00 96.56 360 LYS A C 1
ATOM 2839 O O . LYS A 1 360 ? 17.419 16.734 -7.882 1.00 96.56 360 LYS A O 1
ATOM 2844 N N . HIS A 1 361 ? 15.282 16.582 -8.561 1.00 96.94 361 HIS A N 1
ATOM 2845 C CA . HIS A 1 361 ? 14.804 17.666 -7.707 1.00 96.94 361 HIS A CA 1
ATOM 2846 C C . HIS A 1 361 ? 14.876 17.323 -6.211 1.00 96.94 361 HIS A C 1
ATOM 2848 O O . HIS A 1 361 ? 15.344 18.152 -5.432 1.00 96.94 361 HIS A O 1
ATOM 2854 N N . LEU A 1 362 ? 14.525 16.096 -5.808 1.00 97.00 362 LEU A N 1
ATOM 2855 C CA . LEU A 1 362 ? 14.645 15.610 -4.424 1.00 97.00 362 LEU A CA 1
ATOM 2856 C C . LEU A 1 362 ? 16.097 15.614 -3.921 1.00 97.00 362 LEU A C 1
ATOM 2858 O O . LEU A 1 362 ? 16.339 15.880 -2.747 1.00 97.00 362 LEU A O 1
ATOM 2862 N N . ARG A 1 363 ? 17.075 15.366 -4.802 1.00 95.88 363 ARG A N 1
ATOM 2863 C CA . ARG A 1 363 ? 18.510 15.440 -4.476 1.00 95.88 363 ARG A CA 1
ATOM 2864 C C . ARG A 1 363 ? 19.054 16.872 -4.442 1.00 95.88 363 ARG A C 1
ATOM 2866 O O . ARG A 1 363 ? 20.103 17.100 -3.845 1.00 95.88 363 ARG A O 1
ATOM 2873 N N . THR A 1 364 ? 18.387 17.817 -5.103 1.00 95.12 364 THR A N 1
ATOM 2874 C CA . THR A 1 364 ? 18.902 19.176 -5.327 1.00 95.12 364 THR A CA 1
ATOM 2875 C C . THR A 1 364 ? 17.950 20.236 -4.776 1.00 95.12 364 THR A C 1
ATOM 2877 O O . THR A 1 364 ? 17.970 20.505 -3.579 1.00 95.12 364 THR A O 1
ATOM 2880 N N . THR A 1 365 ? 17.103 20.831 -5.619 1.00 95.38 365 THR A N 1
ATOM 2881 C CA . THR A 1 365 ? 16.248 21.980 -5.289 1.00 95.38 365 THR A CA 1
ATOM 2882 C C . THR A 1 365 ? 15.336 21.732 -4.089 1.00 95.38 365 THR A C 1
ATOM 2884 O O . THR A 1 365 ? 15.093 22.649 -3.314 1.00 95.38 365 THR A O 1
ATOM 2887 N N . TRP A 1 366 ? 14.834 20.508 -3.920 1.00 96.62 366 TRP A N 1
ATOM 2888 C CA . TRP A 1 366 ? 13.897 20.150 -2.851 1.00 96.62 366 TRP A CA 1
ATOM 2889 C C . TRP A 1 366 ? 14.564 19.429 -1.675 1.00 96.62 366 TRP A C 1
ATOM 2891 O O . TRP A 1 366 ? 13.892 19.130 -0.690 1.00 96.62 366 TRP A O 1
ATOM 2901 N N . ALA A 1 367 ? 15.875 19.174 -1.742 1.00 96.12 367 ALA A N 1
ATOM 2902 C CA . ALA A 1 367 ? 16.622 18.528 -0.665 1.00 96.12 367 ALA A CA 1
ATOM 2903 C C . ALA A 1 367 ? 16.474 19.235 0.699 1.00 96.12 367 ALA A C 1
ATOM 2905 O O . ALA A 1 367 ? 16.324 18.528 1.695 1.00 96.12 367 ALA A O 1
ATOM 2906 N N . PRO A 1 368 ? 16.430 20.584 0.790 1.00 95.44 368 PRO A N 1
ATOM 2907 C CA . PRO A 1 368 ? 16.215 21.272 2.068 1.00 95.44 368 PRO A CA 1
ATOM 2908 C C . PRO A 1 368 ? 14.856 20.995 2.730 1.00 95.44 368 PRO A C 1
ATOM 2910 O O . PRO A 1 368 ? 14.681 21.301 3.906 1.00 95.44 368 PRO A O 1
ATOM 2913 N N . TRP A 1 369 ? 13.883 20.445 1.996 1.00 96.50 369 TRP A N 1
ATOM 2914 C CA . TRP A 1 369 ? 12.557 20.092 2.521 1.00 96.50 369 TRP A CA 1
ATOM 2915 C C . TRP A 1 369 ? 12.451 18.629 2.964 1.00 96.50 369 TRP A C 1
ATOM 2917 O O . TRP A 1 369 ? 11.392 18.199 3.426 1.00 96.50 369 TRP A O 1
ATOM 2927 N N . LEU A 1 370 ? 13.531 17.859 2.831 1.00 97.00 370 LEU A N 1
ATOM 2928 C CA . LEU A 1 370 ? 13.621 16.482 3.300 1.00 97.00 370 LEU A CA 1
ATOM 2929 C C . LEU A 1 370 ? 14.262 16.424 4.687 1.00 97.00 370 LEU A C 1
ATOM 2931 O O . LEU A 1 370 ? 15.181 17.177 5.004 1.00 97.00 370 LEU A O 1
ATOM 2935 N N . THR A 1 371 ? 13.803 15.480 5.502 1.00 97.19 371 THR A N 1
ATOM 2936 C CA . THR A 1 371 ? 14.531 15.062 6.708 1.00 97.19 371 THR A CA 1
ATOM 2937 C C . THR A 1 371 ? 15.776 14.248 6.319 1.00 97.19 371 THR A C 1
ATOM 2939 O O . THR A 1 371 ? 15.910 13.843 5.154 1.00 97.19 371 THR A O 1
ATOM 2942 N N . PRO A 1 372 ? 16.691 13.945 7.262 1.00 97.06 372 PRO A N 1
ATOM 2943 C CA . PRO A 1 372 ? 17.779 13.000 7.010 1.00 97.06 372 PRO A CA 1
ATOM 2944 C C . PRO A 1 372 ? 17.293 11.657 6.438 1.00 97.06 372 PRO A C 1
ATOM 2946 O O . PRO A 1 372 ? 17.892 11.132 5.499 1.00 97.06 372 PRO A O 1
ATOM 2949 N N . GLU A 1 373 ? 16.169 11.139 6.931 1.00 97.00 373 GLU A N 1
ATOM 2950 C CA . GLU A 1 373 ? 15.536 9.908 6.459 1.00 97.00 373 GLU A CA 1
ATOM 2951 C C . GLU A 1 373 ? 14.990 10.057 5.034 1.00 97.00 373 GLU A C 1
ATOM 2953 O O . GLU A 1 373 ? 15.176 9.162 4.210 1.00 97.00 373 GLU A O 1
ATOM 2958 N N . GLY A 1 374 ? 14.374 11.195 4.699 1.00 97.56 374 GLY A N 1
ATOM 2959 C CA . GLY A 1 374 ? 13.911 11.480 3.338 1.00 97.56 374 GLY A CA 1
ATOM 2960 C C . GLY A 1 374 ? 15.053 11.565 2.319 1.00 97.56 374 GLY A C 1
ATOM 2961 O O . GLY A 1 374 ? 14.954 11.029 1.209 1.00 97.56 374 GLY A O 1
ATOM 2962 N N . LEU A 1 375 ? 16.175 12.184 2.703 1.00 97.88 375 LEU A N 1
ATOM 2963 C CA . LEU A 1 375 ? 17.398 12.203 1.893 1.00 97.88 375 LEU A CA 1
ATOM 2964 C C . LEU A 1 375 ? 17.978 10.798 1.728 1.00 97.88 375 LEU A C 1
ATOM 2966 O O . LEU A 1 375 ? 18.433 10.440 0.639 1.00 97.88 375 LEU A O 1
ATOM 2970 N N . HIS A 1 376 ? 17.954 9.995 2.792 1.00 98.12 376 HIS A N 1
ATOM 2971 C CA . HIS A 1 376 ? 18.441 8.624 2.761 1.00 98.12 376 HIS A CA 1
ATOM 2972 C C . HIS A 1 376 ? 17.610 7.741 1.824 1.00 98.12 376 HIS A C 1
ATOM 2974 O O . HIS A 1 376 ? 18.193 7.094 0.954 1.00 98.12 376 HIS A O 1
ATOM 2980 N N . LEU A 1 377 ? 16.275 7.798 1.925 1.00 98.31 377 LEU A N 1
ATOM 2981 C CA . LEU A 1 377 ? 15.349 7.129 1.005 1.00 98.31 377 LEU A CA 1
ATOM 2982 C C . LEU A 1 377 ? 15.655 7.512 -0.446 1.00 98.31 377 LEU A C 1
ATOM 2984 O O . LEU A 1 377 ? 15.776 6.643 -1.307 1.00 98.31 377 LEU A O 1
ATOM 2988 N N . THR A 1 378 ? 15.819 8.813 -0.709 1.00 98.19 378 THR A N 1
ATOM 2989 C CA . THR A 1 378 ? 16.087 9.325 -2.059 1.00 98.19 378 THR A CA 1
ATOM 2990 C C . THR A 1 378 ? 17.382 8.744 -2.629 1.00 98.19 378 THR A C 1
ATOM 2992 O O . THR A 1 378 ? 17.390 8.229 -3.745 1.00 98.19 378 THR A O 1
ATOM 2995 N N . ARG A 1 379 ? 18.475 8.781 -1.855 1.00 98.12 379 ARG A N 1
ATOM 2996 C CA . ARG A 1 379 ? 19.783 8.254 -2.280 1.00 98.12 379 ARG A CA 1
ATOM 2997 C C . ARG A 1 379 ? 19.754 6.747 -2.498 1.00 98.12 379 ARG A C 1
ATOM 2999 O O . ARG A 1 379 ? 20.294 6.283 -3.496 1.00 98.12 379 ARG A O 1
ATOM 3006 N N . TRP A 1 380 ? 19.124 6.005 -1.592 1.00 98.31 380 TRP A N 1
ATOM 3007 C CA . TRP A 1 380 ? 18.999 4.554 -1.704 1.00 98.31 380 TRP A CA 1
ATOM 3008 C C . TRP A 1 380 ? 18.256 4.153 -2.985 1.00 98.31 380 TRP A C 1
ATOM 3010 O O . TRP A 1 380 ? 18.778 3.362 -3.767 1.00 98.31 380 TRP A O 1
ATOM 3020 N N . LEU A 1 381 ? 17.106 4.775 -3.273 1.00 98.31 381 LEU A N 1
ATOM 3021 C CA . LEU A 1 381 ? 16.374 4.522 -4.518 1.00 98.31 381 LEU A CA 1
ATOM 3022 C C . LEU A 1 381 ? 17.214 4.865 -5.756 1.00 98.31 381 LEU A C 1
ATOM 3024 O O . LEU A 1 381 ? 17.225 4.103 -6.719 1.00 98.31 381 LEU A O 1
ATOM 3028 N N . GLN A 1 382 ? 17.956 5.979 -5.734 1.00 97.69 382 GLN A N 1
ATOM 3029 C CA . GLN A 1 382 ? 18.839 6.344 -6.847 1.00 97.69 382 GLN A CA 1
ATOM 3030 C C . GLN A 1 382 ? 19.960 5.329 -7.078 1.00 97.69 382 GLN A C 1
ATOM 3032 O O . GLN A 1 382 ? 20.281 5.037 -8.228 1.00 97.69 382 GLN A O 1
ATOM 3037 N N . GLN A 1 383 ? 20.531 4.780 -6.005 1.00 97.50 383 GLN A N 1
ATOM 3038 C CA . GLN A 1 383 ? 21.563 3.748 -6.075 1.00 97.50 383 GLN A CA 1
ATOM 3039 C C . GLN A 1 383 ? 21.012 2.444 -6.658 1.00 97.50 383 GLN A C 1
ATOM 3041 O O . GLN A 1 383 ? 21.599 1.911 -7.595 1.00 97.50 383 GLN A O 1
ATOM 3046 N N . CYS A 1 384 ? 19.861 1.968 -6.168 1.00 97.75 384 CYS A N 1
ATOM 3047 C CA . CYS A 1 384 ? 19.217 0.760 -6.693 1.00 97.75 384 CYS A CA 1
ATOM 3048 C C . CYS A 1 384 ? 18.832 0.901 -8.170 1.00 97.75 384 CYS A C 1
ATOM 3050 O O . CYS A 1 384 ? 18.924 -0.062 -8.929 1.00 97.75 384 CYS A O 1
ATOM 3052 N N . MET A 1 385 ? 18.419 2.102 -8.582 1.00 97.25 385 MET A N 1
ATOM 3053 C CA . MET A 1 385 ? 17.910 2.353 -9.928 1.00 97.25 385 MET A CA 1
ATOM 3054 C C . MET A 1 385 ? 18.950 2.903 -10.913 1.00 97.25 385 MET A C 1
ATOM 3056 O O . MET A 1 385 ? 18.616 3.115 -12.078 1.00 97.25 385 MET A O 1
ATOM 3060 N N . ALA A 1 386 ? 20.206 3.095 -10.494 1.00 95.94 386 ALA A N 1
ATOM 3061 C CA . ALA A 1 386 ? 21.287 3.587 -11.353 1.00 95.94 386 ALA A CA 1
ATOM 3062 C C . ALA A 1 386 ? 21.482 2.791 -12.665 1.00 95.94 386 ALA A C 1
ATOM 3064 O O . ALA A 1 386 ? 21.760 3.426 -13.680 1.00 95.94 386 ALA A O 1
ATOM 3065 N N . PRO A 1 387 ? 21.281 1.454 -12.719 1.00 94.75 387 PRO A N 1
ATOM 3066 C CA . PRO A 1 387 ? 21.369 0.712 -13.982 1.00 94.75 387 PRO A CA 1
ATOM 3067 C C . PRO A 1 387 ? 20.253 1.026 -14.993 1.00 94.75 387 PRO A C 1
ATOM 3069 O O . PRO A 1 387 ? 20.390 0.708 -16.170 1.00 94.75 387 PRO A O 1
ATOM 3072 N N . PHE A 1 388 ? 19.139 1.612 -14.545 1.00 93.25 388 PHE A N 1
ATOM 3073 C CA . PHE A 1 388 ? 17.923 1.794 -15.351 1.00 93.25 388 PHE A CA 1
ATOM 3074 C C . PHE A 1 388 ? 17.602 3.258 -15.640 1.00 93.25 388 PHE A C 1
ATOM 3076 O O . PHE A 1 388 ? 16.829 3.558 -16.551 1.00 93.25 388 PHE A O 1
ATOM 3083 N N . VAL A 1 389 ? 18.161 4.170 -14.845 1.00 93.56 389 VAL A N 1
ATOM 3084 C CA . VAL A 1 389 ? 17.876 5.599 -14.908 1.00 93.56 389 VAL A CA 1
ATOM 3085 C C . VAL A 1 389 ? 19.190 6.356 -14.992 1.00 93.56 389 VAL A C 1
ATOM 3087 O O . VAL A 1 389 ? 19.949 6.414 -14.029 1.00 93.56 389 VAL A O 1
ATOM 3090 N N . ASP A 1 390 ? 19.421 6.994 -16.136 1.00 92.12 390 ASP A N 1
ATOM 3091 C CA . ASP A 1 390 ? 20.421 8.052 -16.234 1.00 92.12 390 ASP A CA 1
ATOM 3092 C C . ASP A 1 390 ? 19.922 9.266 -15.440 1.00 92.12 390 ASP A C 1
ATOM 3094 O O . ASP A 1 390 ? 18.881 9.841 -15.770 1.00 92.12 390 ASP A O 1
ATOM 3098 N N . TRP A 1 391 ? 20.616 9.609 -14.356 1.00 89.50 391 TRP A N 1
ATOM 3099 C CA . TRP A 1 391 ? 20.231 10.695 -13.454 1.00 89.50 391 TRP A CA 1
ATOM 3100 C C . TRP A 1 391 ? 20.672 12.080 -13.936 1.00 89.50 391 TRP A C 1
ATOM 3102 O O . TRP A 1 391 ? 20.182 13.072 -13.387 1.00 89.50 391 TRP A O 1
ATOM 3112 N N . ASP A 1 392 ? 21.569 12.143 -14.923 1.00 84.56 392 ASP A N 1
ATOM 3113 C CA . ASP A 1 392 ? 22.199 13.382 -15.387 1.00 84.56 392 ASP A CA 1
ATOM 3114 C C . ASP A 1 392 ? 21.785 13.777 -16.819 1.00 84.56 392 ASP A C 1
ATOM 3116 O O . ASP A 1 392 ? 22.069 14.902 -17.238 1.00 84.56 392 ASP A O 1
ATOM 3120 N N . ALA A 1 393 ? 21.051 12.904 -17.520 1.00 75.94 393 ALA A N 1
ATOM 3121 C CA . ALA A 1 393 ? 20.290 13.224 -18.736 1.00 75.94 393 ALA A CA 1
ATOM 3122 C C . ALA A 1 393 ? 19.218 14.307 -18.514 1.00 75.94 393 ALA A C 1
ATOM 3124 O O . ALA A 1 393 ? 18.968 15.076 -19.468 1.00 75.94 393 ALA A O 1
#

Foldseek 3Di:
DVVVPPDDDVVVLVVLVVLLLLLLVLQQPDQQQRPLVNLLVVLLVVLLVLLVVLVVAEVLSVVLNCLQCPPDDVLVSLQCLAQQLVLLSVVQVVCVVVVNRHPDPVSNSVQSVLQSVVSVDPPHSGSQQVPAPDWAAAAPVSQATEHADPDPPDPVVVLVVVLVCVVAVVFAPDGKDWDGDDPVLSVLLNLLLVLLCVLRVRLSCSLLSLARYEIEIWHAGDPGTDAKAASQSSGANYIYGHSLQSQQSLSSNLRSSLNSLLNSVSSSCVPDDWFAPDFDWADDPVDPDTDGPVVLLSLLSRLLVLLSSLSSLVSDDVVCCVVRNRLQVDDDDEAQSRSHRFDPVDQSSHSLNSNLVSLLCCQPVCVVGTDPVNNVSSVSSCVSRVVRHDNPD

Mean predicted aligned error: 5.24 Å

Organism: NCBI:txid83449

InterPro domains:
  IPR026337 Alpha-ketoglutarate-HExxH-type peptide, beta-hydroxylase domain [TIGR04267] (189-324)

Nearest PDB structures (foldseek):
  8s5f-assembly3_E  TM=6.563E-01  e=1.352E-08  Chlorogloeopsis sp.
  8s5f-assembly2_D  TM=6.700E-01  e=2.390E-08  Chlorogloeopsis sp.
  8s5f-assembly3_F  TM=6.660E-01  e=1.091E-07  Chlorogloeopsis sp.
  7r5j-assembly1_K0  TM=2.090E-01  e=2.743E+00  Homo sapiens

Radius of gyration: 21.22 Å; Cα contacts (8 Å, |Δi|>4): 609; chains: 1; bounding box: 54×44×60 Å